Protein AF-0000000077420897 (afdb_homodimer)

Foldseek 3Di:
DQPPVLVVLVVVLVVCVVVLLVLLLVVVVVVVDDPVVSVVLSCLCVVQQDADSLLQLSLLQVLLCVLVVHHDDPVLSSVSSLVSSLLSLLVSLCQLVVCVQLVPADDLRHGRPLPPPPCPPVSNVSSVSSNVSSLSSLCVPPVPPPCSVVLVVLSVVLSVLLVVLVVLFCVLFPLVDADCVSAAVVSVLSNQLRNWQSSRFLSSNVSSCVSNVHDACPDPPRPVDDPPADGVSVLSSVLRSLLSSLLQLVVLVCLLVNDCVQSSHRRCCQQSNGNHPQSNLLVVFPDPVLVVLSRVQGNHNDDVSSVSVVCSSCDPRSNVVVVNVVVLVVSLVVSVVSLVPDDCVSRGDSVSSVVSNVCRRVPND/DQDPVLVVLVVVLVVCVVVLLVLLLVVVVVVVDDPVVSVVLSCLCVVQQDADSLLQLSLLQVLLCVLVVHHDDPVLSSVSSLVSSLLSLLVSLCQLVVCVQLVPADDLRHGRQLPPPPCPPVSNVSSVSSNVSSVSSLCVPPVPPPCSVVLVVLSVVLSVLLVVLVVLFCVLFPLVDADCVSAAVVSVLSNQLRNWQSSRFLSSNVSSCVSNVHDACPDPPRPVDDPPQDGVSVLSSVLRSLLSSLLQLVVLVCLLVNDCVQSSHRRCCQQSNGNHPQSNLLVVFPDPVLVVLSRVQGNHNDPVSSVSVVCSSCDPRSNVVVVNVVVLVVSLVVSLVSLVPDDCVSSHDSVSSVVSNVCRRVPND

Nearest PDB structures (foldseek):
  8a7u-assembly1_A  TM=9.588E-01  e=5.739E-23  Phaedon cochleariae
  8a7r-assembly1_A  TM=9.595E-01  e=8.040E-23  Phaedon cochleariae
  5jv2-assembly1_F-2  TM=9.432E-01  e=9.124E-23  Homo sapiens
  4rxa-assembly1_A-2  TM=9.471E-01  e=1.391E-22  Homo sapiens
  6b07-assembly1_A  TM=9.422E-01  e=5.222E-21  Choristoneura fumiferana

Radius of gyration: 27.31 Å; Cα contacts (8 Å, |Δi|>4): 901; chains: 2; bounding box: 63×78×68 Å

Structure (mmCIF, N/CA/C/O backbone):
data_AF-0000000077420897-model_v1
#
loop_
_entity.id
_entity.type
_entity.pdbx_description
1 polymer '(2E,6E)-farnesyl diphosphate synthase'
#
loop_
_atom_site.group_PDB
_atom_site.id
_atom_site.type_symbol
_atom_site.label_atom_id
_atom_site.label_alt_id
_atom_site.label_comp_id
_atom_site.label_asym_id
_atom_site.label_entity_id
_atom_site.label_seq_id
_atom_site.pdbx_PDB_ins_code
_atom_site.Cartn_x
_atom_site.Cartn_y
_atom_site.Cartn_z
_atom_site.occupancy
_atom_site.B_iso_or_equiv
_atom_site.auth_seq_id
_atom_site.auth_comp_id
_atom_site.auth_asym_id
_atom_site.auth_atom_id
_atom_site.pdbx_PDB_model_num
ATOM 1 N N . MET A 1 1 ? 3.613 17.141 30.609 1 31.38 1 MET A N 1
ATOM 2 C CA . MET A 1 1 ? 2.861 16.562 31.719 1 31.38 1 MET A CA 1
ATOM 3 C C . MET A 1 1 ? 1.579 15.898 31.219 1 31.38 1 MET A C 1
ATOM 5 O O . MET A 1 1 ? 0.63 16.594 30.844 1 31.38 1 MET A O 1
ATOM 9 N N . THR A 1 2 ? 1.673 14.734 30.562 1 44.16 2 THR A N 1
ATOM 10 C CA . THR A 1 2 ? 0.476 14.047 30.109 1 44.16 2 THR A CA 1
ATOM 11 C C . THR A 1 2 ? -0.512 13.844 31.25 1 44.16 2 THR A C 1
ATOM 13 O O . THR A 1 2 ? -0.126 13.43 32.344 1 44.16 2 THR A O 1
ATOM 16 N N . SER A 1 3 ? -1.521 14.523 31.203 1 50.34 3 SER A N 1
ATOM 17 C CA . SER A 1 3 ? -2.561 14.352 32.219 1 50.34 3 SER A CA 1
ATOM 18 C C . SER A 1 3 ? -2.678 12.891 32.625 1 50.34 3 SER A C 1
ATOM 20 O O . SER A 1 3 ? -2.445 11.984 31.844 1 50.34 3 SER A O 1
ATOM 22 N N . PRO A 1 4 ? -2.508 12.594 33.969 1 50.47 4 PRO A N 1
ATOM 23 C CA . PRO A 1 4 ? -2.68 11.242 34.531 1 50.47 4 PRO A CA 1
ATOM 24 C C . PRO A 1 4 ? -3.703 10.422 33.75 1 50.47 4 PRO A C 1
ATOM 26 O O . PRO A 1 4 ? -3.535 9.211 33.594 1 50.47 4 PRO A O 1
ATOM 29 N N . ASN A 1 5 ? -4.695 11.078 33.219 1 59.91 5 ASN A N 1
ATOM 30 C CA . ASN A 1 5 ? -5.73 10.375 32.469 1 59.91 5 ASN A CA 1
ATOM 31 C C . ASN A 1 5 ? -5.227 9.93 31.109 1 59.91 5 ASN A C 1
ATOM 33 O O . ASN A 1 5 ? -5.555 8.836 30.641 1 59.91 5 ASN A O 1
ATOM 37 N N . PHE A 1 6 ? -4.27 10.711 30.656 1 63.84 6 PHE A N 1
ATOM 38 C CA . PHE A 1 6 ? -3.701 10.359 29.375 1 63.84 6 PHE A CA 1
ATOM 39 C C . PHE A 1 6 ? -2.795 9.141 29.484 1 63.84 6 PHE A C 1
ATOM 41 O O . PHE A 1 6 ? -2.842 8.242 28.641 1 63.84 6 PHE A O 1
ATOM 48 N N . THR A 1 7 ? -2.059 9.117 30.562 1 72.19 7 THR A N 1
ATOM 49 C CA . THR A 1 7 ? -1.145 8.008 30.781 1 72.19 7 THR A CA 1
ATOM 50 C C . THR A 1 7 ? -1.916 6.711 31.016 1 72.19 7 THR A C 1
ATOM 52 O O . THR A 1 7 ? -1.503 5.648 30.531 1 72.19 7 THR A O 1
ATOM 55 N N . LEU A 1 8 ? -3.055 6.879 31.562 1 81.5 8 LEU A N 1
ATOM 56 C CA . LEU A 1 8 ? -3.855 5.695 31.844 1 81.5 8 LEU A CA 1
ATOM 57 C C . LEU A 1 8 ? -4.453 5.117 30.562 1 81.5 8 LEU A C 1
ATOM 59 O O . LEU A 1 8 ? -4.438 3.902 30.359 1 81.5 8 LEU A O 1
ATOM 63 N N . VAL A 1 9 ? -4.902 6 29.734 1 88.44 9 VAL A N 1
ATOM 64 C CA . VAL A 1 9 ? -5.504 5.539 28.484 1 88.44 9 VAL A CA 1
ATOM 65 C C . VAL A 1 9 ? -4.438 4.898 27.594 1 88.44 9 VAL A C 1
ATOM 67 O O . VAL A 1 9 ? -4.68 3.857 26.984 1 88.44 9 VAL A O 1
ATOM 70 N N . ARG A 1 10 ? -3.291 5.453 27.609 1 92.38 10 ARG A N 1
ATOM 71 C CA . ARG A 1 10 ? -2.184 4.938 26.812 1 92.38 10 ARG A CA 1
ATOM 72 C C . ARG A 1 10 ? -1.779 3.543 27.266 1 92.38 10 ARG A C 1
ATOM 74 O O . ARG A 1 10 ? -1.575 2.646 26.438 1 92.38 10 ARG A O 1
ATOM 81 N N . ASP A 1 11 ? -1.668 3.395 28.578 1 94.31 11 ASP A N 1
ATOM 82 C CA . ASP A 1 11 ? -1.277 2.098 29.109 1 94.31 11 ASP A CA 1
ATOM 83 C C . ASP A 1 11 ? -2.33 1.035 28.812 1 94.31 11 ASP A C 1
ATOM 85 O O . ASP A 1 11 ? -1.994 -0.094 28.453 1 94.31 11 ASP A O 1
ATOM 89 N N . LYS A 1 12 ? -3.561 1.441 29.047 1 95.25 12 LYS A N 1
ATOM 90 C CA . LYS A 1 12 ? -4.645 0.519 28.734 1 95.25 12 LYS A CA 1
ATOM 91 C C . LYS A 1 12 ? -4.637 0.157 27.25 1 95.25 12 LYS A C 1
ATOM 93 O O . LYS A 1 12 ? -4.855 -1.001 26.891 1 95.25 12 LYS A O 1
ATOM 98 N N . PHE A 1 13 ? -4.414 1.134 26.469 1 97.44 13 PHE A N 1
ATOM 99 C CA . PHE A 1 13 ? -4.34 0.928 25.031 1 97.44 13 PHE A CA 1
ATOM 100 C C . PHE A 1 13 ? -3.207 -0.029 24.672 1 97.44 13 PHE A C 1
ATOM 102 O O . PHE A 1 13 ? -3.414 -1 23.953 1 97.44 13 PHE A O 1
ATOM 109 N N . LEU A 1 14 ? -2.037 0.145 25.234 1 97.44 14 LEU A N 1
ATOM 110 C CA . LEU A 1 14 ? -0.876 -0.697 24.969 1 97.44 14 LEU A CA 1
ATOM 111 C C . LEU A 1 14 ? -1.144 -2.139 25.391 1 97.44 14 LEU A C 1
ATOM 113 O O . LEU A 1 14 ? -0.633 -3.074 24.766 1 97.44 14 LEU A O 1
ATOM 117 N N . GLY A 1 15 ? -1.925 -2.248 26.359 1 97.12 15 GLY A N 1
ATOM 118 C CA . GLY A 1 15 ? -2.266 -3.57 26.859 1 97.12 15 GLY A CA 1
ATOM 119 C C . GLY A 1 15 ? -3.039 -4.406 25.859 1 97.12 15 GLY A C 1
ATOM 120 O O . GLY A 1 15 ? -3.104 -5.633 25.984 1 97.12 15 GLY A O 1
ATOM 121 N N . THR A 1 16 ? -3.625 -3.811 24.812 1 98.25 16 THR A N 1
ATOM 122 C CA . THR A 1 16 ? -4.43 -4.535 23.828 1 98.25 16 THR A CA 1
ATOM 123 C C . THR A 1 16 ? -3.564 -5 22.656 1 98.25 16 THR A C 1
ATOM 125 O O . THR A 1 16 ? -4.016 -5.781 21.812 1 98.25 16 THR A O 1
ATOM 128 N N . TRP A 1 17 ? -2.32 -4.668 22.609 1 98.5 17 TRP A N 1
ATOM 129 C CA . TRP A 1 17 ? -1.463 -4.902 21.453 1 98.5 17 TRP A CA 1
ATOM 130 C C . TRP A 1 17 ? -1.242 -6.395 21.234 1 98.5 17 TRP A C 1
ATOM 132 O O . TRP A 1 17 ? -1.281 -6.875 20.094 1 98.5 17 TRP A O 1
ATOM 142 N N . SER A 1 18 ? -1.008 -7.047 22.297 1 98.25 18 SER A N 1
ATOM 143 C CA . SER A 1 18 ? -0.689 -8.469 22.172 1 98.25 18 SER A CA 1
ATOM 144 C C . SER A 1 18 ? -1.793 -9.219 21.438 1 98.25 18 SER A C 1
ATOM 146 O O . SER A 1 18 ? -1.515 -10.023 20.547 1 98.25 18 SER A O 1
ATOM 148 N N . GLN A 1 19 ? -2.998 -8.953 21.844 1 98.44 19 GLN A N 1
ATOM 149 C CA . GLN A 1 19 ? -4.125 -9.625 21.203 1 98.44 19 GLN A CA 1
ATOM 150 C C . GLN A 1 19 ? -4.266 -9.188 19.734 1 98.44 19 GLN A C 1
ATOM 152 O O . GLN A 1 19 ? -4.516 -10.016 18.859 1 98.44 19 GLN A O 1
ATOM 157 N N . VAL A 1 20 ? -4.113 -7.934 19.5 1 98.69 20 VAL A N 1
ATOM 158 C CA . VAL A 1 20 ? -4.234 -7.398 18.141 1 98.69 20 VAL A CA 1
ATOM 159 C C . VAL A 1 20 ? -3.146 -7.992 17.25 1 98.69 20 VAL A C 1
ATOM 161 O O . VAL A 1 20 ? -3.424 -8.445 16.141 1 98.69 20 VAL A O 1
ATOM 164 N N . LYS A 1 21 ? -1.924 -8.047 17.734 1 98.62 21 LYS A N 1
ATOM 165 C CA . LYS A 1 21 ? -0.808 -8.641 17 1 98.62 21 LYS A CA 1
ATOM 166 C C . LYS A 1 21 ? -1.07 -10.117 16.703 1 98.62 21 LYS A C 1
ATOM 168 O O . LYS A 1 21 ? -0.847 -10.57 15.578 1 98.62 21 LYS A O 1
ATOM 173 N N . ASN A 1 22 ? -1.544 -10.828 17.656 1 98.25 22 ASN A N 1
ATOM 174 C CA . ASN A 1 22 ? -1.832 -12.242 17.469 1 98.25 22 ASN A CA 1
ATOM 175 C C . ASN A 1 22 ? -2.922 -12.461 16.422 1 98.25 22 ASN A C 1
ATOM 177 O O . ASN A 1 22 ? -2.869 -13.43 15.664 1 98.25 22 ASN A O 1
ATOM 181 N N . ASP A 1 23 ? -3.863 -11.586 16.469 1 98.06 23 ASP A N 1
ATOM 182 C CA . ASP A 1 23 ? -4.934 -11.68 15.477 1 98.06 23 ASP A CA 1
ATOM 183 C C . ASP A 1 23 ? -4.402 -11.477 14.062 1 98.06 23 ASP A C 1
ATOM 185 O O . ASP A 1 23 ? -4.828 -12.156 13.133 1 98.06 23 ASP A O 1
ATOM 189 N N . ILE A 1 24 ? -3.48 -10.57 13.898 1 98.31 24 ILE A N 1
ATOM 190 C CA . ILE A 1 24 ? -2.857 -10.352 12.594 1 98.31 24 ILE A CA 1
ATOM 191 C C . ILE A 1 24 ? -2.074 -11.594 12.18 1 98.31 24 ILE A C 1
ATOM 193 O O . ILE A 1 24 ? -2.234 -12.094 11.07 1 98.31 24 ILE A O 1
ATOM 197 N N . LEU A 1 25 ? -1.329 -12.156 13.086 1 97.88 25 LEU A N 1
ATOM 198 C CA . LEU A 1 25 ? -0.456 -13.289 12.773 1 97.88 25 LEU A CA 1
ATOM 199 C C . LEU A 1 25 ? -1.27 -14.547 12.508 1 97.88 25 LEU A C 1
ATOM 201 O O . LEU A 1 25 ? -0.873 -15.391 11.695 1 97.88 25 LEU A O 1
ATOM 205 N N . GLU A 1 26 ? -2.377 -14.641 13.172 1 96.12 26 GLU A N 1
ATOM 206 C CA . GLU A 1 26 ? -3.258 -15.789 12.945 1 96.12 26 GLU A CA 1
ATOM 207 C C . GLU A 1 26 ? -3.766 -15.82 11.508 1 96.12 26 GLU A C 1
ATOM 209 O O . GLU A 1 26 ? -3.99 -16.891 10.945 1 96.12 26 GLU A O 1
ATOM 214 N N . SER A 1 27 ? -3.891 -14.688 10.945 1 93.56 27 SER A N 1
ATOM 215 C CA . SER A 1 27 ? -4.402 -14.602 9.578 1 93.56 27 SER A CA 1
ATOM 216 C C . SER A 1 27 ? -3.436 -15.242 8.586 1 93.56 27 SER A C 1
ATOM 218 O O . SER A 1 27 ? -3.85 -15.711 7.527 1 93.56 27 SER A O 1
ATOM 220 N N . VAL A 1 28 ? -2.135 -15.344 8.867 1 92.75 28 VAL A N 1
ATOM 221 C CA . VAL A 1 28 ? -1.16 -15.898 7.934 1 92.75 28 VAL A CA 1
ATOM 222 C C . VAL A 1 28 ? -0.786 -17.312 8.359 1 92.75 28 VAL A C 1
ATOM 224 O O . VAL A 1 28 ? -0.338 -18.125 7.539 1 92.75 28 VAL A O 1
ATOM 227 N N . ARG A 1 29 ? -0.917 -17.531 9.648 1 89.81 29 ARG A N 1
ATOM 228 C CA . ARG A 1 29 ? -0.658 -18.891 10.109 1 89.81 29 ARG A CA 1
ATOM 229 C C . ARG A 1 29 ? -1.589 -19.891 9.43 1 89.81 29 ARG A C 1
ATOM 231 O O . ARG A 1 29 ? -1.185 -21.016 9.125 1 89.81 29 ARG A O 1
ATOM 238 N N . ALA A 1 30 ? -2.693 -19.422 9.133 1 79 30 ALA A N 1
ATOM 239 C CA . ALA A 1 30 ? -3.732 -20.25 8.531 1 79 30 ALA A CA 1
ATOM 240 C C . ALA A 1 30 ? -3.377 -20.609 7.09 1 79 30 ALA A C 1
ATOM 242 O O . ALA A 1 30 ? -3.922 -21.562 6.527 1 79 30 ALA A O 1
ATOM 243 N N . GLU A 1 31 ? -2.451 -19.953 6.484 1 83.56 31 GLU A N 1
ATOM 244 C CA . GLU A 1 31 ? -2.098 -20.125 5.078 1 83.56 31 GLU A CA 1
ATOM 245 C C . GLU A 1 31 ? -0.798 -20.922 4.934 1 83.56 31 GLU A C 1
ATOM 247 O O . GLU A 1 31 ? -0.134 -20.844 3.896 1 83.56 31 GLU A O 1
ATOM 252 N N . ASN A 1 32 ? -0.325 -21.688 5.922 1 84.56 32 ASN A N 1
ATOM 253 C CA . ASN A 1 32 ? 0.907 -22.469 5.93 1 84.56 32 ASN A CA 1
ATOM 254 C C . ASN A 1 32 ? 2.133 -21.578 5.711 1 84.56 32 ASN A C 1
ATOM 256 O O . ASN A 1 32 ? 3.051 -21.953 4.98 1 84.56 32 ASN A O 1
ATOM 260 N N . PHE A 1 33 ? 2.111 -20.391 6.168 1 90 33 PHE A N 1
ATOM 261 C CA . PHE A 1 33 ? 3.227 -19.453 6.156 1 90 33 PHE A CA 1
ATOM 262 C C . PHE A 1 33 ? 4.43 -20.031 6.891 1 90 33 PHE A C 1
ATOM 264 O O . PHE A 1 33 ? 4.301 -20.516 8.016 1 90 33 PHE A O 1
ATOM 271 N N . PRO A 1 34 ? 5.617 -20.078 6.254 1 93.88 34 PRO A N 1
ATOM 272 C CA . PRO A 1 34 ? 6.789 -20.641 6.922 1 93.88 34 PRO A CA 1
ATOM 273 C C . PRO A 1 34 ? 7.152 -19.922 8.211 1 93.88 34 PRO A C 1
ATOM 275 O O . PRO A 1 34 ? 6.957 -18.703 8.312 1 93.88 34 PRO A O 1
ATOM 278 N N . GLN A 1 35 ? 7.777 -20.625 9.109 1 94.5 35 GLN A N 1
ATOM 279 C CA . GLN A 1 35 ? 8.062 -20.109 10.445 1 94.5 35 GLN A CA 1
ATOM 280 C C . GLN A 1 35 ? 8.992 -18.891 10.375 1 94.5 35 GLN A C 1
ATOM 282 O O . GLN A 1 35 ? 8.844 -17.938 11.141 1 94.5 35 GLN A O 1
ATOM 287 N N . ASP A 1 36 ? 9.969 -18.969 9.547 1 94.69 36 ASP A N 1
ATOM 288 C CA . ASP A 1 36 ? 10.898 -17.844 9.438 1 94.69 36 ASP A CA 1
ATOM 289 C C . ASP A 1 36 ? 10.203 -16.594 8.906 1 94.69 36 ASP A C 1
ATOM 291 O O . ASP A 1 36 ? 10.469 -15.492 9.375 1 94.69 36 ASP A O 1
ATOM 295 N N . ALA A 1 37 ? 9.312 -16.766 7.969 1 95.81 37 ALA A N 1
ATOM 296 C CA . ALA A 1 37 ? 8.531 -15.641 7.449 1 95.81 37 ALA A CA 1
ATOM 297 C C . ALA A 1 37 ? 7.586 -15.094 8.516 1 95.81 37 ALA A C 1
ATOM 299 O O . ALA A 1 37 ? 7.402 -13.875 8.625 1 95.81 37 ALA A O 1
ATOM 300 N N . LEU A 1 38 ? 7 -16.016 9.297 1 97.12 38 LEU A N 1
ATOM 301 C CA . LEU A 1 38 ? 6.117 -15.602 10.383 1 97.12 38 LEU A CA 1
ATOM 302 C C . LEU A 1 38 ? 6.883 -14.797 11.43 1 97.12 38 LEU A C 1
ATOM 304 O O . LEU A 1 38 ? 6.398 -13.773 11.906 1 97.12 38 LEU A O 1
ATOM 308 N N . ALA A 1 39 ? 8.031 -15.25 11.766 1 97.44 39 ALA A N 1
ATOM 309 C CA . ALA A 1 39 ? 8.867 -14.555 12.734 1 97.44 39 ALA A CA 1
ATOM 310 C C . ALA A 1 39 ? 9.281 -13.18 12.211 1 97.44 39 ALA A C 1
ATOM 312 O O . ALA A 1 39 ? 9.32 -12.211 12.969 1 97.44 39 ALA A O 1
ATOM 313 N N . TRP A 1 40 ? 9.625 -13.156 10.938 1 98 40 TRP A N 1
ATOM 314 C CA . TRP A 1 40 ? 9.977 -11.883 10.312 1 98 40 TRP A CA 1
ATOM 315 C C . TRP A 1 40 ? 8.82 -10.898 10.391 1 98 40 TRP A C 1
ATOM 317 O O . TRP A 1 40 ? 9.016 -9.734 10.773 1 98 40 TRP A O 1
ATOM 327 N N . PHE A 1 41 ? 7.652 -11.375 10.086 1 98.25 41 PHE A N 1
ATOM 328 C CA . PHE A 1 41 ? 6.469 -10.531 10.094 1 98.25 41 PHE A CA 1
ATOM 329 C C . PHE A 1 41 ? 6.164 -10.031 11.508 1 98.25 41 PHE A C 1
ATOM 331 O O . PHE A 1 41 ? 5.852 -8.859 11.703 1 98.25 41 PHE A O 1
ATOM 338 N N . GLU A 1 42 ? 6.254 -10.891 12.438 1 98.5 42 GLU A N 1
ATOM 339 C CA . GLU A 1 42 ? 6.055 -10.5 13.828 1 98.5 42 GLU A CA 1
ATOM 340 C C . GLU A 1 42 ? 7.055 -9.43 14.25 1 98.5 42 GLU A C 1
ATOM 342 O O . GLU A 1 42 ? 6.691 -8.453 14.914 1 98.5 42 GLU A O 1
ATOM 347 N N . ASN A 1 43 ? 8.273 -9.625 13.891 1 98.44 43 ASN A N 1
ATOM 348 C CA . ASN A 1 43 ? 9.297 -8.641 14.211 1 98.44 43 ASN A CA 1
ATOM 349 C C . ASN A 1 43 ? 8.992 -7.289 13.57 1 98.44 43 ASN A C 1
ATOM 351 O O . ASN A 1 43 ? 9.18 -6.246 14.195 1 98.44 43 ASN A O 1
ATOM 355 N N . ASN A 1 44 ? 8.586 -7.336 12.336 1 98.62 44 ASN A N 1
ATOM 356 C CA . ASN A 1 44 ? 8.172 -6.125 11.641 1 98.62 44 ASN A CA 1
ATOM 357 C C . ASN A 1 44 ? 7.066 -5.395 12.398 1 98.62 44 ASN A C 1
ATOM 359 O O . ASN A 1 44 ? 7.156 -4.184 12.625 1 98.62 44 ASN A O 1
ATOM 363 N N . LEU A 1 45 ? 6.059 -6.129 12.844 1 98.75 45 LEU A N 1
ATOM 364 C CA . LEU A 1 45 ? 4.934 -5.562 13.586 1 98.75 45 LEU A CA 1
ATOM 365 C C . LEU A 1 45 ? 5.402 -4.949 14.898 1 98.75 45 LEU A C 1
ATOM 367 O O . LEU A 1 45 ? 5.043 -3.818 15.227 1 98.75 45 LEU A O 1
ATOM 371 N N . VAL A 1 46 ? 6.215 -5.637 15.578 1 98.31 46 VAL A N 1
ATOM 372 C CA . VAL A 1 46 ? 6.621 -5.234 16.922 1 98.31 46 VAL A CA 1
ATOM 373 C C . VAL A 1 46 ? 7.578 -4.047 16.844 1 98.31 46 VAL A C 1
ATOM 375 O O . VAL A 1 46 ? 7.484 -3.109 17.641 1 98.31 46 VAL A O 1
ATOM 378 N N . TYR A 1 47 ? 8.484 -4.059 15.891 1 98 47 TYR A N 1
ATOM 379 C CA . TYR A 1 47 ? 9.516 -3.039 15.742 1 98 47 TYR A CA 1
ATOM 380 C C . TYR A 1 47 ? 8.914 -1.703 15.328 1 98 47 TYR A C 1
ATOM 382 O O . TYR A 1 47 ? 9.383 -0.644 15.75 1 98 47 TYR A O 1
ATOM 390 N N . ASN A 1 48 ? 7.824 -1.752 14.531 1 98.06 48 ASN A N 1
ATOM 391 C CA . ASN A 1 48 ? 7.441 -0.542 13.812 1 98.06 48 ASN A CA 1
ATOM 392 C C . ASN A 1 48 ? 6.117 0.018 14.32 1 98.06 48 ASN A C 1
ATOM 394 O O . ASN A 1 48 ? 5.809 1.191 14.102 1 98.06 48 ASN A O 1
ATOM 398 N N . THR A 1 49 ? 5.309 -0.75 15.016 1 98 49 THR A N 1
ATOM 399 C CA . THR A 1 49 ? 3.941 -0.304 15.266 1 98 49 THR A CA 1
ATOM 400 C C . THR A 1 49 ? 3.811 0.278 16.672 1 98 49 THR A C 1
ATOM 402 O O . THR A 1 49 ? 3.383 1.422 16.844 1 98 49 THR A O 1
ATOM 405 N N . PRO A 1 50 ? 4.141 -0.591 17.672 1 95.75 50 PRO A N 1
ATOM 406 C CA . PRO A 1 50 ? 4.105 0.052 19 1 95.75 50 PRO A CA 1
ATOM 407 C C . PRO A 1 50 ? 5.277 1.007 19.219 1 95.75 50 PRO A C 1
ATOM 409 O O . PRO A 1 50 ? 6.246 0.985 18.453 1 95.75 50 PRO A O 1
ATOM 412 N N . GLY A 1 51 ? 5.07 1.854 20.172 1 85.31 51 GLY A N 1
ATOM 413 C CA . GLY A 1 51 ? 6.105 2.83 20.484 1 85.31 51 GLY A CA 1
ATOM 414 C C . GLY A 1 51 ? 5.676 4.258 20.203 1 85.31 51 GLY A C 1
ATOM 415 O O . GLY A 1 51 ? 4.504 4.52 19.938 1 85.31 51 GLY A O 1
ATOM 416 N N . GLY A 1 52 ? 6.547 5.188 20.344 1 81.69 52 GLY A N 1
ATOM 417 C CA . GLY A 1 52 ? 6.203 6.594 20.203 1 81.69 52 GLY A CA 1
ATOM 418 C C . GLY A 1 52 ? 5.207 7.074 21.234 1 81.69 52 GLY A C 1
ATOM 419 O O . GLY A 1 52 ? 5.043 6.445 22.281 1 81.69 52 GLY A O 1
ATOM 420 N N . LYS A 1 53 ? 4.512 8.133 20.938 1 83.44 53 LYS A N 1
ATOM 421 C CA . LYS A 1 53 ? 3.619 8.773 21.906 1 83.44 53 LYS A CA 1
ATOM 422 C C . LYS A 1 53 ? 2.209 8.203 21.812 1 83.44 53 LYS A C 1
ATOM 424 O O . LYS A 1 53 ? 1.424 8.32 22.766 1 83.44 53 LYS A O 1
ATOM 429 N N . LEU A 1 54 ? 1.835 7.559 20.641 1 92.94 54 LEU A N 1
ATOM 430 C CA . LEU A 1 54 ? 0.556 6.895 20.422 1 92.94 54 LEU A CA 1
ATOM 431 C C . LEU A 1 54 ? -0.599 7.883 20.531 1 92.94 54 LEU A C 1
ATOM 433 O O . LEU A 1 54 ? -1.679 7.531 21.016 1 92.94 54 LEU A O 1
ATOM 437 N N . ASN A 1 55 ? -0.371 9.141 20.188 1 91.56 55 ASN A N 1
ATOM 438 C CA . ASN A 1 55 ? -1.384 10.188 20.281 1 91.56 55 ASN A CA 1
ATOM 439 C C . ASN A 1 55 ? -2.529 9.953 19.312 1 91.56 55 ASN A C 1
ATOM 441 O O . ASN A 1 55 ? -3.688 10.234 19.625 1 91.56 55 ASN A O 1
ATOM 445 N N . ARG A 1 56 ? -2.229 9.461 18.141 1 94.94 56 ARG A N 1
ATOM 446 C CA . ARG A 1 56 ? -3.27 9.234 17.141 1 94.94 56 ARG A CA 1
ATOM 447 C C . ARG A 1 56 ? -4.262 8.18 17.609 1 94.94 56 ARG A C 1
ATOM 449 O O . ARG A 1 56 ? -5.477 8.383 17.547 1 94.94 56 ARG A O 1
ATOM 456 N N . ALA A 1 57 ? -3.688 7.137 18.156 1 96.56 57 ALA A N 1
ATOM 457 C CA . ALA A 1 57 ? -4.523 6.035 18.625 1 96.56 57 ALA A CA 1
ATOM 458 C C . ALA A 1 57 ? -5.367 6.457 19.828 1 96.56 57 ALA A C 1
ATOM 460 O O . ALA A 1 57 ? -6.562 6.164 19.891 1 96.56 57 ALA A O 1
ATOM 461 N N . THR A 1 58 ? -4.777 7.102 20.766 1 95.12 58 THR A N 1
ATOM 462 C CA . THR A 1 58 ? -5.5 7.5 21.969 1 95.12 58 THR A CA 1
ATOM 463 C C . THR A 1 58 ? -6.551 8.555 21.641 1 95.12 58 THR A C 1
ATOM 465 O O . THR A 1 58 ? -7.582 8.641 22.328 1 95.12 58 THR A O 1
ATOM 468 N N . SER A 1 59 ? -6.316 9.289 20.594 1 96.69 59 SER A N 1
ATOM 469 C CA . SER A 1 59 ? -7.293 10.289 20.172 1 96.69 59 SER A CA 1
ATOM 470 C C . SER A 1 59 ? -8.586 9.625 19.703 1 96.69 59 SER A C 1
ATOM 472 O O . SER A 1 59 ? -9.672 10.18 19.891 1 96.69 59 SER A O 1
ATOM 474 N N . VAL A 1 60 ? -8.523 8.438 19.094 1 98.38 60 VAL A N 1
ATOM 475 C CA . VAL A 1 60 ? -9.727 7.707 18.719 1 98.38 60 VAL A CA 1
ATOM 476 C C . VAL A 1 60 ? -10.562 7.414 19.969 1 98.38 60 VAL A C 1
ATOM 478 O O . VAL A 1 60 ? -11.766 7.672 20 1 98.38 60 VAL A O 1
ATOM 481 N N . ILE A 1 61 ? -9.875 6.918 20.984 1 97.94 61 ILE A N 1
ATOM 482 C CA . ILE A 1 61 ? -10.516 6.488 22.219 1 97.94 61 ILE A CA 1
ATOM 483 C C . ILE A 1 61 ? -11.102 7.695 22.953 1 97.94 61 ILE A C 1
ATOM 485 O O . ILE A 1 61 ? -12.273 7.703 23.312 1 97.94 61 ILE A O 1
ATOM 489 N N . ASP A 1 62 ? -10.273 8.758 23.109 1 96.69 62 ASP A N 1
ATOM 490 C CA . ASP A 1 62 ? -10.703 9.961 23.812 1 96.69 62 ASP A CA 1
ATOM 491 C C . ASP A 1 62 ? -11.891 10.617 23.109 1 96.69 62 ASP A C 1
ATOM 493 O O . ASP A 1 62 ? -12.844 11.047 23.75 1 96.69 62 ASP A O 1
ATOM 497 N N . THR A 1 63 ? -11.812 10.68 21.797 1 98.12 63 THR A N 1
ATOM 498 C CA . THR A 1 63 ? -12.891 11.297 21.031 1 98.12 63 THR A CA 1
ATOM 499 C C . THR A 1 63 ? -14.195 10.531 21.219 1 98.12 63 THR A C 1
ATOM 501 O O . THR A 1 63 ? -15.25 11.133 21.438 1 98.12 63 THR A O 1
ATOM 504 N N . LEU A 1 64 ? -14.148 9.188 21.156 1 98.38 64 LEU A N 1
ATOM 505 C CA . LEU A 1 64 ? -15.359 8.391 21.344 1 98.38 64 LEU A CA 1
ATOM 506 C C . LEU A 1 64 ? -15.945 8.625 22.734 1 98.38 64 LEU A C 1
ATOM 508 O O . LEU A 1 64 ? -17.156 8.75 22.875 1 98.38 64 LEU A O 1
ATOM 512 N N . GLU A 1 65 ? -15.078 8.672 23.688 1 97.38 65 GLU A N 1
ATOM 513 C CA . GLU A 1 65 ? -15.523 8.891 25.062 1 97.38 65 GLU A CA 1
ATOM 514 C C . GLU A 1 65 ? -16.219 10.25 25.203 1 97.38 65 GLU A C 1
ATOM 516 O O . GLU A 1 65 ? -17.266 10.352 25.844 1 97.38 65 GLU A O 1
ATOM 521 N N . ILE A 1 66 ? -15.648 11.242 24.625 1 97.62 66 ILE A N 1
ATOM 522 C CA . ILE A 1 66 ? -16.203 12.594 24.688 1 97.62 66 ILE A CA 1
ATOM 523 C C . ILE A 1 66 ? -17.578 12.609 24 1 97.62 66 ILE A C 1
ATOM 525 O O . ILE A 1 66 ? -18.531 13.156 24.531 1 97.62 66 ILE A O 1
ATOM 529 N N . LEU A 1 67 ? -17.672 12.016 22.812 1 97.75 67 LEU A N 1
ATOM 530 C CA . LEU A 1 67 ? -18.922 12.008 22.047 1 97.75 67 LEU A CA 1
ATOM 531 C C . LEU A 1 67 ? -20.016 11.258 22.797 1 97.75 67 LEU A C 1
ATOM 533 O O . LEU A 1 67 ? -21.188 11.656 22.75 1 97.75 67 LEU A O 1
ATOM 537 N N . LYS A 1 68 ? -19.625 10.234 23.516 1 96.69 68 LYS A N 1
ATOM 538 C CA . LYS A 1 68 ? -20.594 9.438 24.25 1 96.69 68 LYS A CA 1
ATOM 539 C C . LYS A 1 68 ? -21 10.117 25.562 1 96.69 68 LYS A C 1
ATOM 541 O O . LYS A 1 68 ? -22.094 9.883 26.078 1 96.69 68 LYS A O 1
ATOM 546 N N . GLY A 1 69 ? -20.094 10.859 26.078 1 95.69 69 GLY A N 1
ATOM 547 C CA . GLY A 1 69 ? -20.359 11.578 27.312 1 95.69 69 GLY A CA 1
ATOM 548 C C . GLY A 1 69 ? -20.297 10.695 28.547 1 95.69 69 GLY A C 1
ATOM 549 O O . GLY A 1 69 ? -20.859 11.039 29.594 1 95.69 69 GLY A O 1
ATOM 550 N N . LYS A 1 70 ? -19.734 9.516 28.406 1 95.62 70 LYS A N 1
ATOM 551 C CA . LYS A 1 70 ? -19.578 8.562 29.5 1 95.62 70 LYS A CA 1
ATOM 552 C C . LYS A 1 70 ? -18.359 7.664 29.266 1 95.62 70 LYS A C 1
ATOM 554 O O . LYS A 1 70 ? -17.812 7.633 28.172 1 95.62 70 LYS A O 1
ATOM 559 N N . GLN A 1 71 ? -18 6.988 30.297 1 95.88 71 GLN A N 1
ATOM 560 C CA . GLN A 1 71 ? -16.906 6.035 30.188 1 95.88 71 GLN A CA 1
ATOM 561 C C . GLN A 1 71 ? -17.25 4.906 29.219 1 95.88 71 GLN A C 1
ATOM 563 O O . GLN A 1 71 ? -18.375 4.41 29.219 1 95.88 71 GLN A O 1
ATOM 568 N N . LEU A 1 72 ? -16.297 4.512 28.5 1 97.44 72 LEU A N 1
ATOM 569 C CA . LEU A 1 72 ? -16.516 3.439 27.547 1 97.44 72 LEU A CA 1
ATOM 570 C C . LEU A 1 72 ? -16.656 2.094 28.25 1 97.44 72 LEU A C 1
ATOM 572 O O . LEU A 1 72 ? -15.922 1.821 29.203 1 97.44 72 LEU A O 1
ATOM 576 N N . THR A 1 73 ? -17.594 1.282 27.812 1 97.94 73 THR A N 1
ATOM 577 C CA . THR A 1 73 ? -17.609 -0.115 28.234 1 97.94 73 THR A CA 1
ATOM 578 C C . THR A 1 73 ? -16.359 -0.841 27.719 1 97.94 73 THR A C 1
ATOM 580 O O . THR A 1 73 ? -15.68 -0.352 26.828 1 97.94 73 THR A O 1
ATOM 583 N N . PRO A 1 74 ? -16.047 -1.939 28.297 1 97.38 74 PRO A N 1
ATOM 584 C CA . PRO A 1 74 ? -14.898 -2.697 27.812 1 97.38 74 PRO A CA 1
ATOM 585 C C . PRO A 1 74 ? -14.992 -3.025 26.328 1 97.38 74 PRO A C 1
ATOM 587 O O . PRO A 1 74 ? -13.992 -2.961 25.609 1 97.38 74 PRO A O 1
ATOM 590 N N . GLU A 1 75 ? -16.141 -3.318 25.906 1 97.69 75 GLU A N 1
ATOM 591 C CA . GLU A 1 75 ? -16.344 -3.643 24.5 1 97.69 75 GLU A CA 1
ATOM 592 C C . GLU A 1 75 ? -16.141 -2.416 23.609 1 97.69 75 GLU A C 1
ATOM 594 O O . GLU A 1 75 ? -15.469 -2.492 22.578 1 97.69 75 GLU A O 1
ATOM 599 N N . GLU A 1 76 ? -16.75 -1.337 24.047 1 98 76 GLU A N 1
ATOM 600 C CA . GLU A 1 76 ? -16.578 -0.091 23.312 1 98 76 GLU A CA 1
ATOM 601 C C . GLU A 1 76 ? -15.102 0.321 23.266 1 98 76 GLU A C 1
ATOM 603 O O . GLU A 1 76 ? -14.609 0.754 22.219 1 98 76 GLU A O 1
ATOM 608 N N . PHE A 1 77 ? -14.445 0.183 24.406 1 98.25 77 PHE A N 1
ATOM 609 C CA . PHE A 1 77 ? -13.031 0.517 24.5 1 98.25 77 PHE A CA 1
ATOM 610 C C . PHE A 1 77 ? -12.211 -0.338 23.531 1 98.25 77 PHE A C 1
ATOM 612 O O . PHE A 1 77 ? -11.367 0.178 22.797 1 98.25 77 PHE A O 1
ATOM 619 N N . TYR A 1 78 ? -12.461 -1.598 23.516 1 98.5 78 TYR A N 1
ATOM 620 C CA . TYR A 1 78 ? -11.648 -2.488 22.688 1 98.5 78 TYR A CA 1
ATOM 621 C C . TYR A 1 78 ? -11.859 -2.201 21.203 1 98.5 78 TYR A C 1
ATOM 623 O O . TYR A 1 78 ? -10.906 -2.213 20.422 1 98.5 78 TYR A O 1
ATOM 631 N N . ARG A 1 79 ? -13.086 -1.937 20.828 1 98.62 79 ARG A N 1
ATOM 632 C CA . ARG A 1 79 ? -13.367 -1.598 19.438 1 98.62 79 ARG A CA 1
ATOM 633 C C . ARG A 1 79 ? -12.641 -0.322 19.031 1 98.62 79 ARG A C 1
ATOM 635 O O . ARG A 1 79 ? -12.062 -0.255 17.938 1 98.62 79 ARG A O 1
ATOM 642 N N . ALA A 1 80 ? -12.656 0.657 19.906 1 98.81 80 ALA A N 1
ATOM 643 C CA . ALA A 1 80 ? -11.922 1.89 19.656 1 98.81 80 ALA A CA 1
ATOM 644 C C . ALA A 1 80 ? -10.414 1.629 19.609 1 98.81 80 ALA A C 1
ATOM 646 O O . ALA A 1 80 ? -9.703 2.211 18.781 1 98.81 80 ALA A O 1
ATOM 647 N N . ALA A 1 81 ? -9.984 0.744 20.469 1 98.75 81 ALA A N 1
ATOM 648 C CA . ALA A 1 81 ? -8.562 0.405 20.531 1 98.75 81 ALA A CA 1
ATOM 649 C C . ALA A 1 81 ? -8.109 -0.276 19.234 1 98.75 81 ALA A C 1
ATOM 651 O O . ALA A 1 81 ? -7.02 -0.003 18.734 1 98.75 81 ALA A O 1
ATOM 652 N N . VAL A 1 82 ? -8.93 -1.161 18.703 1 98.88 82 VAL A N 1
ATOM 653 C CA . VAL A 1 82 ? -8.602 -1.822 17.438 1 98.88 82 VAL A CA 1
ATOM 654 C C . VAL A 1 82 ? -8.43 -0.778 16.344 1 98.88 82 VAL A C 1
ATOM 656 O O . VAL A 1 82 ? -7.453 -0.821 15.586 1 98.88 82 VAL A O 1
ATOM 659 N N . LEU A 1 83 ? -9.336 0.187 16.297 1 98.94 83 LEU A N 1
ATOM 660 C CA . LEU A 1 83 ? -9.203 1.247 15.305 1 98.94 83 LEU A CA 1
ATOM 661 C C . LEU A 1 83 ? -7.973 2.102 15.578 1 98.94 83 LEU A C 1
ATOM 663 O O . LEU A 1 83 ? -7.305 2.557 14.641 1 98.94 83 LEU A O 1
ATOM 667 N N . GLY A 1 84 ? -7.711 2.34 16.859 1 98.75 84 GLY A N 1
ATOM 668 C CA . GLY A 1 84 ? -6.477 3.014 17.219 1 98.75 84 GLY A CA 1
ATOM 669 C C . GLY A 1 84 ? -5.238 2.316 16.688 1 98.75 84 GLY A C 1
ATOM 670 O O . GLY A 1 84 ? -4.344 2.963 16.141 1 98.75 84 GLY A O 1
ATOM 671 N N . TRP A 1 85 ? -5.199 1.007 16.828 1 98.88 85 TRP A N 1
ATOM 672 C CA . TRP A 1 85 ? -4.062 0.245 16.312 1 98.88 85 TRP A CA 1
ATOM 673 C C . TRP A 1 85 ? -4.012 0.296 14.789 1 98.88 85 TRP A C 1
ATOM 675 O O . TRP A 1 85 ? -2.93 0.3 14.195 1 98.88 85 TRP A O 1
ATOM 685 N N . CYS A 1 86 ? -5.168 0.336 14.148 1 98.94 86 CYS A N 1
ATOM 686 C CA . CYS A 1 86 ? -5.176 0.508 12.695 1 98.94 86 CYS A CA 1
ATOM 687 C C . CYS A 1 86 ? -4.516 1.823 12.305 1 98.94 86 CYS A C 1
ATOM 689 O O . CYS A 1 86 ? -3.781 1.881 11.312 1 98.94 86 CYS A O 1
ATOM 691 N N . VAL A 1 87 ? -4.746 2.883 13.07 1 98.75 87 VAL A N 1
ATOM 692 C CA . VAL A 1 87 ? -4.117 4.172 12.789 1 98.75 87 VAL A CA 1
ATOM 693 C C . VAL A 1 87 ? -2.611 4.07 13.016 1 98.75 87 VAL A C 1
ATOM 695 O O . VAL A 1 87 ? -1.824 4.613 12.234 1 98.75 87 VAL A O 1
ATOM 698 N N . GLU A 1 88 ? -2.223 3.371 14.07 1 98.56 88 GLU A N 1
ATOM 699 C CA . GLU A 1 88 ? -0.797 3.207 14.344 1 98.56 88 GLU A CA 1
ATOM 700 C C . GLU A 1 88 ? -0.125 2.355 13.273 1 98.56 88 GLU A C 1
ATOM 702 O O . GLU A 1 88 ? 1.038 2.58 12.93 1 98.56 88 GLU A O 1
ATOM 707 N N . LEU A 1 89 ? -0.806 1.378 12.789 1 98.81 89 LEU A N 1
ATOM 708 C CA . LEU A 1 89 ? -0.298 0.586 11.68 1 98.81 89 LEU A CA 1
ATOM 709 C C . LEU A 1 89 ? -0.133 1.447 10.43 1 98.81 89 LEU A C 1
ATOM 711 O O . LEU A 1 89 ? 0.844 1.298 9.695 1 98.81 89 LEU A O 1
ATOM 715 N N . LEU A 1 90 ? -1.073 2.303 10.188 1 98.75 90 LEU A N 1
ATOM 716 C CA . LEU A 1 90 ? -0.969 3.229 9.062 1 98.75 90 LEU A CA 1
ATOM 717 C C . LEU A 1 90 ? 0.261 4.117 9.203 1 98.75 90 LEU A C 1
ATOM 719 O O . LEU A 1 90 ? 0.999 4.32 8.234 1 98.75 90 LEU A O 1
ATOM 723 N N . GLN A 1 91 ? 0.44 4.629 10.398 1 97.81 91 GLN A N 1
ATOM 724 C CA . GLN A 1 91 ? 1.626 5.438 10.656 1 97.81 91 GLN A CA 1
ATOM 725 C C . GLN A 1 91 ? 2.902 4.629 10.438 1 97.81 91 GLN A C 1
ATOM 727 O O . GLN A 1 91 ? 3.857 5.121 9.828 1 97.81 91 GLN A O 1
ATOM 732 N N . ALA A 1 92 ? 2.914 3.43 10.961 1 98.25 92 ALA A N 1
ATOM 733 C CA . ALA A 1 92 ? 4.086 2.568 10.805 1 98.25 92 ALA A CA 1
ATOM 734 C C . ALA A 1 92 ? 4.387 2.316 9.328 1 98.25 92 ALA A C 1
ATOM 736 O O . ALA A 1 92 ? 5.543 2.377 8.906 1 98.25 92 ALA A O 1
ATOM 737 N N . PHE A 1 93 ? 3.361 2.029 8.578 1 98.69 93 PHE A N 1
ATOM 738 C CA . PHE A 1 93 ? 3.467 1.876 7.133 1 98.69 93 PHE A CA 1
ATOM 739 C C . PHE A 1 93 ? 4.152 3.086 6.508 1 98.69 93 PHE A C 1
ATOM 741 O O . PHE A 1 93 ? 5.16 2.943 5.809 1 98.69 93 PHE A O 1
ATOM 748 N N . PHE A 1 94 ? 3.691 4.246 6.812 1 98.19 94 PHE A N 1
ATOM 749 C CA . PHE A 1 94 ? 4.23 5.477 6.246 1 98.19 94 PHE A CA 1
ATOM 750 C C . PHE A 1 94 ? 5.672 5.691 6.691 1 98.19 94 PHE A C 1
ATOM 752 O O . PHE A 1 94 ? 6.523 6.09 5.895 1 98.19 94 PHE A O 1
ATOM 759 N N . LEU A 1 95 ? 5.988 5.457 7.969 1 96.44 95 LEU A N 1
ATOM 760 C CA . LEU A 1 95 ? 7.324 5.707 8.492 1 96.44 95 LEU A CA 1
ATOM 761 C C . LEU A 1 95 ? 8.352 4.797 7.836 1 96.44 95 LEU A C 1
ATOM 763 O O . LEU A 1 95 ? 9.422 5.254 7.426 1 96.44 95 LEU A O 1
ATOM 767 N N . VAL A 1 96 ? 8.008 3.521 7.695 1 98.25 96 VAL A N 1
ATOM 768 C CA . VAL A 1 96 ? 8.938 2.555 7.113 1 98.25 96 VAL A CA 1
ATOM 769 C C . VAL A 1 96 ? 9.266 2.957 5.676 1 98.25 96 VAL A C 1
ATOM 771 O O . VAL A 1 96 ? 10.438 2.943 5.277 1 98.25 96 VAL A O 1
ATOM 774 N N . ALA A 1 97 ? 8.289 3.344 4.949 1 98.19 97 ALA A N 1
ATOM 775 C CA . ALA A 1 97 ? 8.484 3.732 3.555 1 98.19 97 ALA A CA 1
ATOM 776 C C . ALA A 1 97 ? 9.219 5.062 3.455 1 98.19 97 ALA A C 1
ATOM 778 O O . ALA A 1 97 ? 10.172 5.195 2.684 1 98.19 97 ALA A O 1
ATOM 779 N N . ASP A 1 98 ? 8.773 6.012 4.234 1 95.38 98 ASP A N 1
ATOM 780 C CA . ASP A 1 98 ? 9.344 7.355 4.223 1 95.38 98 ASP A CA 1
ATOM 781 C C . ASP A 1 98 ? 10.82 7.328 4.602 1 95.38 98 ASP A C 1
ATOM 783 O O . ASP A 1 98 ? 11.633 8.047 4.016 1 95.38 98 ASP A O 1
ATOM 787 N N . ASP A 1 99 ? 11.148 6.555 5.598 1 94.56 99 ASP A N 1
ATOM 788 C CA . ASP A 1 99 ? 12.523 6.473 6.082 1 94.56 99 ASP A CA 1
ATOM 789 C C . ASP A 1 99 ? 13.461 5.988 4.98 1 94.56 99 ASP A C 1
ATOM 791 O O . ASP A 1 99 ? 14.625 6.398 4.926 1 94.56 99 ASP A O 1
ATOM 795 N N . ILE A 1 100 ? 13 5.121 4.09 1 96.19 100 ILE A N 1
ATOM 796 C CA . ILE A 1 100 ? 13.797 4.668 2.961 1 96.19 100 ILE A CA 1
ATOM 797 C C . ILE A 1 100 ? 13.961 5.805 1.953 1 96.19 100 ILE A C 1
ATOM 799 O O . ILE A 1 100 ? 15.078 6.105 1.522 1 96.19 100 ILE A O 1
ATOM 803 N N . MET A 1 101 ? 12.875 6.434 1.645 1 94.25 101 MET A N 1
ATOM 804 C CA . MET A 1 101 ? 12.859 7.461 0.605 1 94.25 101 MET A CA 1
ATOM 805 C C . MET A 1 101 ? 13.719 8.656 1.012 1 94.25 101 MET A C 1
ATOM 807 O O . MET A 1 101 ? 14.367 9.273 0.169 1 94.25 101 MET A O 1
ATOM 811 N N . ASP A 1 102 ? 13.75 8.867 2.352 1 88.19 102 ASP A N 1
ATOM 812 C CA . ASP A 1 102 ? 14.484 10.016 2.873 1 88.19 102 ASP A CA 1
ATOM 813 C C . ASP A 1 102 ? 15.867 9.609 3.361 1 88.19 102 ASP A C 1
ATOM 815 O O . ASP A 1 102 ? 16.641 10.445 3.844 1 88.19 102 ASP A O 1
ATOM 819 N N . GLN A 1 103 ? 16.125 8.406 3.342 1 89.75 103 GLN A N 1
ATOM 820 C CA . GLN A 1 103 ? 17.375 7.859 3.846 1 89.75 103 GLN A CA 1
ATOM 821 C C . GLN A 1 103 ? 17.594 8.234 5.309 1 89.75 103 GLN A C 1
ATOM 823 O O . GLN A 1 103 ? 18.672 8.695 5.68 1 89.75 103 GLN A O 1
ATOM 828 N N . SER A 1 104 ? 16.516 8.164 6.016 1 88.06 104 SER A N 1
ATOM 829 C CA . SER A 1 104 ? 16.594 8.445 7.441 1 88.06 104 SER A CA 1
ATOM 830 C C . SER A 1 104 ? 17.422 7.391 8.172 1 88.06 104 SER A C 1
ATOM 832 O O . SER A 1 104 ? 17.484 6.238 7.734 1 88.06 104 SER A O 1
ATOM 834 N N . VAL A 1 105 ? 18.016 7.781 9.312 1 90.25 105 VAL A N 1
ATOM 835 C CA . VAL A 1 105 ? 18.953 6.891 9.992 1 90.25 105 VAL A CA 1
ATOM 836 C C . VAL A 1 105 ? 18.266 6.254 11.203 1 90.25 105 VAL A C 1
ATOM 838 O O . VAL A 1 105 ? 18.375 5.043 11.414 1 90.25 105 VAL A O 1
ATOM 841 N N . THR A 1 106 ? 17.531 7.109 12.023 1 89.25 106 THR A N 1
ATOM 842 C CA . THR A 1 106 ? 16.891 6.609 13.234 1 89.25 106 THR A CA 1
ATOM 843 C C . THR A 1 106 ? 15.422 7.035 13.289 1 89.25 106 THR A C 1
ATOM 845 O O . THR A 1 106 ? 15.031 8.023 12.664 1 89.25 106 THR A O 1
ATOM 848 N N . ARG A 1 107 ? 14.648 6.238 13.961 1 87.06 107 ARG A N 1
ATOM 849 C CA . ARG A 1 107 ? 13.234 6.469 14.227 1 87.06 107 ARG A CA 1
ATOM 850 C C . ARG A 1 107 ? 12.852 5.949 15.609 1 87.06 107 ARG A C 1
ATOM 852 O O . ARG A 1 107 ? 13.102 4.785 15.938 1 87.06 107 ARG A O 1
ATOM 859 N N . ARG A 1 108 ? 12.312 6.797 16.391 1 86.56 108 ARG A N 1
ATOM 860 C CA . ARG A 1 108 ? 11.883 6.438 17.75 1 86.56 108 ARG A CA 1
ATOM 861 C C . ARG A 1 108 ? 13.039 5.863 18.547 1 86.56 108 ARG A C 1
ATOM 863 O O . ARG A 1 108 ? 12.891 4.832 19.219 1 86.56 108 ARG A O 1
ATOM 870 N N . GLY A 1 109 ? 14.172 6.422 18.406 1 84.5 109 GLY A N 1
ATOM 871 C CA . GLY A 1 109 ? 15.336 6.094 19.203 1 84.5 109 GLY A CA 1
ATOM 872 C C . GLY A 1 109 ? 16.047 4.836 18.75 1 84.5 109 GLY A C 1
ATOM 873 O O . GLY A 1 109 ? 16.969 4.352 19.406 1 84.5 109 GLY A O 1
ATOM 874 N N . GLN A 1 110 ? 15.633 4.285 17.594 1 90.5 110 GLN A N 1
ATOM 875 C CA . GLN A 1 110 ? 16.25 3.088 17.047 1 90.5 110 GLN A CA 1
ATOM 876 C C . GLN A 1 110 ? 16.547 3.258 15.555 1 90.5 110 GLN A C 1
ATOM 878 O O . GLN A 1 110 ? 16.031 4.184 14.922 1 90.5 110 GLN A O 1
ATOM 883 N N . PRO A 1 111 ? 17.406 2.398 15.008 1 94.94 111 PRO A N 1
ATOM 884 C CA . PRO A 1 111 ? 17.594 2.477 13.562 1 94.94 111 PRO A CA 1
ATOM 885 C C . PRO A 1 111 ? 16.297 2.332 12.781 1 94.94 111 PRO A C 1
ATOM 887 O O . PRO A 1 111 ? 15.422 1.555 13.172 1 94.94 111 PRO A O 1
ATOM 890 N N . CYS A 1 112 ? 16.203 3.09 11.719 1 96.38 112 CYS A N 1
ATOM 891 C CA . CYS A 1 112 ? 15.062 2.865 10.828 1 96.38 112 CYS A CA 1
ATOM 892 C C . CYS A 1 112 ? 14.984 1.405 10.398 1 96.38 112 CYS A C 1
ATOM 894 O O . CYS A 1 112 ? 16.016 0.735 10.281 1 96.38 112 CYS A O 1
ATOM 896 N N . TRP A 1 113 ? 13.898 0.93 10.125 1 98.12 113 TRP A N 1
ATOM 897 C CA . TRP A 1 113 ? 13.672 -0.49 9.875 1 98.12 113 TRP A CA 1
ATOM 898 C C . TRP A 1 113 ? 14.57 -0.992 8.75 1 98.12 113 TRP A C 1
ATOM 900 O O . TRP A 1 113 ? 15.203 -2.043 8.875 1 98.12 113 TRP A O 1
ATOM 910 N N . TYR A 1 114 ? 14.695 -0.231 7.66 1 98 114 TYR A N 1
ATOM 911 C CA . TYR A 1 114 ? 15.484 -0.673 6.512 1 98 114 TYR A CA 1
ATOM 912 C C . TYR A 1 114 ? 16.969 -0.718 6.852 1 98 114 TYR A C 1
ATOM 914 O O . TYR A 1 114 ? 17.766 -1.302 6.113 1 98 114 TYR A O 1
ATOM 922 N N . ARG A 1 115 ? 17.297 -0.115 7.973 1 97.44 115 ARG A N 1
ATOM 923 C CA . ARG A 1 115 ? 18.688 -0.118 8.43 1 97.44 115 ARG A CA 1
ATOM 924 C C . ARG A 1 115 ? 18.891 -1.161 9.523 1 97.44 115 ARG A C 1
ATOM 926 O O . ARG A 1 115 ? 20.016 -1.35 10 1 97.44 115 ARG A O 1
ATOM 933 N N . ALA A 1 116 ? 17.797 -1.783 10.008 1 96.94 116 ALA A N 1
ATOM 934 C CA . ALA A 1 116 ? 17.969 -2.918 10.914 1 96.94 116 ALA A CA 1
ATOM 935 C C . ALA A 1 116 ? 18.75 -4.043 10.242 1 96.94 116 ALA A C 1
ATOM 937 O O . ALA A 1 116 ? 18.781 -4.141 9.016 1 96.94 116 ALA A O 1
ATOM 938 N N . PRO A 1 117 ? 19.344 -4.879 11.039 1 93.62 117 PRO A N 1
ATOM 939 C CA . PRO A 1 117 ? 20.188 -5.926 10.469 1 93.62 117 PRO A CA 1
ATOM 940 C C . PRO A 1 117 ? 19.453 -6.801 9.453 1 93.62 117 PRO A C 1
ATOM 942 O O . PRO A 1 117 ? 18.406 -7.367 9.773 1 93.62 117 PRO A O 1
ATOM 945 N N . LYS A 1 118 ? 19.969 -6.879 8.258 1 92.5 118 LYS A N 1
ATOM 946 C CA . LYS A 1 118 ? 19.578 -7.816 7.207 1 92.5 118 LYS A CA 1
ATOM 947 C C . LYS A 1 118 ? 18.266 -7.41 6.562 1 92.5 118 LYS A C 1
ATOM 949 O O . LYS A 1 118 ? 17.672 -8.18 5.797 1 92.5 118 LYS A O 1
ATOM 954 N N . VAL A 1 119 ? 17.719 -6.223 6.891 1 96.44 119 VAL A N 1
ATOM 955 C CA . VAL A 1 119 ? 16.406 -5.879 6.379 1 96.44 119 VAL A CA 1
ATOM 956 C C . VAL A 1 119 ? 16.531 -5.246 4.996 1 96.44 119 VAL A C 1
ATOM 958 O O . VAL A 1 119 ? 16.094 -5.82 3.998 1 96.44 119 VAL A O 1
ATOM 961 N N . GLY A 1 120 ? 17.297 -4.145 4.895 1 95.12 120 GLY A N 1
ATOM 962 C CA . GLY A 1 120 ? 17.516 -3.48 3.617 1 95.12 120 GLY A CA 1
ATOM 963 C C . GLY A 1 120 ? 16.219 -3.156 2.893 1 95.12 120 GLY A C 1
ATOM 964 O O . GLY A 1 120 ? 15.281 -2.619 3.492 1 95.12 120 GLY A O 1
ATOM 965 N N . ASN A 1 121 ? 16.141 -3.516 1.593 1 95.06 121 ASN A N 1
ATOM 966 C CA . ASN A 1 121 ? 15.023 -3.146 0.74 1 95.06 121 ASN A CA 1
ATOM 967 C C . ASN A 1 121 ? 13.805 -4.027 1.003 1 95.06 121 ASN A C 1
ATOM 969 O O . ASN A 1 121 ? 12.695 -3.717 0.552 1 95.06 121 ASN A O 1
ATOM 973 N N . ILE A 1 122 ? 13.922 -5.102 1.781 1 97.25 122 ILE A N 1
ATOM 974 C CA . ILE A 1 122 ? 12.773 -5.914 2.152 1 97.25 122 ILE A CA 1
ATOM 975 C C . ILE A 1 122 ? 11.75 -5.055 2.896 1 97.25 122 ILE A C 1
ATOM 977 O O . ILE A 1 122 ? 10.562 -5.367 2.904 1 97.25 122 ILE A O 1
ATOM 981 N N . ALA A 1 123 ? 12.305 -3.945 3.477 1 98.44 123 ALA A N 1
ATOM 982 C CA . ALA A 1 123 ? 11.469 -3.016 4.227 1 98.44 123 ALA A CA 1
ATOM 983 C C . ALA A 1 123 ? 10.336 -2.471 3.357 1 98.44 123 ALA A C 1
ATOM 985 O O . ALA A 1 123 ? 9.273 -2.102 3.867 1 98.44 123 ALA A O 1
ATOM 986 N N . ILE A 1 124 ? 10.523 -2.426 2.043 1 98.62 124 ILE A N 1
ATOM 987 C CA . ILE A 1 124 ? 9.484 -1.958 1.136 1 98.62 124 ILE A CA 1
ATOM 988 C C . ILE A 1 124 ? 8.273 -2.883 1.222 1 98.62 124 ILE A C 1
ATOM 990 O O . ILE A 1 124 ? 7.156 -2.432 1.49 1 98.62 124 ILE A O 1
ATOM 994 N N . ASN A 1 125 ? 8.445 -4.172 1.108 1 98.62 125 ASN A N 1
ATOM 995 C CA . ASN A 1 125 ? 7.363 -5.141 1.259 1 98.62 125 ASN A CA 1
ATOM 996 C C . ASN A 1 125 ? 6.781 -5.113 2.668 1 98.62 125 ASN A C 1
ATOM 998 O O . ASN A 1 125 ? 5.57 -5.266 2.848 1 98.62 125 ASN A O 1
ATOM 1002 N N . ASP A 1 126 ? 7.715 -4.957 3.637 1 98.75 126 ASP A N 1
ATOM 1003 C CA . ASP A 1 126 ? 7.27 -4.906 5.027 1 98.75 126 ASP A CA 1
ATOM 1004 C C . ASP A 1 126 ? 6.281 -3.762 5.246 1 98.75 126 ASP A C 1
ATOM 1006 O O . ASP A 1 126 ? 5.336 -3.891 6.027 1 98.75 126 ASP A O 1
ATOM 1010 N N . SER A 1 127 ? 6.535 -2.65 4.586 1 98.81 127 SER A N 1
ATOM 1011 C CA . SER A 1 127 ? 5.609 -1.528 4.715 1 98.81 127 SER A CA 1
ATOM 1012 C C . SER A 1 127 ? 4.227 -1.889 4.188 1 98.81 127 SER A C 1
ATOM 1014 O O . SER A 1 127 ? 3.213 -1.515 4.781 1 98.81 127 SER A O 1
ATOM 1016 N N . PHE A 1 128 ? 4.117 -2.693 3.104 1 98.5 128 PHE A N 1
ATOM 1017 C CA . PHE A 1 128 ? 2.848 -3.154 2.559 1 98.5 128 PHE A CA 1
ATOM 1018 C C . PHE A 1 128 ? 2.139 -4.074 3.547 1 98.5 128 PHE A C 1
ATOM 1020 O O . PHE A 1 128 ? 0.919 -3.996 3.711 1 98.5 128 PHE A O 1
ATOM 1027 N N . MET A 1 129 ? 2.91 -4.906 4.156 1 98.44 129 MET A N 1
ATOM 1028 C CA . MET A 1 129 ? 2.342 -5.867 5.098 1 98.44 129 MET A CA 1
ATOM 1029 C C . MET A 1 129 ? 1.718 -5.152 6.293 1 98.44 129 MET A C 1
ATOM 1031 O O . MET A 1 129 ? 0.685 -5.586 6.809 1 98.44 129 MET A O 1
ATOM 1035 N N . LEU A 1 130 ? 2.375 -4.082 6.699 1 98.81 130 LEU A N 1
ATOM 1036 C CA . LEU A 1 130 ? 1.815 -3.266 7.773 1 98.81 130 LEU A CA 1
ATOM 1037 C C . LEU A 1 130 ? 0.482 -2.656 7.352 1 98.81 130 LEU A C 1
ATOM 1039 O O . LEU A 1 130 ? -0.499 -2.727 8.094 1 98.81 130 LEU A O 1
ATOM 1043 N N . GLU A 1 131 ? 0.41 -2.102 6.184 1 98.81 131 GLU A N 1
ATOM 1044 C CA . GLU A 1 131 ? -0.84 -1.523 5.699 1 98.81 131 GLU A CA 1
ATOM 1045 C C . GLU A 1 131 ? -1.93 -2.584 5.578 1 98.81 131 GLU A C 1
ATOM 1047 O O . GLU A 1 131 ? -3.066 -2.367 6.004 1 98.81 131 GLU A O 1
ATOM 1052 N N . SER A 1 132 ? -1.572 -3.73 4.996 1 98.56 132 SER A N 1
ATOM 1053 C CA . SER A 1 132 ? -2.551 -4.789 4.773 1 98.56 132 SER A CA 1
ATOM 1054 C C . SER A 1 132 ? -3.117 -5.309 6.09 1 98.56 132 SER A C 1
ATOM 1056 O O . SER A 1 132 ? -4.258 -5.773 6.137 1 98.56 132 SER A O 1
ATOM 1058 N N . SER A 1 133 ? -2.346 -5.203 7.148 1 98.81 133 SER A N 1
ATOM 1059 C CA . SER A 1 133 ? -2.793 -5.652 8.461 1 98.81 133 SER A CA 1
ATOM 1060 C C . SER A 1 133 ? -3.99 -4.84 8.945 1 98.81 133 SER A C 1
ATOM 1062 O O . SER A 1 133 ? -4.805 -5.332 9.727 1 98.81 133 SER A O 1
ATOM 1064 N N . ILE A 1 134 ? -4.117 -3.574 8.492 1 98.88 134 ILE A N 1
ATOM 1065 C CA . ILE A 1 134 ? -5.27 -2.738 8.812 1 98.88 134 ILE A CA 1
ATOM 1066 C C . ILE A 1 134 ? -6.551 -3.424 8.344 1 98.88 134 ILE A C 1
ATOM 1068 O O . ILE A 1 134 ? -7.516 -3.537 9.109 1 98.88 134 ILE A O 1
ATOM 1072 N N . TYR A 1 135 ? -6.516 -3.959 7.176 1 98.75 135 TYR A N 1
ATOM 1073 C CA . TYR A 1 135 ? -7.73 -4.504 6.574 1 98.75 135 TYR A CA 1
ATOM 1074 C C . TYR A 1 135 ? -8.023 -5.898 7.109 1 98.75 135 TYR A C 1
ATOM 1076 O O . TYR A 1 135 ? -9.18 -6.32 7.16 1 98.75 135 TYR A O 1
ATOM 1084 N N . VAL A 1 136 ? -6.961 -6.621 7.582 1 98.25 136 VAL A N 1
ATOM 1085 C CA . VAL A 1 136 ? -7.164 -7.859 8.32 1 98.25 136 VAL A CA 1
ATOM 1086 C C . VAL A 1 136 ? -7.969 -7.578 9.594 1 98.25 136 VAL A C 1
ATOM 1088 O O . VAL A 1 136 ? -8.953 -8.266 9.875 1 98.25 136 VAL A O 1
ATOM 1091 N N . LEU A 1 137 ? -7.609 -6.543 10.273 1 98.88 137 LEU A N 1
ATOM 1092 C CA . LEU A 1 137 ? -8.25 -6.207 11.539 1 98.88 137 LEU A CA 1
ATOM 1093 C C . LEU A 1 137 ? -9.664 -5.684 11.312 1 98.88 137 LEU A C 1
ATOM 1095 O O . LEU A 1 137 ? -10.594 -6.055 12.031 1 98.88 137 LEU A O 1
ATOM 1099 N N . LEU A 1 138 ? -9.836 -4.777 10.312 1 98.88 138 LEU A N 1
ATOM 1100 C CA . LEU A 1 138 ? -11.172 -4.246 10.031 1 98.88 138 LEU A CA 1
ATOM 1101 C C . LEU A 1 138 ? -12.133 -5.367 9.656 1 98.88 138 LEU A C 1
ATOM 1103 O O . LEU A 1 138 ? -13.281 -5.383 10.117 1 98.88 138 LEU A O 1
ATOM 1107 N N . LYS A 1 139 ? -11.664 -6.266 8.812 1 98 139 LYS A N 1
ATOM 1108 C CA . LYS A 1 139 ? -12.508 -7.387 8.414 1 98 139 LYS A CA 1
ATOM 1109 C C . LYS A 1 139 ? -12.883 -8.242 9.617 1 98 139 LYS A C 1
ATOM 1111 O O . LYS A 1 139 ? -14.047 -8.609 9.789 1 98 139 LYS A O 1
ATOM 1116 N N . LYS A 1 140 ? -11.961 -8.516 10.477 1 97.62 140 LYS A N 1
ATOM 1117 C CA . LYS A 1 140 ? -12.188 -9.383 11.625 1 97.62 140 LYS A CA 1
ATOM 1118 C C . LYS A 1 140 ? -13.18 -8.758 12.602 1 97.62 140 LYS A C 1
ATOM 1120 O O . LYS A 1 140 ? -14.078 -9.438 13.102 1 97.62 140 LYS A O 1
ATOM 1125 N N . TYR A 1 141 ? -13.109 -7.5 12.828 1 98.38 141 TYR A N 1
ATOM 1126 C CA . TYR A 1 141 ? -13.82 -6.93 13.969 1 98.38 141 TYR A CA 1
ATOM 1127 C C . TYR A 1 141 ? -15.031 -6.129 13.516 1 98.38 141 TYR A C 1
ATOM 1129 O O . TYR A 1 141 ? -15.961 -5.895 14.297 1 98.38 141 TYR A O 1
ATOM 1137 N N . PHE A 1 142 ? -15.07 -5.742 12.203 1 98.19 142 PHE A N 1
ATOM 1138 C CA . PHE A 1 142 ? -16.109 -4.777 11.852 1 98.19 142 PHE A CA 1
ATOM 1139 C C . PHE A 1 142 ? -16.859 -5.219 10.594 1 98.19 142 PHE A C 1
ATOM 1141 O O . PHE A 1 142 ? -17.734 -4.508 10.109 1 98.19 142 PHE A O 1
ATOM 1148 N N . ARG A 1 143 ? -16.547 -6.395 10.055 1 97.31 143 ARG A N 1
ATOM 1149 C CA . ARG A 1 143 ? -17.094 -6.828 8.773 1 97.31 143 ARG A CA 1
ATOM 1150 C C . ARG A 1 143 ? -18.625 -6.855 8.805 1 97.31 143 ARG A C 1
ATOM 1152 O O . ARG A 1 143 ? -19.281 -6.574 7.801 1 97.31 143 ARG A O 1
ATOM 1159 N N . GLN A 1 144 ? -19.219 -7.141 9.969 1 94.81 144 GLN A N 1
ATOM 1160 C CA . GLN A 1 144 ? -20.656 -7.277 10.086 1 94.81 144 GLN A CA 1
ATOM 1161 C C . GLN A 1 144 ? -21.312 -5.953 10.477 1 94.81 144 GLN A C 1
ATOM 1163 O O . GLN A 1 144 ? -22.531 -5.852 10.539 1 94.81 144 GLN A O 1
ATOM 1168 N N . ASP A 1 145 ? -20.469 -4.965 10.789 1 95.25 145 ASP A N 1
ATOM 1169 C CA . ASP A 1 145 ? -20.984 -3.656 11.172 1 95.25 145 ASP A CA 1
ATOM 1170 C C . ASP A 1 145 ? -21.453 -2.873 9.953 1 95.25 145 ASP A C 1
ATOM 1172 O O . ASP A 1 145 ? -20.844 -2.953 8.883 1 95.25 145 ASP A O 1
ATOM 1176 N N . LYS A 1 146 ? -22.469 -2.051 10.141 1 93.38 146 LYS A N 1
ATOM 1177 C CA . LYS A 1 146 ? -22.969 -1.184 9.078 1 93.38 146 LYS A CA 1
ATOM 1178 C C . LYS A 1 146 ? -21.922 -0.145 8.68 1 93.38 146 LYS A C 1
ATOM 1180 O O . LYS A 1 146 ? -21.953 0.383 7.562 1 93.38 146 LYS A O 1
ATOM 1185 N N . ILE A 1 147 ? -20.922 0.104 9.578 1 96.19 147 ILE A N 1
ATOM 1186 C CA . ILE A 1 147 ? -19.969 1.17 9.312 1 96.19 147 ILE A CA 1
ATOM 1187 C C . ILE A 1 147 ? -18.719 0.59 8.633 1 96.19 147 ILE A C 1
ATOM 1189 O O . ILE A 1 147 ? -17.766 1.314 8.352 1 96.19 147 ILE A O 1
ATOM 1193 N N . TYR A 1 148 ? -18.719 -0.711 8.312 1 97.06 148 TYR A N 1
ATOM 1194 C CA . TYR A 1 148 ? -17.531 -1.391 7.797 1 97.06 148 TYR A CA 1
ATOM 1195 C C . TYR A 1 148 ? -17.016 -0.71 6.535 1 97.06 148 TYR A C 1
ATOM 1197 O O . TYR A 1 148 ? -15.844 -0.347 6.449 1 97.06 148 TYR A O 1
ATOM 1205 N N . VAL A 1 149 ? -17.906 -0.412 5.605 1 96.81 149 VAL A N 1
ATOM 1206 C CA . VAL A 1 149 ? -17.5 0.184 4.336 1 96.81 149 VAL A CA 1
ATOM 1207 C C . VAL A 1 149 ? -17 1.606 4.566 1 96.81 149 VAL A C 1
ATOM 1209 O O . VAL A 1 149 ? -16.047 2.045 3.928 1 96.81 149 VAL A O 1
ATOM 1212 N N . ASN A 1 150 ? -17.625 2.307 5.527 1 97.44 150 ASN A N 1
ATOM 1213 C CA . ASN A 1 150 ? -17.172 3.654 5.859 1 97.44 150 ASN A CA 1
ATOM 1214 C C . ASN A 1 150 ? -15.758 3.652 6.438 1 97.44 150 ASN A C 1
ATOM 1216 O O . ASN A 1 150 ? -14.961 4.543 6.145 1 97.44 150 ASN A O 1
ATOM 1220 N N . LEU A 1 151 ? -15.5 2.627 7.281 1 98.56 151 LEU A N 1
ATOM 1221 C CA . LEU A 1 151 ? -14.164 2.508 7.848 1 98.56 151 LEU A CA 1
ATOM 1222 C C . LEU A 1 151 ? -13.133 2.221 6.758 1 98.56 151 LEU A C 1
ATOM 1224 O O . LEU A 1 151 ? -12.062 2.832 6.734 1 98.56 151 LEU A O 1
ATOM 1228 N N . LEU A 1 152 ? -13.492 1.31 5.824 1 98.62 152 LEU A N 1
ATOM 1229 C CA . LEU A 1 152 ? -12.602 1.007 4.707 1 98.62 152 LEU A CA 1
ATOM 1230 C C . LEU A 1 152 ? -12.312 2.26 3.885 1 98.62 152 LEU A C 1
ATOM 1232 O O . LEU A 1 152 ? -11.156 2.557 3.58 1 98.62 152 LEU A O 1
ATOM 1236 N N . GLU A 1 153 ? -13.328 3.021 3.609 1 98.19 153 GLU A N 1
ATOM 1237 C CA . GLU A 1 153 ? -13.172 4.207 2.771 1 98.19 153 GLU A CA 1
ATOM 1238 C C . GLU A 1 153 ? -12.359 5.285 3.48 1 98.19 153 GLU A C 1
ATOM 1240 O O . GLU A 1 153 ? -11.578 5.996 2.848 1 98.19 153 GLU A O 1
ATOM 1245 N N . LEU A 1 154 ? -12.539 5.422 4.789 1 98.44 154 LEU A N 1
ATOM 1246 C CA . LEU A 1 154 ? -11.75 6.395 5.539 1 98.44 154 LEU A CA 1
ATOM 1247 C C . LEU A 1 154 ? -10.258 6.082 5.441 1 98.44 154 LEU A C 1
ATOM 1249 O O . LEU A 1 154 ? -9.445 6.977 5.203 1 98.44 154 LEU A O 1
ATOM 1253 N N . PHE A 1 155 ? -9.945 4.82 5.59 1 98.88 155 PHE A N 1
ATOM 1254 C CA . PHE A 1 155 ? -8.539 4.441 5.508 1 98.88 155 PHE A CA 1
ATOM 1255 C C . PHE A 1 155 ? -8.023 4.578 4.082 1 98.88 155 PHE A C 1
ATOM 1257 O O . PHE A 1 155 ? -6.895 5.027 3.865 1 98.88 155 PHE A O 1
ATOM 1264 N N . HIS A 1 156 ? -8.82 4.238 3.08 1 98.56 156 HIS A N 1
ATOM 1265 C CA . HIS A 1 156 ? -8.406 4.406 1.691 1 98.56 156 HIS A CA 1
ATOM 1266 C C . HIS A 1 156 ? -8.164 5.875 1.363 1 98.56 156 HIS A C 1
ATOM 1268 O O . HIS A 1 156 ? -7.117 6.227 0.81 1 98.56 156 HIS A O 1
ATOM 1274 N N . ASP A 1 157 ? -9.117 6.715 1.73 1 97.25 157 ASP A N 1
ATOM 1275 C CA . ASP A 1 157 ? -9.031 8.133 1.408 1 97.25 157 ASP A CA 1
ATOM 1276 C C . ASP A 1 157 ? -7.84 8.789 2.104 1 97.25 157 ASP A C 1
ATOM 1278 O O . ASP A 1 157 ? -7.074 9.523 1.476 1 97.25 157 ASP A O 1
ATOM 1282 N N . THR A 1 158 ? -7.707 8.492 3.348 1 98.38 158 THR A N 1
ATOM 1283 C CA . THR A 1 158 ? -6.637 9.109 4.129 1 98.38 158 THR A CA 1
ATOM 1284 C C . THR A 1 158 ? -5.273 8.633 3.637 1 98.38 158 THR A C 1
ATOM 1286 O O . THR A 1 158 ? -4.328 9.422 3.562 1 98.38 158 THR A O 1
ATOM 1289 N N . THR A 1 159 ? -5.141 7.312 3.338 1 98.5 159 THR A N 1
ATOM 1290 C CA . THR A 1 159 ? -3.891 6.785 2.795 1 98.5 159 THR A CA 1
ATOM 1291 C C . THR A 1 159 ? -3.535 7.48 1.484 1 98.5 159 THR A C 1
ATOM 1293 O O . THR A 1 159 ? -2.408 7.953 1.312 1 98.5 159 THR A O 1
ATOM 1296 N N . TYR A 1 160 ? -4.484 7.625 0.621 1 97.56 160 TYR A N 1
ATOM 1297 C CA . TYR A 1 160 ? -4.289 8.258 -0.68 1 97.56 160 TYR A CA 1
ATOM 1298 C C . TYR A 1 160 ? -3.887 9.719 -0.522 1 97.56 160 TYR A C 1
ATOM 1300 O O . TYR A 1 160 ? -2.949 10.188 -1.174 1 97.56 160 TYR A O 1
ATOM 1308 N N . GLN A 1 161 ? -4.566 10.414 0.341 1 97.19 161 GLN A N 1
ATOM 1309 C CA . GLN A 1 161 ? -4.258 11.812 0.619 1 97.19 161 GLN A CA 1
ATOM 1310 C C . GLN A 1 161 ? -2.832 11.977 1.136 1 97.19 161 GLN A C 1
ATOM 1312 O O . GLN A 1 161 ? -2.105 12.867 0.701 1 97.19 161 GLN A O 1
ATOM 1317 N N . THR A 1 162 ? -2.479 11.102 2.016 1 98.12 162 THR A N 1
ATOM 1318 C CA . THR A 1 162 ? -1.146 11.164 2.607 1 98.12 162 THR A CA 1
ATOM 1319 C C . THR A 1 162 ? -0.076 10.875 1.557 1 98.12 162 THR A C 1
ATOM 1321 O O . THR A 1 162 ? 0.974 11.523 1.541 1 98.12 162 THR A O 1
ATOM 1324 N N . GLU A 1 163 ? -0.333 9.938 0.647 1 97.94 163 GLU A N 1
ATOM 1325 C CA . GLU A 1 163 ? 0.582 9.633 -0.448 1 97.94 163 GLU A CA 1
ATOM 1326 C C . GLU A 1 163 ? 0.742 10.828 -1.382 1 97.94 163 GLU A C 1
ATOM 1328 O O . GLU A 1 163 ? 1.836 11.086 -1.891 1 97.94 163 GLU A O 1
ATOM 1333 N N . MET A 1 164 ? -0.333 11.539 -1.601 1 97 164 MET A N 1
ATOM 1334 C CA . MET A 1 164 ? -0.281 12.758 -2.404 1 97 164 MET A CA 1
ATOM 1335 C C . MET A 1 164 ? 0.627 13.797 -1.756 1 97 164 MET A C 1
ATOM 1337 O O . MET A 1 164 ? 1.48 14.383 -2.424 1 97 164 MET A O 1
ATOM 1341 N N . GLY A 1 165 ? 0.391 14.008 -0.463 1 97 165 GLY A N 1
ATOM 1342 C CA . GLY A 1 165 ? 1.254 14.93 0.255 1 97 165 GLY A CA 1
ATOM 1343 C C . GLY A 1 165 ? 2.719 14.539 0.203 1 97 165 GLY A C 1
ATOM 1344 O O . GLY A 1 165 ? 3.59 15.398 0.052 1 97 165 GLY A O 1
ATOM 1345 N N . GLN A 1 166 ? 2.996 13.234 0.356 1 97.19 166 GLN A N 1
ATOM 1346 C CA . GLN A 1 166 ? 4.359 12.727 0.275 1 97.19 166 GLN A CA 1
ATOM 1347 C C . GLN A 1 166 ? 4.969 13 -1.099 1 97.19 166 GLN A C 1
ATOM 1349 O O . GLN A 1 166 ? 6.145 13.344 -1.206 1 97.19 166 GLN A O 1
ATOM 1354 N N . LEU A 1 167 ? 4.191 12.797 -2.166 1 97.19 167 LEU A N 1
ATOM 1355 C CA . LEU A 1 167 ? 4.684 13.062 -3.514 1 97.19 167 LEU A CA 1
ATOM 1356 C C . LEU A 1 167 ? 5.086 14.523 -3.666 1 97.19 167 LEU A C 1
ATOM 1358 O O . LEU A 1 167 ? 6.156 14.828 -4.199 1 97.19 167 LEU A O 1
ATOM 1362 N N . ILE A 1 168 ? 4.207 15.445 -3.217 1 96.69 168 ILE A N 1
ATOM 1363 C CA . ILE A 1 168 ? 4.512 16.875 -3.295 1 96.69 168 ILE A CA 1
ATOM 1364 C C . ILE A 1 168 ? 5.805 17.172 -2.533 1 96.69 168 ILE A C 1
ATOM 1366 O O . ILE A 1 168 ? 6.664 17.906 -3.02 1 96.69 168 ILE A O 1
ATOM 1370 N N . ASP A 1 169 ? 5.941 16.578 -1.377 1 96.56 169 ASP A N 1
ATOM 1371 C CA . ASP A 1 169 ? 7.133 16.75 -0.553 1 96.56 169 ASP A CA 1
ATOM 1372 C C . ASP A 1 169 ? 8.391 16.312 -1.3 1 96.56 169 ASP A C 1
ATOM 1374 O O . ASP A 1 169 ? 9.367 17.062 -1.379 1 96.56 169 ASP A O 1
ATOM 1378 N N . LEU A 1 170 ? 8.367 15.148 -1.926 1 96 170 LEU A N 1
ATOM 1379 C CA . LEU A 1 170 ? 9.523 14.562 -2.594 1 96 170 LEU A CA 1
ATOM 1380 C C . LEU A 1 170 ? 9.906 15.367 -3.834 1 96 170 LEU A C 1
ATOM 1382 O O . LEU A 1 170 ? 11.086 15.492 -4.156 1 96 170 LEU A O 1
ATOM 1386 N N . LEU A 1 171 ? 8.914 15.906 -4.516 1 95.5 171 LEU A N 1
ATOM 1387 C CA . LEU A 1 171 ? 9.18 16.656 -5.742 1 95.5 171 LEU A CA 1
ATOM 1388 C C . LEU A 1 171 ? 9.656 18.062 -5.43 1 95.5 171 LEU A C 1
ATOM 1390 O O . LEU A 1 171 ? 10.398 18.656 -6.207 1 95.5 171 LEU A O 1
ATOM 1394 N N . THR A 1 172 ? 9.211 18.562 -4.305 1 95.81 172 THR A N 1
ATOM 1395 C CA . THR A 1 172 ? 9.578 19.922 -3.893 1 95.81 172 THR A CA 1
ATOM 1396 C C . THR A 1 172 ? 11.008 19.953 -3.361 1 95.81 172 THR A C 1
ATOM 1398 O O . THR A 1 172 ? 11.758 20.891 -3.629 1 95.81 172 THR A O 1
ATOM 1401 N N . ALA A 1 173 ? 11.398 18.922 -2.705 1 93.69 173 ALA A N 1
ATOM 1402 C CA . ALA A 1 173 ? 12.68 18.906 -2.012 1 93.69 173 ALA A CA 1
ATOM 1403 C C . ALA A 1 173 ? 13.414 17.578 -2.26 1 93.69 173 ALA A C 1
ATOM 1405 O O . ALA A 1 173 ? 13.68 16.828 -1.321 1 93.69 173 ALA A O 1
ATOM 1406 N N . PRO A 1 174 ? 13.828 17.391 -3.484 1 90.81 174 PRO A N 1
ATOM 1407 C CA . PRO A 1 174 ? 14.578 16.156 -3.742 1 90.81 174 PRO A CA 1
ATOM 1408 C C . PRO A 1 174 ? 15.898 16.094 -2.967 1 90.81 174 PRO A C 1
ATOM 1410 O O . PRO A 1 174 ? 16.484 17.125 -2.664 1 90.81 174 PRO A O 1
ATOM 1413 N N . GLU A 1 175 ? 16.344 14.938 -2.727 1 82 175 GLU A N 1
ATOM 1414 C CA . GLU A 1 175 ? 17.531 14.719 -1.903 1 82 175 GLU A CA 1
ATOM 1415 C C . GLU A 1 175 ? 18.797 15.195 -2.619 1 82 175 GLU A C 1
ATOM 1417 O O . GLU A 1 175 ? 19.734 15.664 -1.979 1 82 175 GLU A O 1
ATOM 1422 N N . ASP A 1 176 ? 18.766 15.133 -3.918 1 85.5 176 ASP A N 1
ATOM 1423 C CA . ASP A 1 176 ? 20.016 15.312 -4.648 1 85.5 176 ASP A CA 1
ATOM 1424 C C . ASP A 1 176 ? 20.047 16.672 -5.352 1 85.5 176 ASP A C 1
ATOM 1426 O O . ASP A 1 176 ? 21 16.969 -6.066 1 85.5 176 ASP A O 1
ATOM 1430 N N . LEU A 1 177 ? 19.016 17.438 -5.129 1 90.56 177 LEU A N 1
ATOM 1431 C CA . LEU A 1 177 ? 18.969 18.75 -5.789 1 90.56 177 LEU A CA 1
ATOM 1432 C C . LEU A 1 177 ? 18.266 19.781 -4.902 1 90.56 177 LEU A C 1
ATOM 1434 O O . LEU A 1 177 ? 17.062 19.672 -4.66 1 90.56 177 LEU A O 1
ATOM 1438 N N . VAL A 1 178 ? 19.016 20.781 -4.512 1 94.81 178 VAL A N 1
ATOM 1439 C CA . VAL A 1 178 ? 18.453 21.859 -3.691 1 94.81 178 VAL A CA 1
ATOM 1440 C C . VAL A 1 178 ? 18.094 23.047 -4.574 1 94.81 178 VAL A C 1
ATOM 1442 O O . VAL A 1 178 ? 18.953 23.562 -5.301 1 94.81 178 VAL A O 1
ATOM 1445 N N . ASP A 1 179 ? 16.906 23.375 -4.625 1 96.75 179 ASP A N 1
ATOM 1446 C CA . ASP A 1 179 ? 16.391 24.547 -5.336 1 96.75 179 ASP A CA 1
ATOM 1447 C C . ASP A 1 179 ? 15.352 25.281 -4.504 1 96.75 179 ASP A C 1
ATOM 1449 O O . ASP A 1 179 ? 14.156 25 -4.602 1 96.75 179 ASP A O 1
ATOM 1453 N N . LEU A 1 180 ? 15.797 26.297 -3.807 1 97.69 180 LEU A N 1
ATOM 1454 C CA . LEU A 1 180 ? 14.938 27 -2.859 1 97.69 180 LEU A CA 1
ATOM 1455 C C . LEU A 1 180 ? 13.844 27.766 -3.59 1 97.69 180 LEU A C 1
ATOM 1457 O O . LEU A 1 180 ? 12.867 28.203 -2.975 1 97.69 180 LEU A O 1
ATOM 1461 N N . GLU A 1 181 ? 13.969 27.906 -4.906 1 96.19 181 GLU A N 1
ATOM 1462 C CA . GLU A 1 181 ? 12.93 28.562 -5.688 1 96.19 181 GLU A CA 1
ATOM 1463 C C . GLU A 1 181 ? 11.664 27.719 -5.742 1 96.19 181 GLU A C 1
ATOM 1465 O O . GLU A 1 181 ? 10.586 28.234 -6.062 1 96.19 181 GLU A O 1
ATOM 1470 N N . LYS A 1 182 ? 11.797 26.5 -5.414 1 95.44 182 LYS A N 1
ATOM 1471 C CA . LYS A 1 182 ? 10.656 25.594 -5.461 1 95.44 182 LYS A CA 1
ATOM 1472 C C . LYS A 1 182 ? 9.859 25.656 -4.16 1 95.44 182 LYS A C 1
ATOM 1474 O O . LYS A 1 182 ? 8.758 25.109 -4.078 1 95.44 182 LYS A O 1
ATOM 1479 N N . PHE A 1 183 ? 10.398 26.328 -3.197 1 97.56 183 PHE A N 1
ATOM 1480 C CA . PHE A 1 183 ? 9.758 26.359 -1.889 1 97.56 183 PHE A CA 1
ATOM 1481 C C . PHE A 1 183 ? 8.773 27.531 -1.796 1 97.56 183 PHE A C 1
ATOM 1483 O O . PHE A 1 183 ? 9.008 28.594 -2.371 1 97.56 183 PHE A O 1
ATOM 1490 N N . SER A 1 184 ? 7.715 27.312 -1.164 1 96.88 184 SER A N 1
ATOM 1491 C CA . SER A 1 184 ? 6.746 28.344 -0.826 1 96.88 184 SER A CA 1
ATOM 1492 C C . SER A 1 184 ? 5.859 27.922 0.339 1 96.88 184 SER A C 1
ATOM 1494 O O . SER A 1 184 ? 5.727 26.719 0.616 1 96.88 184 SER A O 1
ATOM 1496 N N . LEU A 1 185 ? 5.277 28.859 0.984 1 96.81 185 LEU A N 1
ATOM 1497 C CA . LEU A 1 185 ? 4.355 28.547 2.07 1 96.81 185 LEU A CA 1
ATOM 1498 C C . LEU A 1 185 ? 3.115 27.828 1.545 1 96.81 185 LEU A C 1
ATOM 1500 O O . LEU A 1 185 ? 2.518 27.016 2.252 1 96.81 185 LEU A O 1
ATOM 1504 N N . GLU A 1 186 ? 2.783 28.078 0.288 1 95.19 186 GLU A N 1
ATOM 1505 C CA . GLU A 1 186 ? 1.665 27.375 -0.337 1 95.19 186 GLU A CA 1
ATOM 1506 C C . GLU A 1 186 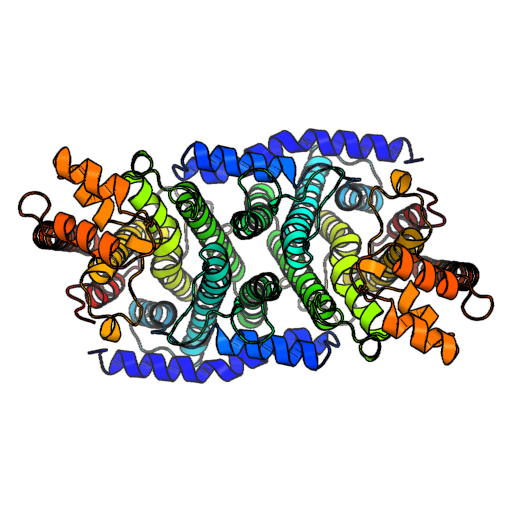? 1.96 25.891 -0.487 1 95.19 186 GLU A C 1
ATOM 1508 O O . GLU A 1 186 ? 1.122 25.047 -0.154 1 95.19 186 GLU A O 1
ATOM 1513 N N . LYS A 1 187 ? 3.139 25.594 -0.974 1 95.25 187 LYS A N 1
ATOM 1514 C CA . LYS A 1 187 ? 3.539 24.188 -1.095 1 95.25 187 LYS A CA 1
ATOM 1515 C C . LYS A 1 187 ? 3.664 23.531 0.277 1 95.25 187 LYS A C 1
ATOM 1517 O O . LYS A 1 187 ? 3.25 22.391 0.462 1 95.25 187 LYS A O 1
ATOM 1522 N N . HIS A 1 188 ? 4.246 24.328 1.172 1 97.44 188 HIS A N 1
ATOM 1523 C CA . HIS A 1 188 ? 4.344 23.844 2.541 1 97.44 188 HIS A CA 1
ATOM 1524 C C . HIS A 1 188 ? 2.971 23.484 3.102 1 97.44 188 HIS A C 1
ATOM 1526 O O . HIS A 1 188 ? 2.795 22.438 3.715 1 97.44 188 HIS A O 1
ATOM 1532 N N . HIS A 1 189 ? 2.014 24.344 2.893 1 97 189 HIS A N 1
ATOM 1533 C CA . HIS A 1 189 ? 0.645 24.125 3.35 1 97 189 HIS A CA 1
ATOM 1534 C C . HIS A 1 189 ? 0.074 22.828 2.775 1 97 189 HIS A C 1
ATOM 1536 O O . HIS A 1 189 ? -0.526 22.031 3.502 1 97 189 HIS A O 1
ATOM 1542 N N . LEU A 1 190 ? 0.27 22.594 1.486 1 96.25 190 LEU A N 1
ATOM 1543 C CA . LEU A 1 190 ? -0.231 21.375 0.839 1 96.25 190 LEU A CA 1
ATOM 1544 C C . LEU A 1 190 ? 0.434 20.141 1.42 1 96.25 190 LEU A C 1
ATOM 1546 O O . LEU A 1 190 ? -0.245 19.156 1.744 1 96.25 190 LEU A O 1
ATOM 1550 N N . ILE A 1 191 ? 1.718 20.203 1.573 1 97.25 191 ILE A N 1
ATOM 1551 C CA . ILE A 1 191 ? 2.467 19.078 2.113 1 97.25 191 ILE A CA 1
ATOM 1552 C C . ILE A 1 191 ? 1.954 18.734 3.512 1 97.25 191 ILE A C 1
ATOM 1554 O O . ILE A 1 191 ? 1.606 17.594 3.791 1 97.25 191 ILE A O 1
ATOM 1558 N N . VAL A 1 192 ? 1.795 19.719 4.344 1 97.44 192 VAL A N 1
ATOM 1559 C CA . VAL A 1 192 ? 1.461 19.516 5.746 1 97.44 192 VAL A CA 1
ATOM 1560 C C . VAL A 1 192 ? 0.013 19.047 5.867 1 97.44 192 VAL A C 1
ATOM 1562 O O . VAL A 1 192 ? -0.299 18.172 6.68 1 97.44 192 VAL A O 1
ATOM 1565 N N . THR A 1 193 ? -0.84 19.594 5.086 1 97.31 193 THR A N 1
ATOM 1566 C CA . THR A 1 193 ? -2.25 19.219 5.113 1 97.31 193 THR A CA 1
ATOM 1567 C C . THR A 1 193 ? -2.428 17.75 4.738 1 97.31 193 THR A C 1
ATOM 1569 O O . THR A 1 193 ? -3.076 16.984 5.465 1 97.31 193 THR A O 1
ATOM 1572 N N . TYR A 1 194 ? -1.773 17.328 3.682 1 96.88 194 TYR A N 1
ATOM 1573 C CA . TYR A 1 194 ? -2.023 15.992 3.131 1 96.88 194 TYR A CA 1
ATOM 1574 C C . TYR A 1 194 ? -1.114 14.953 3.781 1 96.88 194 TYR A C 1
ATOM 1576 O O . TYR A 1 194 ? -1.547 13.836 4.066 1 96.88 194 TYR A O 1
ATOM 1584 N N . LYS A 1 195 ? 0.044 15.32 4.055 1 96.25 195 LYS A N 1
ATOM 1585 C CA . LYS A 1 195 ? 1.013 14.359 4.574 1 96.25 195 LYS A CA 1
ATOM 1586 C C . LYS A 1 195 ? 0.858 14.188 6.082 1 96.25 195 LYS A C 1
ATOM 1588 O O . LYS A 1 195 ? 1.201 13.133 6.629 1 96.25 195 LYS A O 1
ATOM 1593 N N . THR A 1 196 ? 0.235 15.195 6.789 1 95.75 196 THR A N 1
ATOM 1594 C CA . THR A 1 196 ? 0.22 15.148 8.25 1 95.75 196 THR A CA 1
ATOM 1595 C C . THR A 1 196 ? -1.202 15.297 8.781 1 95.75 196 THR A C 1
ATOM 1597 O O . THR A 1 196 ? -1.688 14.43 9.508 1 95.75 196 THR A O 1
ATOM 1600 N N . ALA A 1 197 ? -1.928 16.281 8.398 1 97.75 197 ALA A N 1
ATOM 1601 C CA . ALA A 1 197 ? -3.156 16.688 9.078 1 97.75 197 ALA A CA 1
ATOM 1602 C C . ALA A 1 197 ? -4.254 15.641 8.906 1 97.75 197 ALA A C 1
ATOM 1604 O O . ALA A 1 197 ? -4.98 15.328 9.852 1 97.75 197 ALA A O 1
ATOM 1605 N N . PHE A 1 198 ? -4.344 15.039 7.719 1 97.62 198 PHE A N 1
ATOM 1606 C CA . PHE A 1 198 ? -5.43 14.102 7.457 1 97.62 198 PHE A CA 1
ATOM 1607 C C . PHE A 1 198 ? -5.289 12.859 8.32 1 97.62 198 PHE A C 1
ATOM 1609 O O . PHE A 1 198 ? -6.207 12.508 9.07 1 97.62 198 PHE A O 1
ATOM 1616 N N . TYR A 1 199 ? -4.125 12.188 8.266 1 96.19 199 TYR A N 1
ATOM 1617 C CA . TYR A 1 199 ? -4.07 10.883 8.922 1 96.19 199 TYR A CA 1
ATOM 1618 C C . TYR A 1 199 ? -3.818 11.031 10.414 1 96.19 199 TYR A C 1
ATOM 1620 O O . TYR A 1 199 ? -4.207 10.172 11.211 1 96.19 199 TYR A O 1
ATOM 1628 N N . SER A 1 200 ? -3.27 12.211 10.859 1 97.19 200 SER A N 1
ATOM 1629 C CA . SER A 1 200 ? -2.898 12.336 12.266 1 97.19 200 SER A CA 1
ATOM 1630 C C . SER A 1 200 ? -4.012 13 13.07 1 97.19 200 SER A C 1
ATOM 1632 O O . SER A 1 200 ? -4.121 12.781 14.281 1 97.19 200 SER A O 1
ATOM 1634 N N . PHE A 1 201 ? -4.832 13.82 12.438 1 98.06 201 PHE A N 1
ATOM 1635 C CA . PHE A 1 201 ? -5.801 14.594 13.203 1 98.06 201 PHE A CA 1
ATOM 1636 C C . PHE A 1 201 ? -7.223 14.281 12.75 1 98.06 201 PHE A C 1
ATOM 1638 O O . PHE A 1 201 ? -8.094 14 13.578 1 98.06 201 PHE A O 1
ATOM 1645 N N . TYR A 1 202 ? -7.445 14.273 11.492 1 98.62 202 TYR A N 1
ATOM 1646 C CA . TYR A 1 202 ? -8.805 14.047 11.008 1 98.62 202 TYR A CA 1
ATOM 1647 C C . TYR A 1 202 ? -9.203 12.586 11.18 1 98.62 202 TYR A C 1
ATOM 1649 O O . TYR A 1 202 ? -10.266 12.281 11.727 1 98.62 202 TYR A O 1
ATOM 1657 N N . LEU A 1 203 ? -8.398 11.656 10.758 1 98.81 203 LEU A N 1
ATOM 1658 C CA . LEU A 1 203 ? -8.75 10.234 10.695 1 98.81 203 LEU A CA 1
ATOM 1659 C C . LEU A 1 203 ? -9.156 9.711 12.062 1 98.81 203 LEU A C 1
ATOM 1661 O O . LEU A 1 203 ? -10.219 9.109 12.211 1 98.81 203 LEU A O 1
ATOM 1665 N N . PRO A 1 204 ? -8.383 9.961 13.125 1 98.62 204 PRO A N 1
ATOM 1666 C CA . PRO A 1 204 ? -8.773 9.414 14.43 1 98.62 204 PRO A CA 1
ATOM 1667 C C . PRO A 1 204 ? -10.148 9.898 14.883 1 98.62 204 PRO A C 1
ATOM 1669 O O . PRO A 1 204 ? -10.953 9.102 15.375 1 98.62 204 PRO A O 1
ATOM 1672 N N . VAL A 1 205 ? -10.43 11.141 14.641 1 98.75 205 VAL A N 1
ATOM 1673 C CA . VAL A 1 205 ? -11.711 11.703 15.055 1 98.75 205 VAL A CA 1
ATOM 1674 C C . VAL A 1 205 ? -12.836 11.125 14.203 1 98.75 205 VAL A C 1
ATOM 1676 O O . VAL A 1 205 ? -13.883 10.734 14.727 1 98.75 205 VAL A O 1
ATOM 1679 N N . ALA A 1 206 ? -12.594 11.055 12.898 1 98.75 206 ALA A N 1
ATOM 1680 C CA . ALA A 1 206 ? -13.602 10.516 11.984 1 98.75 206 ALA A CA 1
ATOM 1681 C C . ALA A 1 206 ? -13.938 9.07 12.328 1 98.75 206 ALA A C 1
ATOM 1683 O O . ALA A 1 206 ? -15.102 8.664 12.242 1 98.75 206 ALA A O 1
ATOM 1684 N N . LEU A 1 207 ? -12.953 8.297 12.711 1 98.88 207 LEU A N 1
ATOM 1685 C CA . LEU A 1 207 ? -13.18 6.914 13.109 1 98.88 207 LEU A CA 1
ATOM 1686 C C . LEU A 1 207 ? -14.07 6.84 14.344 1 98.88 207 LEU A C 1
ATOM 1688 O O . LEU A 1 207 ? -15 6.035 14.398 1 98.88 207 LEU A O 1
ATOM 1692 N N . ALA A 1 208 ? -13.75 7.664 15.305 1 98.81 208 ALA A N 1
ATOM 1693 C CA . ALA A 1 208 ? -14.57 7.707 16.516 1 98.81 208 ALA A CA 1
ATOM 1694 C C . ALA A 1 208 ? -16 8.141 16.203 1 98.81 208 ALA A C 1
ATOM 1696 O O . ALA A 1 208 ? -16.953 7.629 16.781 1 98.81 208 ALA A O 1
ATOM 1697 N N . MET A 1 209 ? -16.156 9.117 15.305 1 98.56 209 MET A N 1
ATOM 1698 C CA . MET A 1 209 ? -17.484 9.562 14.875 1 98.56 209 MET A CA 1
ATOM 1699 C C . MET A 1 209 ? -18.281 8.406 14.273 1 98.56 209 MET A C 1
ATOM 1701 O O . MET A 1 209 ? -19.469 8.242 14.57 1 98.56 209 MET A O 1
ATOM 1705 N N . ARG A 1 210 ? -17.625 7.613 13.461 1 98.31 210 ARG A N 1
ATOM 1706 C CA . ARG A 1 210 ? -18.297 6.445 12.891 1 98.31 210 ARG A CA 1
ATOM 1707 C C . ARG A 1 210 ? -18.719 5.465 13.977 1 98.31 210 ARG A C 1
ATOM 1709 O O . ARG A 1 210 ? -19.844 4.957 13.969 1 98.31 210 ARG A O 1
ATOM 1716 N N . LEU A 1 211 ? -17.859 5.199 14.961 1 98.25 211 LEU A N 1
ATOM 1717 C CA . LEU A 1 211 ? -18.188 4.293 16.062 1 98.25 211 LEU A CA 1
ATOM 1718 C C . LEU A 1 211 ? -19.375 4.805 16.859 1 98.25 211 LEU A C 1
ATOM 1720 O O . LEU A 1 211 ? -20.172 4.016 17.375 1 98.25 211 LEU A O 1
ATOM 1724 N N . GLN A 1 212 ? -19.453 6.117 16.938 1 97.62 212 GLN A N 1
ATOM 1725 C CA . GLN A 1 212 ? -20.547 6.742 17.688 1 97.62 212 GLN A CA 1
ATOM 1726 C C . GLN A 1 212 ? -21.859 6.668 16.922 1 97.62 212 GLN A C 1
ATOM 1728 O O . GLN A 1 212 ? -22.922 6.906 17.484 1 97.62 212 GLN A O 1
ATOM 1733 N N . GLY A 1 213 ? -21.766 6.363 15.641 1 95.44 213 GLY A N 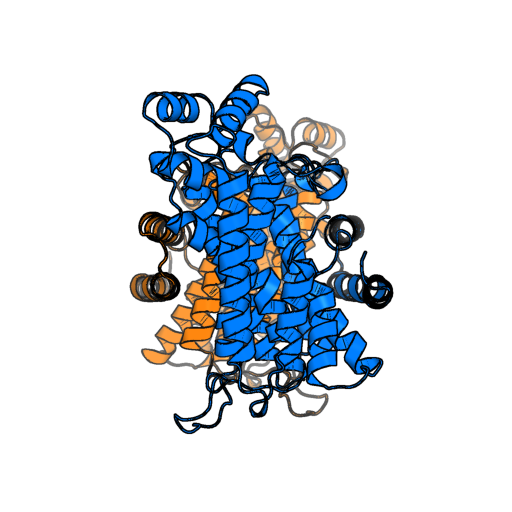1
ATOM 1734 C CA . GLY A 1 213 ? -22.969 6.207 14.836 1 95.44 213 GLY A CA 1
ATOM 1735 C C . GLY A 1 213 ? -23.312 7.449 14.031 1 95.44 213 GLY A C 1
ATOM 1736 O O . GLY A 1 213 ? -24.406 7.559 13.492 1 95.44 213 GLY A O 1
ATOM 1737 N N . ILE A 1 214 ? -22.328 8.375 13.961 1 95.06 214 ILE A N 1
ATOM 1738 C CA . ILE A 1 214 ? -22.562 9.578 13.172 1 95.06 214 ILE A CA 1
ATOM 1739 C C . ILE A 1 214 ? -22.516 9.227 11.68 1 95.06 214 ILE A C 1
ATOM 1741 O O . ILE A 1 214 ? -21.641 8.484 11.242 1 95.06 214 ILE A O 1
ATOM 1745 N N . LYS A 1 215 ? -23.438 9.82 10.938 1 93.88 215 LYS A N 1
ATOM 1746 C CA . LYS A 1 215 ? -23.547 9.547 9.508 1 93.88 215 LYS A CA 1
ATOM 1747 C C . LYS A 1 215 ? -23.25 10.797 8.688 1 93.88 215 LYS A C 1
ATOM 1749 O O . LYS A 1 215 ? -23.234 11.906 9.219 1 93.88 215 LYS A O 1
ATOM 1754 N N . SER A 1 216 ? -22.859 10.57 7.535 1 94.25 216 SER A N 1
ATOM 1755 C CA . SER A 1 216 ? -22.703 11.633 6.543 1 94.25 216 SER A CA 1
ATOM 1756 C C . SER A 1 216 ? -23.797 11.57 5.484 1 94.25 216 SER A C 1
ATOM 1758 O O . SER A 1 216 ? -24.203 10.484 5.059 1 94.25 216 SER A O 1
ATOM 1760 N N . PRO A 1 217 ? -24.281 12.766 4.973 1 91.94 217 PRO A N 1
ATOM 1761 C CA . PRO A 1 217 ? -25.219 12.742 3.854 1 91.94 217 PRO A CA 1
ATOM 1762 C C . PRO A 1 217 ? -24.625 12.117 2.596 1 91.94 217 PRO A C 1
ATOM 1764 O O . PRO A 1 217 ? -25.359 11.766 1.67 1 91.94 217 PRO A O 1
ATOM 1767 N N . LEU A 1 218 ? -23.297 11.914 2.6 1 88.81 218 LEU A N 1
ATOM 1768 C CA . LEU A 1 218 ? -22.609 11.367 1.432 1 88.81 218 LEU A CA 1
ATOM 1769 C C . LEU A 1 218 ? -22.438 9.859 1.566 1 88.81 218 LEU A C 1
ATOM 1771 O O . LEU A 1 218 ? -21.922 9.203 0.653 1 88.81 218 LEU A O 1
ATOM 1775 N N . ASP A 1 219 ? -22.891 9.297 2.617 1 91.31 219 ASP A N 1
ATOM 1776 C CA . ASP A 1 219 ? -22.766 7.852 2.809 1 91.31 219 ASP A CA 1
ATOM 1777 C C . ASP A 1 219 ? -23.578 7.086 1.764 1 91.31 219 ASP A C 1
ATOM 1779 O O . ASP A 1 219 ? -24.609 7.566 1.298 1 91.31 219 ASP A O 1
ATOM 1783 N N . PRO A 1 220 ? -23.109 5.949 1.34 1 80.88 220 PRO A N 1
ATOM 1784 C CA . PRO A 1 220 ? -23.812 5.215 0.286 1 80.88 220 PRO A CA 1
ATOM 1785 C C . PRO A 1 220 ? -25.234 4.855 0.676 1 80.88 220 PRO A C 1
ATOM 1787 O O . PRO A 1 220 ? -26.109 4.762 -0.188 1 80.88 220 PRO A O 1
ATOM 1790 N N . ASP A 1 221 ? -25.5 4.629 1.919 1 78.69 221 ASP A N 1
ATOM 1791 C CA . ASP A 1 221 ? -26.828 4.203 2.359 1 78.69 221 ASP A CA 1
ATOM 1792 C C . ASP A 1 221 ? -27.641 5.387 2.881 1 78.69 221 ASP A C 1
ATOM 1794 O O . ASP A 1 221 ? -28.688 5.199 3.498 1 78.69 221 ASP A O 1
ATOM 1798 N N . ALA A 1 222 ? -27.031 6.566 2.66 1 79.5 222 ALA A N 1
ATOM 1799 C CA . ALA A 1 222 ? -27.75 7.738 3.131 1 79.5 222 ALA A CA 1
ATOM 1800 C C . ALA A 1 222 ? -29.062 7.914 2.361 1 79.5 222 ALA A C 1
ATOM 1802 O O . ALA A 1 222 ? -29.109 7.699 1.147 1 79.5 222 ALA A O 1
ATOM 1803 N N . PRO A 1 223 ? -30.125 8.016 3.197 1 68.62 223 PRO A N 1
ATOM 1804 C CA . PRO A 1 223 ? -31.375 8.281 2.477 1 68.62 223 PRO A CA 1
ATOM 1805 C C . PRO A 1 223 ? -31.266 9.5 1.56 1 68.62 223 PRO A C 1
ATOM 1807 O O . PRO A 1 223 ? -30.438 10.383 1.785 1 68.62 223 PRO A O 1
ATOM 1810 N N . GLU A 1 224 ? -31.828 9.359 0.39 1 59.03 224 GLU A N 1
ATOM 1811 C CA . GLU A 1 224 ? -31.859 10.492 -0.525 1 59.03 224 GLU A CA 1
ATOM 1812 C C . GLU A 1 224 ? -32.094 11.805 0.226 1 59.03 224 GLU A C 1
ATOM 1814 O O . GLU A 1 224 ? -33.156 12.031 0.779 1 59.03 224 GLU A O 1
ATOM 1819 N N . ILE A 1 225 ? -31.422 11.766 1.226 1 47.03 225 ILE A N 1
ATOM 1820 C CA . ILE A 1 225 ? -31.641 12.789 2.244 1 47.03 225 ILE A CA 1
ATOM 1821 C C . ILE A 1 225 ? -31.734 14.164 1.584 1 47.03 225 ILE A C 1
ATOM 1823 O O . ILE A 1 225 ? -31.016 14.438 0.62 1 47.03 225 ILE A O 1
ATOM 1827 N N . GLN A 1 226 ? -32.438 14.891 2.23 1 50.09 226 GLN A N 1
ATOM 1828 C CA . GLN A 1 226 ? -32.781 16.297 2.045 1 50.09 226 GLN A CA 1
ATOM 1829 C C . GLN A 1 226 ? -31.516 17.172 2.125 1 50.09 226 GLN A C 1
ATOM 1831 O O . GLN A 1 226 ? -30.625 16.922 2.945 1 50.09 226 GLN A O 1
ATOM 1836 N N . SER A 1 227 ? -31.188 17.938 1.292 1 51.41 227 SER A N 1
ATOM 1837 C CA . SER A 1 227 ? -30.219 18.984 0.975 1 51.41 227 SER A CA 1
ATOM 1838 C C . SER A 1 227 ? -29.703 19.656 2.238 1 51.41 227 SER A C 1
ATOM 1840 O O . SER A 1 227 ? -28.609 20.234 2.244 1 51.41 227 SER A O 1
ATOM 1842 N N . SER A 1 228 ? -30.516 19.516 3.412 1 55.5 228 SER A N 1
ATOM 1843 C CA . SER A 1 228 ? -30.266 20.5 4.469 1 55.5 228 SER A CA 1
ATOM 1844 C C . SER A 1 228 ? -29.484 19.891 5.625 1 55.5 228 SER A C 1
ATOM 1846 O O . SER A 1 228 ? -29.156 20.578 6.586 1 55.5 228 SER A O 1
ATOM 1848 N N . GLU A 1 229 ? -29 18.562 5.434 1 72.88 229 GLU A N 1
ATOM 1849 C CA . GLU A 1 229 ? -28.359 18.016 6.625 1 72.88 229 GLU A CA 1
ATOM 1850 C C . GLU A 1 229 ? -26.859 18.297 6.633 1 72.88 229 GLU A C 1
ATOM 1852 O O . GLU A 1 229 ? -26.188 18.125 5.621 1 72.88 229 GLU A O 1
ATOM 1857 N N . THR A 1 230 ? -26.422 19 7.711 1 87.81 230 THR A N 1
ATOM 1858 C CA . THR A 1 230 ? -25.016 19.344 7.922 1 87.81 230 THR A CA 1
ATOM 1859 C C . THR A 1 230 ? -24.156 18.094 7.938 1 87.81 230 THR A C 1
ATOM 1861 O O . THR A 1 230 ? -24.484 17.109 8.586 1 87.81 230 THR A O 1
ATOM 1864 N N . ASP A 1 231 ? -23.109 18.094 7.137 1 94.75 231 ASP A N 1
ATOM 1865 C CA . ASP A 1 231 ? -22.125 17.016 7.176 1 94.75 231 ASP A CA 1
ATOM 1866 C C . ASP A 1 231 ? -21.109 17.234 8.297 1 94.75 231 ASP A C 1
ATOM 1868 O O . ASP A 1 231 ? -20.203 18.062 8.164 1 94.75 231 ASP A O 1
ATOM 1872 N N . LEU A 1 232 ? -21.266 16.547 9.32 1 96.44 232 LEU A N 1
ATOM 1873 C CA . LEU A 1 232 ? -20.438 16.734 10.508 1 96.44 232 LEU A CA 1
ATOM 1874 C C . LEU A 1 232 ? -19 16.328 10.242 1 96.44 232 LEU A C 1
ATOM 1876 O O . LEU A 1 232 ? -18.078 16.766 10.938 1 96.44 232 LEU A O 1
ATOM 1880 N N . PHE A 1 233 ? -18.766 15.445 9.32 1 97.38 233 PHE A N 1
ATOM 1881 C CA . PHE A 1 233 ? -17.391 15.086 8.945 1 97.38 233 PHE A CA 1
ATOM 1882 C C . PHE A 1 233 ? -16.688 16.25 8.273 1 97.38 233 PHE A C 1
ATOM 1884 O O . PHE A 1 233 ? -15.492 16.469 8.492 1 97.38 233 PHE A O 1
ATOM 1891 N N . LEU A 1 234 ? -17.406 17 7.465 1 96.5 234 LEU A N 1
ATOM 1892 C CA . LEU A 1 234 ? -16.844 18.188 6.844 1 96.5 234 LEU A CA 1
ATOM 1893 C C . LEU A 1 234 ? -16.531 19.266 7.891 1 96.5 234 LEU A C 1
ATOM 1895 O O . LEU A 1 234 ? -15.508 19.938 7.805 1 96.5 234 LEU A O 1
ATOM 1899 N N . LYS A 1 235 ? -17.391 19.391 8.859 1 96.31 235 LYS A N 1
ATOM 1900 C CA . LYS A 1 235 ? -17.172 20.344 9.938 1 96.31 235 LYS A CA 1
ATOM 1901 C C . LYS A 1 235 ? -15.938 19.984 10.75 1 96.31 235 LYS A C 1
ATOM 1903 O O . LYS A 1 235 ? -15.141 20.859 11.102 1 96.31 235 LYS A O 1
ATOM 1908 N N . ALA A 1 236 ? -15.859 18.688 11.07 1 97.94 236 ALA A N 1
ATOM 1909 C CA . ALA A 1 236 ? -14.672 18.219 11.789 1 97.94 236 ALA A CA 1
ATOM 1910 C C . ALA A 1 236 ? -13.398 18.484 10.992 1 97.94 236 ALA A C 1
ATOM 1912 O O . ALA A 1 236 ? -12.398 18.938 11.547 1 97.94 236 ALA A O 1
ATOM 1913 N N . LYS A 1 237 ? -13.453 18.219 9.75 1 97.31 237 LYS A N 1
ATOM 1914 C CA . LYS A 1 237 ? -12.32 18.438 8.859 1 97.31 237 LYS A CA 1
ATOM 1915 C C . LYS A 1 237 ? -11.898 19.891 8.852 1 97.31 237 LYS A C 1
ATOM 1917 O O . LYS A 1 237 ? -10.711 20.203 8.914 1 97.31 237 LYS A O 1
ATOM 1922 N N . GLU A 1 238 ? -12.781 20.812 8.805 1 97.19 238 GLU A N 1
ATOM 1923 C CA . GLU A 1 238 ? -12.539 22.25 8.75 1 97.19 238 GLU A CA 1
ATOM 1924 C C . GLU A 1 238 ? -11.773 22.719 9.977 1 97.19 238 GLU A C 1
ATOM 1926 O O . GLU A 1 238 ? -10.984 23.672 9.898 1 97.19 238 GLU A O 1
ATOM 1931 N N . ILE A 1 239 ? -11.977 22.062 11.023 1 98.06 239 ILE A N 1
ATOM 1932 C CA . ILE A 1 239 ? -11.352 22.484 12.273 1 98.06 239 ILE A CA 1
ATOM 1933 C C . ILE A 1 239 ? -10.039 21.719 12.477 1 98.06 239 ILE A C 1
ATOM 1935 O O . ILE A 1 239 ? -9.031 22.297 12.875 1 98.06 239 ILE A O 1
ATOM 1939 N N . LEU A 1 240 ? -10.039 20.453 12.148 1 98.5 240 LEU A N 1
ATOM 1940 C CA . LEU A 1 240 ? -8.922 19.578 12.484 1 98.5 240 LEU A CA 1
ATOM 1941 C C . LEU A 1 240 ? -7.746 19.812 11.547 1 98.5 240 LEU A C 1
ATOM 1943 O O . LEU A 1 240 ? -6.586 19.672 11.945 1 98.5 240 LEU A O 1
ATOM 1947 N N . LEU A 1 241 ? -7.98 20.156 10.281 1 98.06 241 LEU A N 1
ATOM 1948 C CA . LEU A 1 241 ? -6.883 20.344 9.336 1 98.06 241 LEU A CA 1
ATOM 1949 C C . LEU A 1 241 ? -6.031 21.547 9.734 1 98.06 241 LEU A C 1
ATOM 1951 O O . LEU A 1 241 ? -4.801 21.453 9.781 1 98.06 241 LEU A O 1
ATOM 1955 N N . PRO A 1 242 ? -6.668 22.688 10.156 1 97.81 242 PRO A N 1
ATOM 1956 C CA . PRO A 1 242 ? -5.852 23.781 10.672 1 97.81 242 PRO A CA 1
ATOM 1957 C C . PRO A 1 242 ? -5.086 23.406 11.938 1 97.81 242 PRO A C 1
ATOM 1959 O O . PRO A 1 242 ? -3.951 23.844 12.133 1 97.81 242 PRO A O 1
ATOM 1962 N N . ILE A 1 243 ? -5.66 22.609 12.789 1 97.62 243 ILE A N 1
ATOM 1963 C CA . ILE A 1 243 ? -4.957 22.156 13.984 1 97.62 243 ILE A CA 1
ATOM 1964 C C . ILE A 1 243 ? -3.738 21.328 13.578 1 97.62 243 ILE A C 1
ATOM 1966 O O . ILE A 1 243 ? -2.652 21.5 14.133 1 97.62 243 ILE A O 1
ATOM 1970 N N . GLY A 1 244 ? -3.947 20.438 12.648 1 97.25 244 GLY A N 1
ATOM 1971 C CA . GLY A 1 244 ? -2.842 19.641 12.156 1 97.25 244 GLY A CA 1
ATOM 1972 C C . GLY A 1 244 ? -1.724 20.469 11.555 1 97.25 244 GLY A C 1
ATOM 1973 O O . GLY A 1 244 ? -0.544 20.156 11.75 1 97.25 244 GLY A O 1
ATOM 1974 N N . GLU A 1 245 ? -2.105 21.484 10.797 1 97.19 245 GLU A N 1
ATOM 1975 C CA . GLU A 1 245 ? -1.095 22.359 10.227 1 97.19 245 GLU A CA 1
ATOM 1976 C C . GLU A 1 245 ? -0.328 23.109 11.32 1 97.19 245 GLU A C 1
ATOM 1978 O O . GLU A 1 245 ? 0.896 23.219 11.25 1 97.19 245 GLU A O 1
ATOM 1983 N N . TYR A 1 246 ? -1.077 23.625 12.297 1 96.94 246 TYR A N 1
ATOM 1984 C CA . TYR A 1 246 ? -0.459 24.281 13.445 1 96.94 246 TYR A CA 1
ATOM 1985 C C . TYR A 1 246 ? 0.555 23.375 14.117 1 96.94 246 TYR A C 1
ATOM 1987 O O . TYR A 1 246 ? 1.675 23.781 14.422 1 96.94 246 TYR A O 1
ATOM 1995 N N . PHE A 1 247 ? 0.181 22.188 14.297 1 95.25 247 PHE A N 1
ATOM 1996 C CA . PHE A 1 247 ? 1.049 21.188 14.891 1 95.25 247 PHE A CA 1
ATOM 1997 C C . PHE A 1 247 ? 2.34 21.047 14.094 1 95.25 247 PHE A C 1
ATOM 1999 O O . PHE A 1 247 ? 3.43 21 14.672 1 95.25 247 PHE A O 1
ATOM 2006 N N . GLN A 1 248 ? 2.248 20.938 12.789 1 95.25 248 GLN A N 1
ATOM 2007 C CA . GLN A 1 248 ? 3.432 20.703 11.977 1 95.25 248 GLN A CA 1
ATOM 2008 C C . GLN A 1 248 ? 4.344 21.938 11.961 1 95.25 248 GLN A C 1
ATOM 2010 O O . GLN A 1 248 ? 5.57 21.797 11.945 1 95.25 248 GLN A O 1
ATOM 2015 N N . VAL A 1 249 ? 3.75 23.078 11.898 1 96.25 249 VAL A N 1
ATOM 2016 C CA . VAL A 1 249 ? 4.551 24.297 11.945 1 96.25 249 VAL A CA 1
ATOM 2017 C C . VAL A 1 249 ? 5.336 24.344 13.258 1 96.25 249 VAL A C 1
ATOM 2019 O O . VAL A 1 249 ? 6.52 24.703 13.266 1 96.25 249 VAL A O 1
ATOM 2022 N N . GLN A 1 250 ? 4.676 23.984 14.297 1 94.12 250 GLN A N 1
ATOM 2023 C CA . GLN A 1 250 ? 5.352 23.891 15.586 1 94.12 250 GLN A CA 1
ATOM 2024 C C . GLN A 1 250 ? 6.496 22.891 15.523 1 94.12 250 GLN A C 1
ATOM 2026 O O . GLN A 1 250 ? 7.59 23.141 16.031 1 94.12 250 GLN A O 1
ATOM 2031 N N . ASP A 1 251 ? 6.203 21.781 14.945 1 91.5 251 ASP A N 1
ATOM 2032 C CA . ASP A 1 251 ? 7.227 20.75 14.797 1 91.5 251 ASP A CA 1
ATOM 2033 C C . ASP A 1 251 ? 8.406 21.266 13.977 1 91.5 251 ASP A C 1
ATOM 2035 O O . ASP A 1 251 ? 9.562 20.953 14.289 1 91.5 251 ASP A O 1
ATOM 2039 N N . ASP A 1 252 ? 8.156 22 12.938 1 94.75 252 ASP A N 1
ATOM 2040 C CA . ASP A 1 252 ? 9.219 22.594 12.133 1 94.75 252 ASP A CA 1
ATOM 2041 C C . ASP A 1 252 ? 10.078 23.531 12.977 1 94.75 252 ASP A C 1
ATOM 2043 O O . ASP A 1 252 ? 11.312 23.484 12.906 1 94.75 252 ASP A O 1
ATOM 2047 N N . TYR A 1 253 ? 9.414 24.359 13.703 1 95.19 253 TYR A N 1
ATOM 2048 C CA . TYR A 1 253 ? 10.133 25.312 14.555 1 95.19 253 TYR A CA 1
ATOM 2049 C C . TYR A 1 253 ? 11 24.578 15.57 1 95.19 253 TYR A C 1
ATOM 2051 O O . TYR A 1 253 ? 12.172 24.906 15.75 1 95.19 253 TYR A O 1
ATOM 2059 N N . LEU A 1 254 ? 10.414 23.562 16.172 1 91.12 254 LEU A N 1
ATOM 2060 C CA . LEU A 1 254 ? 11.094 22.828 17.234 1 91.12 254 LEU A CA 1
ATOM 2061 C C . LEU A 1 254 ? 12.227 21.969 16.672 1 91.12 254 LEU A C 1
ATOM 2063 O O . LEU A 1 254 ? 13.172 21.641 17.375 1 91.12 254 LEU A O 1
ATOM 2067 N N . ASP A 1 255 ? 12.094 21.641 15.438 1 90.06 255 ASP A N 1
ATOM 2068 C CA . ASP A 1 255 ? 13.172 20.906 14.766 1 90.06 255 ASP A CA 1
ATOM 2069 C C . ASP A 1 255 ? 14.477 21.703 14.789 1 90.06 255 ASP A C 1
ATOM 2071 O O . ASP A 1 255 ? 15.555 21.125 14.891 1 90.06 255 ASP A O 1
ATOM 2075 N N . CYS A 1 256 ? 14.406 22.969 14.742 1 89.69 256 CYS A N 1
ATOM 2076 C CA . CYS A 1 256 ? 15.578 23.844 14.703 1 89.69 256 CYS A CA 1
ATOM 2077 C C . CYS A 1 256 ? 15.938 24.328 16.109 1 89.69 256 CYS A C 1
ATOM 2079 O O . CYS A 1 256 ? 17.109 24.531 16.422 1 89.69 256 CYS A O 1
ATOM 2081 N N . PHE A 1 257 ? 14.922 24.453 16.938 1 88.69 257 PHE A N 1
ATOM 2082 C CA . PHE A 1 257 ? 15.18 25.219 18.141 1 88.69 257 PHE A CA 1
ATOM 2083 C C . PHE A 1 257 ? 14.828 24.406 19.391 1 88.69 257 PHE A C 1
ATOM 2085 O O . PHE A 1 257 ? 15.109 24.828 20.516 1 88.69 257 PHE A O 1
ATOM 2092 N N . GLY A 1 258 ? 14.227 23.312 19.141 1 84 258 GLY A N 1
ATOM 2093 C CA . GLY A 1 258 ? 13.828 22.484 20.266 1 84 258 GLY A CA 1
ATOM 2094 C C . GLY A 1 258 ? 14.938 21.578 20.766 1 84 258 GLY A C 1
ATOM 2095 O O . GLY A 1 258 ? 15.914 21.344 20.062 1 84 258 GLY A O 1
ATOM 2096 N N . ASP A 1 259 ? 14.797 21.156 21.969 1 81.75 259 ASP A N 1
ATOM 2097 C CA . ASP A 1 259 ? 15.688 20.141 22.562 1 81.75 259 ASP A CA 1
ATOM 2098 C C . ASP A 1 259 ? 15.383 18.766 22 1 81.75 259 ASP A C 1
ATOM 2100 O O . ASP A 1 259 ? 14.289 18.234 22.203 1 81.75 259 ASP A O 1
ATOM 2104 N N . PRO A 1 260 ? 16.438 18.219 21.328 1 75.81 260 PRO A N 1
ATOM 2105 C CA . PRO A 1 260 ? 16.203 16.891 20.75 1 75.81 260 PRO A CA 1
ATOM 2106 C C . PRO A 1 260 ? 15.703 15.867 21.766 1 75.81 260 PRO A C 1
ATOM 2108 O O . PRO A 1 260 ? 14.914 14.984 21.406 1 75.81 260 PRO A O 1
ATOM 2111 N N . ALA A 1 261 ? 16.156 15.961 22.984 1 72.19 261 ALA A N 1
ATOM 2112 C CA . ALA A 1 261 ? 15.75 15.023 24.031 1 72.19 261 ALA A CA 1
ATOM 2113 C C . ALA A 1 261 ? 14.25 15.133 24.312 1 72.19 261 ALA A C 1
ATOM 2115 O O . ALA A 1 261 ? 13.617 14.141 24.688 1 72.19 261 ALA A O 1
ATOM 2116 N N . LEU A 1 262 ? 13.742 16.281 24.016 1 72 262 LEU A N 1
ATOM 2117 C CA . LEU A 1 262 ? 12.336 16.547 24.297 1 72 262 LEU A CA 1
ATOM 2118 C C . LEU A 1 262 ? 11.469 16.203 23.094 1 72 262 LEU A C 1
ATOM 2120 O O . LEU A 1 262 ? 10.375 15.656 23.234 1 72 262 LEU A O 1
ATOM 2124 N N . ILE A 1 263 ? 12.023 16.5 22.016 1 70 263 ILE A N 1
ATOM 2125 C CA . ILE A 1 263 ? 11.211 16.328 20.812 1 70 263 ILE A CA 1
ATOM 2126 C C . ILE A 1 263 ? 11.305 14.875 20.328 1 70 263 ILE A C 1
ATOM 2128 O O . ILE A 1 263 ? 10.469 14.422 19.547 1 70 263 ILE A O 1
ATOM 2132 N N . GLY A 1 264 ? 12.312 14.125 20.828 1 65.75 264 GLY A N 1
ATOM 2133 C CA . GLY A 1 264 ? 12.43 12.711 20.516 1 65.75 264 GLY A CA 1
ATOM 2134 C C . GLY A 1 264 ? 13.055 12.445 19.156 1 65.75 264 GLY A C 1
ATOM 2135 O O . GLY A 1 264 ? 12.961 11.328 18.641 1 65.75 264 GLY A O 1
ATOM 2136 N N . LYS A 1 265 ? 13.492 13.508 18.484 1 69.69 265 LYS A N 1
ATOM 2137 C CA . LYS A 1 265 ? 14.188 13.344 17.203 1 69.69 265 LYS A CA 1
ATOM 2138 C C . LYS A 1 265 ? 15.234 14.43 17.016 1 69.69 265 LYS A C 1
ATOM 2140 O O . LYS A 1 265 ? 15.156 15.5 17.625 1 69.69 265 LYS A O 1
ATOM 2145 N N . ILE A 1 266 ? 16.25 14.016 16.219 1 75.69 266 ILE A N 1
ATOM 2146 C CA . ILE A 1 266 ? 17.234 15.023 15.82 1 75.69 266 ILE A CA 1
ATOM 2147 C C . ILE A 1 266 ? 16.719 15.797 14.609 1 75.69 266 ILE A C 1
ATOM 2149 O O . ILE A 1 266 ? 16.312 15.203 13.609 1 75.69 266 ILE A O 1
ATOM 2153 N N . GLY A 1 267 ? 16.594 17.031 14.758 1 80.25 267 GLY A N 1
ATOM 2154 C CA . GLY A 1 267 ? 16.141 17.875 13.656 1 80.25 267 GLY A CA 1
ATOM 2155 C C . GLY A 1 267 ? 17.078 17.844 12.461 1 80.25 267 GLY A C 1
ATOM 2156 O O . GLY A 1 267 ? 18.281 18.016 12.609 1 80.25 267 GLY A O 1
ATOM 2157 N N . THR A 1 268 ? 16.578 17.5 11.289 1 87.81 268 THR A N 1
ATOM 2158 C CA . THR A 1 268 ? 17.438 17.391 10.109 1 87.81 268 THR A CA 1
ATOM 2159 C C . THR A 1 268 ? 16.812 18.141 8.93 1 87.81 268 THR A C 1
ATOM 2161 O O . THR A 1 268 ? 17.234 17.953 7.785 1 87.81 268 THR A O 1
ATOM 2164 N N . ASP A 1 269 ? 15.898 19.016 9.188 1 93.12 269 ASP A N 1
ATOM 2165 C CA . ASP A 1 269 ? 15.172 19.672 8.102 1 93.12 269 ASP A CA 1
ATOM 2166 C C . ASP A 1 269 ? 16.109 20.484 7.219 1 93.12 269 ASP A C 1
ATOM 2168 O O . ASP A 1 269 ? 16 20.453 5.992 1 93.12 269 ASP A O 1
ATOM 2172 N N . ILE A 1 270 ? 17.031 21.156 7.898 1 95.38 270 ILE A N 1
ATOM 2173 C CA . ILE A 1 270 ? 17.984 21.984 7.164 1 95.38 270 ILE A CA 1
ATOM 2174 C C . ILE A 1 270 ? 18.906 21.094 6.332 1 95.38 270 ILE A C 1
ATOM 2176 O O . ILE A 1 270 ? 19.062 21.312 5.129 1 95.38 270 ILE A O 1
ATOM 2180 N N . LEU A 1 271 ? 19.406 20.031 6.922 1 93.44 271 LEU A N 1
ATOM 2181 C CA . LEU A 1 271 ? 20.344 19.125 6.273 1 93.44 271 LEU A CA 1
ATOM 2182 C C . LEU A 1 271 ? 19.656 18.344 5.156 1 93.44 271 LEU A C 1
ATOM 2184 O O . LEU A 1 271 ? 20.281 18.062 4.129 1 93.44 271 LEU A O 1
ATOM 2188 N N . ASP A 1 272 ? 18.438 18.141 5.305 1 91.69 272 ASP A N 1
ATOM 2189 C CA . ASP A 1 272 ? 17.734 17.219 4.418 1 91.69 272 ASP A CA 1
ATOM 2190 C C . ASP A 1 272 ? 16.969 17.984 3.334 1 91.69 272 ASP A C 1
ATOM 2192 O O . ASP A 1 272 ? 16.141 17.391 2.619 1 91.69 272 ASP A O 1
ATOM 2196 N N . ASN A 1 273 ? 17.156 19.25 3.256 1 95.75 273 ASN A N 1
ATOM 2197 C CA . ASN A 1 273 ? 16.516 20.047 2.209 1 95.75 273 ASN A CA 1
ATOM 2198 C C . ASN A 1 273 ? 14.992 19.984 2.312 1 95.75 273 ASN A C 1
ATOM 2200 O O . ASN A 1 273 ? 14.305 19.875 1.3 1 95.75 273 ASN A O 1
ATOM 2204 N N . LYS A 1 274 ? 14.461 20.094 3.527 1 95.25 274 LYS A N 1
ATOM 2205 C CA . LYS A 1 274 ? 13.008 19.984 3.697 1 95.25 274 LYS A CA 1
ATOM 2206 C C . LYS A 1 274 ? 12.336 21.344 3.49 1 95.25 274 LYS A C 1
ATOM 2208 O O . LYS A 1 274 ? 12.844 22.375 3.93 1 95.25 274 LYS A O 1
ATOM 2213 N N . CYS A 1 275 ? 11.211 21.328 2.811 1 97.44 275 CYS A N 1
ATOM 2214 C CA . CYS A 1 275 ? 10.367 22.5 2.664 1 97.44 275 CYS A CA 1
ATOM 2215 C C . CYS A 1 275 ? 9.578 22.781 3.939 1 97.44 275 CYS A C 1
ATOM 2217 O O . CYS A 1 275 ? 8.359 22.609 3.963 1 97.44 275 CYS A O 1
ATOM 2219 N N . SER A 1 276 ? 10.242 23.234 4.945 1 97.56 276 SER A N 1
ATOM 2220 C CA . SER A 1 276 ? 9.633 23.484 6.25 1 97.56 276 SER A CA 1
ATOM 2221 C C . SER A 1 276 ? 9.141 24.922 6.367 1 97.56 276 SER A C 1
ATOM 2223 O O . SER A 1 276 ? 9.445 25.766 5.516 1 97.56 276 SER A O 1
ATOM 2225 N N . TRP A 1 277 ? 8.406 25.141 7.422 1 98.31 277 TRP A N 1
ATOM 2226 C CA . TRP A 1 277 ? 7.922 26.484 7.707 1 98.31 277 TRP A CA 1
ATOM 2227 C C . TRP A 1 277 ? 9.086 27.453 7.91 1 98.31 277 TRP A C 1
ATOM 2229 O O . TRP A 1 277 ? 9.07 28.578 7.398 1 98.31 277 TRP A O 1
ATOM 2239 N N . ASN A 1 278 ? 10.148 27.031 8.562 1 98.31 278 ASN A N 1
ATOM 2240 C CA . ASN A 1 278 ? 11.297 27.875 8.906 1 98.31 278 ASN A CA 1
ATOM 2241 C C . ASN A 1 278 ? 11.969 28.438 7.664 1 98.31 278 ASN A C 1
ATOM 2243 O O . ASN A 1 278 ? 12.156 29.656 7.562 1 98.31 278 ASN A O 1
ATOM 2247 N N . ILE A 1 279 ? 12.305 27.625 6.723 1 98.62 279 ILE A N 1
ATOM 2248 C CA . ILE A 1 279 ? 13.023 28.078 5.535 1 98.62 279 ILE A CA 1
ATOM 2249 C C . ILE A 1 279 ? 12.117 28.984 4.699 1 98.62 279 ILE A C 1
ATOM 2251 O O . ILE A 1 279 ? 12.586 29.953 4.105 1 98.62 279 ILE A O 1
ATOM 2255 N N . ASN A 1 280 ? 10.859 28.672 4.621 1 98.56 280 ASN A N 1
ATOM 2256 C CA . ASN A 1 280 ? 9.953 29.484 3.822 1 98.56 280 ASN A CA 1
ATOM 2257 C C . ASN A 1 280 ? 9.789 30.891 4.414 1 98.56 280 ASN A C 1
ATOM 2259 O O . ASN A 1 280 ? 9.703 31.875 3.68 1 98.56 280 ASN A O 1
ATOM 2263 N N . VAL A 1 281 ? 9.711 31 5.738 1 98.5 281 VAL A N 1
ATOM 2264 C CA . VAL A 1 281 ? 9.656 32.312 6.398 1 98.5 281 VAL A CA 1
ATOM 2265 C C . VAL A 1 281 ? 10.961 33.062 6.168 1 98.5 281 VAL A C 1
ATOM 2267 O O . VAL A 1 281 ? 10.945 34.25 5.879 1 98.5 281 VAL A O 1
ATOM 2270 N N . ALA A 1 282 ? 12.062 32.344 6.289 1 98.69 282 ALA A N 1
ATOM 2271 C CA . ALA A 1 282 ? 13.359 32.969 6.043 1 98.69 282 ALA A CA 1
ATOM 2272 C C . ALA A 1 282 ? 13.445 33.531 4.621 1 98.69 282 ALA A C 1
ATOM 2274 O O . ALA A 1 282 ? 13.961 34.625 4.398 1 98.69 282 ALA A O 1
ATOM 2275 N N . LEU A 1 283 ? 12.969 32.75 3.666 1 98.56 283 LEU A N 1
ATOM 2276 C CA . LEU A 1 283 ? 13.008 33.156 2.266 1 98.56 283 LEU A CA 1
ATOM 2277 C C . LEU A 1 283 ? 12.156 34.406 2.033 1 98.56 283 LEU A C 1
ATOM 2279 O O . LEU A 1 283 ? 12.469 35.219 1.173 1 98.56 283 LEU A O 1
ATOM 2283 N N . LYS A 1 284 ? 11.141 34.562 2.777 1 97.88 284 LYS A N 1
ATOM 2284 C CA . LYS A 1 284 ? 10.234 35.688 2.643 1 97.88 284 LYS A CA 1
ATOM 2285 C C . LYS A 1 284 ? 10.875 36.969 3.189 1 97.88 284 LYS A C 1
ATOM 2287 O O . LYS A 1 284 ? 10.625 38.062 2.68 1 97.88 284 LYS A O 1
ATOM 2292 N N . PHE A 1 285 ? 11.797 36.906 4.168 1 98.25 285 PHE A N 1
ATOM 2293 C CA . PHE A 1 285 ? 12.195 38.094 4.902 1 98.25 285 PHE A CA 1
ATOM 2294 C C . PHE A 1 285 ? 13.695 38.344 4.789 1 98.25 285 PHE A C 1
ATOM 2296 O O . PHE A 1 285 ? 14.203 39.375 5.227 1 98.25 285 PHE A O 1
ATOM 2303 N N . CYS A 1 286 ? 14.398 37.344 4.207 1 98.31 286 CYS A N 1
ATOM 2304 C CA . CYS A 1 286 ? 15.844 37.5 4.09 1 98.31 286 CYS A CA 1
ATOM 2305 C C . CYS A 1 286 ? 16.203 38.594 3.084 1 98.31 286 CYS A C 1
ATOM 2307 O O . CYS A 1 286 ? 15.398 38.906 2.201 1 98.31 286 CYS A O 1
ATOM 2309 N N . ASN A 1 287 ? 17.391 39.219 3.283 1 98.38 287 ASN A N 1
ATOM 2310 C CA . ASN A 1 287 ? 17.906 40.125 2.266 1 98.38 287 ASN A CA 1
ATOM 2311 C C . ASN A 1 287 ? 18.719 39.375 1.215 1 98.38 287 ASN A C 1
ATOM 2313 O O . ASN A 1 287 ? 18.844 38.125 1.274 1 98.38 287 ASN A O 1
ATOM 2317 N N . GLU A 1 288 ? 19.266 40.094 0.267 1 98.12 288 GLU A N 1
ATOM 2318 C CA . GLU A 1 288 ? 19.938 39.5 -0.877 1 98.12 288 GLU A CA 1
ATOM 2319 C C . GLU A 1 288 ? 21.172 38.688 -0.437 1 98.12 288 GLU A C 1
ATOM 2321 O O . GLU A 1 288 ? 21.422 37.594 -0.959 1 98.12 288 GLU A O 1
ATOM 2326 N N . GLU A 1 289 ? 21.875 39.281 0.461 1 98.44 289 GLU A N 1
ATOM 2327 C CA . GLU A 1 289 ? 23.078 38.594 0.949 1 98.44 289 GLU A CA 1
ATOM 2328 C C . GLU A 1 289 ? 22.703 37.312 1.692 1 98.44 289 GLU A C 1
ATOM 2330 O O . GLU A 1 289 ? 23.344 36.281 1.509 1 98.44 289 GLU A O 1
ATOM 2335 N N . GLN A 1 290 ? 21.703 37.406 2.455 1 98.62 290 GLN A N 1
ATOM 2336 C CA . GLN A 1 290 ? 21.234 36.281 3.211 1 98.62 290 GLN A CA 1
ATOM 2337 C C . GLN A 1 290 ? 20.688 35.188 2.281 1 98.62 290 GLN A C 1
ATOM 2339 O O . GLN A 1 290 ? 20.875 34 2.525 1 98.62 290 GLN A O 1
ATOM 2344 N N . ARG A 1 291 ? 20 35.594 1.221 1 98.5 291 ARG A N 1
ATOM 2345 C CA . ARG A 1 291 ? 19.453 34.656 0.239 1 98.5 291 ARG A CA 1
ATOM 2346 C C . ARG A 1 291 ? 20.578 33.844 -0.391 1 98.5 291 ARG A C 1
ATOM 2348 O O . ARG A 1 291 ? 20.438 32.625 -0.564 1 98.5 291 ARG A O 1
ATOM 2355 N N . LYS A 1 292 ? 21.656 34.469 -0.646 1 98.5 292 LYS A N 1
ATOM 2356 C CA . LYS A 1 292 ? 22.797 33.781 -1.218 1 98.5 292 LYS A CA 1
ATOM 2357 C C . LYS A 1 292 ? 23.344 32.719 -0.248 1 98.5 292 LYS A C 1
ATOM 2359 O O . LYS A 1 292 ? 23.703 31.609 -0.653 1 98.5 292 LYS A O 1
ATOM 2364 N N . ILE A 1 293 ? 23.391 33.125 0.994 1 98.56 293 ILE A N 1
ATOM 2365 C CA . ILE A 1 293 ? 23.891 32.188 2.016 1 98.56 293 ILE A CA 1
ATOM 2366 C C . ILE A 1 293 ? 22.969 31 2.131 1 98.56 293 ILE A C 1
ATOM 2368 O O . ILE A 1 293 ? 23.422 29.859 2.242 1 98.56 293 ILE A O 1
ATOM 2372 N N . LEU A 1 294 ? 21.703 31.266 2.109 1 98.75 294 LEU A N 1
ATOM 2373 C CA . LEU A 1 294 ? 20.734 30.172 2.172 1 98.75 294 LEU A CA 1
ATOM 2374 C C . LEU A 1 294 ? 20.906 29.234 0.975 1 98.75 294 LEU A C 1
ATOM 2376 O O . LEU A 1 294 ? 20.953 28.016 1.136 1 98.75 294 LEU A O 1
ATOM 2380 N N . ASP A 1 295 ? 21.031 29.781 -0.201 1 98.31 295 ASP A N 1
ATOM 2381 C CA . ASP A 1 295 ? 21.188 28.984 -1.417 1 98.31 295 ASP A CA 1
ATOM 2382 C C . ASP A 1 295 ? 22.438 28.109 -1.354 1 98.31 295 ASP A C 1
ATOM 2384 O O . ASP A 1 295 ? 22.438 26.984 -1.858 1 98.31 295 ASP A O 1
ATOM 2388 N N . GLU A 1 296 ? 23.422 28.578 -0.691 1 98 296 GLU A N 1
ATOM 2389 C CA . GLU A 1 296 ? 24.719 27.906 -0.693 1 98 296 GLU A CA 1
ATOM 2390 C C . GLU A 1 296 ? 24.797 26.875 0.423 1 98 296 GLU A C 1
ATOM 2392 O O . GLU A 1 296 ? 25.641 25.984 0.383 1 98 296 GLU A O 1
ATOM 2397 N N . ASN A 1 297 ? 23.891 27.062 1.4 1 98.19 297 ASN A N 1
ATOM 2398 C CA . ASN A 1 297 ? 24.156 26.281 2.604 1 98.19 297 ASN A CA 1
ATOM 2399 C C . ASN A 1 297 ? 23 25.344 2.932 1 98.19 297 ASN A C 1
ATOM 2401 O O . ASN A 1 297 ? 23.172 24.359 3.639 1 98.19 297 ASN A O 1
ATOM 2405 N N . TYR A 1 298 ? 21.781 25.656 2.523 1 98.19 298 TYR A N 1
ATOM 2406 C CA . TYR A 1 298 ? 20.641 24.812 2.832 1 98.19 298 TYR A CA 1
ATOM 2407 C C . TYR A 1 298 ? 20.75 23.469 2.109 1 98.19 298 TYR A C 1
ATOM 2409 O O . TYR A 1 298 ? 21.156 23.422 0.944 1 98.19 298 TYR A O 1
ATOM 2417 N N . GLY A 1 299 ? 20.453 22.344 2.803 1 96.31 299 GLY A N 1
ATOM 2418 C CA . GLY A 1 299 ? 20.5 21.016 2.215 1 96.31 299 GLY A CA 1
ATOM 2419 C C . GLY A 1 299 ? 21.891 20.406 2.215 1 96.31 299 GLY A C 1
ATOM 2420 O O . GLY A 1 299 ? 22.094 19.312 1.709 1 96.31 299 GLY A O 1
ATOM 2421 N N . LYS A 1 300 ? 22.859 21.188 2.715 1 96.06 300 LYS A N 1
ATOM 2422 C CA . LYS A 1 300 ? 24.203 20.656 2.879 1 96.06 300 LYS A CA 1
ATOM 2423 C C . LYS A 1 300 ? 24.328 19.859 4.18 1 96.06 300 LYS A C 1
ATOM 2425 O O . LYS A 1 300 ? 23.906 20.328 5.238 1 96.06 300 LYS A O 1
ATOM 2430 N N . LYS A 1 301 ? 24.922 18.734 4.07 1 91.62 301 LYS A N 1
ATOM 2431 C CA . LYS A 1 301 ? 24.969 17.828 5.211 1 91.62 301 LYS A CA 1
ATOM 2432 C C . LYS A 1 301 ? 26.234 18.062 6.043 1 91.62 301 LYS A C 1
ATOM 2434 O O . LYS A 1 301 ? 27.031 17.141 6.246 1 91.62 301 LYS A O 1
ATOM 2439 N N . ASP A 1 302 ? 26.406 19.234 6.516 1 94.44 302 ASP A N 1
ATOM 2440 C CA . ASP A 1 302 ? 27.516 19.547 7.402 1 94.44 302 ASP A CA 1
ATOM 2441 C C . ASP A 1 302 ? 27.125 20.609 8.422 1 94.44 302 ASP A C 1
ATOM 2443 O O . ASP A 1 302 ? 26.297 21.484 8.125 1 94.44 302 ASP A O 1
ATOM 2447 N N . ALA A 1 303 ? 27.766 20.641 9.523 1 94.5 303 ALA A N 1
ATOM 2448 C CA . ALA A 1 303 ? 27.422 21.453 10.688 1 94.5 303 ALA A CA 1
ATOM 2449 C C . ALA A 1 303 ? 27.656 22.938 10.414 1 94.5 303 ALA A C 1
ATOM 2451 O O . ALA A 1 303 ? 26.906 23.781 10.914 1 94.5 303 ALA A O 1
ATOM 2452 N N . ALA A 1 304 ? 28.656 23.188 9.641 1 97.5 304 ALA A N 1
ATOM 2453 C CA . ALA A 1 304 ? 28.984 24.594 9.359 1 97.5 304 ALA A CA 1
ATOM 2454 C C . ALA A 1 304 ? 27.891 25.266 8.539 1 97.5 304 ALA A C 1
ATOM 2456 O O . ALA A 1 304 ? 27.484 26.391 8.82 1 97.5 304 ALA A O 1
ATOM 2457 N N . SER A 1 305 ? 27.453 24.578 7.57 1 97.69 305 SER A N 1
ATOM 2458 C CA . SER A 1 305 ? 26.359 25.094 6.742 1 97.69 305 SER A CA 1
ATOM 2459 C C . SER A 1 305 ? 25.078 25.25 7.547 1 97.69 305 SER A C 1
ATOM 2461 O O . SER A 1 305 ? 24.359 26.234 7.387 1 97.69 305 SER A O 1
ATOM 2463 N N . GLU A 1 306 ? 24.797 24.266 8.375 1 96.62 306 GLU A N 1
ATOM 2464 C CA . GLU A 1 306 ? 23.609 24.344 9.227 1 96.62 306 GLU A CA 1
ATOM 2465 C C . GLU A 1 306 ? 23.641 25.578 10.117 1 96.62 306 GLU A C 1
ATOM 2467 O O . GLU A 1 306 ? 22.625 26.25 10.281 1 96.62 306 GLU A O 1
ATOM 2472 N N . LEU A 1 307 ? 24.766 25.828 10.664 1 97.06 307 LEU A N 1
ATOM 2473 C CA . LEU A 1 307 ? 24.938 26.984 11.539 1 97.06 307 LEU A CA 1
ATOM 2474 C C . LEU A 1 307 ? 24.672 28.281 10.789 1 97.06 307 LEU A C 1
ATOM 2476 O O . LEU A 1 307 ? 24.062 29.203 11.328 1 97.06 307 LEU A O 1
ATOM 2480 N N . ARG A 1 308 ? 25.172 28.344 9.578 1 98.25 308 ARG A N 1
ATOM 2481 C CA . ARG A 1 308 ? 24.969 29.531 8.766 1 98.25 308 ARG A CA 1
ATOM 2482 C C . ARG A 1 308 ? 23.5 29.781 8.492 1 98.25 308 ARG A C 1
ATOM 2484 O O . ARG A 1 308 ? 23.031 30.906 8.539 1 98.25 308 ARG A O 1
ATOM 2491 N N . VAL A 1 309 ? 22.812 28.75 8.234 1 98.5 309 VAL A N 1
ATOM 2492 C CA . VAL A 1 309 ? 21.375 28.844 7.988 1 98.5 309 VAL A CA 1
ATOM 2493 C C . VAL A 1 309 ? 20.672 29.312 9.258 1 98.5 309 VAL A C 1
ATOM 2495 O O . VAL A 1 309 ? 19.828 30.219 9.211 1 98.5 309 VAL A O 1
ATOM 2498 N N . LYS A 1 310 ? 21.047 28.75 10.391 1 97.56 310 LYS A N 1
ATOM 2499 C CA . LYS A 1 310 ? 20.422 29.109 11.664 1 97.56 310 LYS A CA 1
ATOM 2500 C C . LYS A 1 310 ? 20.703 30.562 12.031 1 97.56 310 LYS A C 1
ATOM 2502 O O . LYS A 1 310 ? 19.859 31.219 12.633 1 97.56 310 LYS A O 1
ATOM 2507 N N . GLN A 1 311 ? 21.859 31 11.648 1 98.25 311 GLN A N 1
ATOM 2508 C CA . GLN A 1 311 ? 22.188 32.406 11.891 1 98.25 311 GLN A CA 1
ATOM 2509 C C . GLN A 1 311 ? 21.219 33.312 11.141 1 98.25 311 GLN A C 1
ATOM 2511 O O . GLN A 1 311 ? 20.797 34.344 11.68 1 98.25 311 GLN A O 1
ATOM 2516 N N . ILE A 1 312 ? 20.938 32.906 9.938 1 98.56 312 ILE A N 1
ATOM 2517 C CA . ILE A 1 312 ? 19.969 33.688 9.172 1 98.56 312 ILE A CA 1
ATOM 2518 C C . ILE A 1 312 ? 18.594 33.594 9.82 1 98.56 312 ILE A C 1
ATOM 2520 O O . ILE A 1 312 ? 17.875 34.594 9.938 1 98.56 312 ILE A O 1
ATOM 2524 N N . PHE A 1 313 ? 18.219 32.406 10.266 1 98.56 313 PHE A N 1
ATOM 2525 C CA . PHE A 1 313 ? 16.938 32.188 10.93 1 98.56 313 PHE A CA 1
ATOM 2526 C C . PHE A 1 313 ? 16.797 33.094 12.141 1 98.56 313 PHE A C 1
ATOM 2528 O O . PHE A 1 313 ? 15.703 33.594 12.43 1 98.56 313 PHE A O 1
ATOM 2535 N N . ASN A 1 314 ? 17.891 33.438 12.789 1 98 314 ASN A N 1
ATOM 2536 C CA . ASN A 1 314 ? 17.891 34.219 14.031 1 98 314 ASN A CA 1
ATOM 2537 C C . ASN A 1 314 ? 18.125 35.688 13.773 1 98 314 ASN A C 1
ATOM 2539 O O . ASN A 1 314 ? 17.969 36.5 14.68 1 98 314 ASN A O 1
ATOM 2543 N N . SER A 1 315 ? 18.516 36 12.578 1 98.44 315 SER A N 1
ATOM 2544 C CA . SER A 1 315 ? 18.844 37.406 12.281 1 98.44 315 SER A CA 1
ATOM 2545 C C . SER A 1 315 ? 17.656 38.312 12.57 1 98.44 315 SER A C 1
ATOM 2547 O O . SER A 1 315 ? 16.5 37.875 12.555 1 98.44 315 SER A O 1
ATOM 2549 N N . PRO A 1 316 ? 17.922 39.531 12.82 1 98.06 316 PRO A N 1
ATOM 2550 C CA . PRO A 1 316 ? 16.875 40.469 13.25 1 98.06 316 PRO A CA 1
ATOM 2551 C C . PRO A 1 316 ? 15.758 40.625 12.211 1 98.06 316 PRO A C 1
ATOM 2553 O O . PRO A 1 316 ? 14.586 40.75 12.578 1 98.06 316 PRO A O 1
ATOM 2556 N N . ASN A 1 317 ? 16.094 40.625 10.922 1 97.81 317 ASN A N 1
ATOM 2557 C CA . ASN A 1 317 ? 15.086 40.844 9.891 1 97.81 317 ASN A CA 1
ATOM 2558 C C . ASN A 1 317 ? 14.25 39.562 9.664 1 97.81 317 ASN A C 1
ATOM 2560 O O . ASN A 1 317 ? 13.07 39.656 9.312 1 97.81 317 ASN A O 1
ATOM 2564 N N . VAL A 1 318 ? 14.773 38.406 9.82 1 98.12 318 VAL A N 1
ATOM 2565 C CA . VAL A 1 318 ? 14.031 37.156 9.695 1 98.12 318 VAL A CA 1
ATOM 2566 C C . VAL A 1 318 ? 13.359 36.812 11.023 1 98.12 318 VAL A C 1
ATOM 2568 O O . VAL A 1 318 ? 12.141 36.688 11.094 1 98.12 318 VAL A O 1
ATOM 2571 N N . ASN A 1 319 ? 14.188 36.719 12.133 1 98.12 319 ASN A N 1
ATOM 2572 C CA . ASN A 1 319 ? 13.727 36.531 13.508 1 98.12 319 ASN A CA 1
ATOM 2573 C C . ASN A 1 319 ? 12.648 35.469 13.609 1 98.12 319 ASN A C 1
ATOM 2575 O O . ASN A 1 319 ? 11.508 35.781 13.984 1 98.12 319 ASN A O 1
ATOM 2579 N N . LEU A 1 320 ? 12.938 34.219 13.398 1 97.69 320 LEU A N 1
ATOM 2580 C CA . LEU A 1 320 ? 11.984 33.125 13.352 1 97.69 320 LEU A CA 1
ATOM 2581 C C . LEU A 1 320 ? 11.227 33 14.672 1 97.69 320 LEU A C 1
ATOM 2583 O O . LEU A 1 320 ? 10.055 32.625 14.688 1 97.69 320 LEU A O 1
ATOM 2587 N N . LYS A 1 321 ? 11.922 33.25 15.75 1 96.94 321 LYS A N 1
ATOM 2588 C CA . LYS A 1 321 ? 11.273 33.156 17.047 1 96.94 321 LYS A CA 1
ATOM 2589 C C . LYS A 1 321 ? 10.07 34.062 17.141 1 96.94 321 LYS A C 1
ATOM 2591 O O . LYS A 1 321 ? 8.969 33.656 17.5 1 96.94 321 LYS A O 1
ATOM 2596 N N . ARG A 1 322 ? 10.297 35.312 16.797 1 97.75 322 ARG A N 1
ATOM 2597 C CA . ARG A 1 322 ? 9.211 36.312 16.844 1 97.75 322 ARG A CA 1
ATOM 2598 C C . ARG A 1 322 ? 8.094 35.906 15.867 1 97.75 322 ARG A C 1
ATOM 2600 O O . ARG A 1 322 ? 6.914 36.031 16.203 1 97.75 322 ARG A O 1
ATOM 2607 N N . ARG A 1 323 ? 8.5 35.531 14.641 1 97.94 323 ARG A N 1
ATOM 2608 C CA . ARG A 1 323 ? 7.52 35.156 13.625 1 97.94 323 ARG A CA 1
ATOM 2609 C C . ARG A 1 323 ? 6.684 33.969 14.086 1 97.94 323 ARG A C 1
ATOM 2611 O O . ARG A 1 323 ? 5.477 33.938 13.844 1 97.94 323 ARG A O 1
ATOM 2618 N N . PHE A 1 324 ? 7.316 33 14.695 1 97.12 324 PHE A N 1
ATOM 2619 C CA . PHE A 1 324 ? 6.602 31.812 15.18 1 97.12 324 PHE A CA 1
ATOM 2620 C C . PHE A 1 324 ? 5.629 32.188 16.297 1 97.12 324 PHE A C 1
ATOM 2622 O O . PHE A 1 324 ? 4.492 31.703 16.312 1 97.12 324 PHE A O 1
ATOM 2629 N N . GLU A 1 325 ? 6.035 33.062 17.219 1 96.5 325 GLU A N 1
ATOM 2630 C CA . GLU A 1 325 ? 5.16 33.5 18.297 1 96.5 325 GLU A CA 1
ATOM 2631 C C . GLU A 1 325 ? 3.922 34.188 17.75 1 96.5 325 GLU A C 1
ATOM 2633 O O . GLU A 1 325 ? 2.809 33.969 18.234 1 96.5 325 GLU A O 1
ATOM 2638 N N . GLU A 1 326 ? 4.137 35.062 16.75 1 97.62 326 GLU A N 1
ATOM 2639 C CA . GLU A 1 326 ? 3.021 35.719 16.109 1 97.62 326 GLU A CA 1
ATOM 2640 C C . GLU A 1 326 ? 2.094 34.75 15.414 1 97.62 326 GLU A C 1
ATOM 2642 O O . GLU A 1 326 ? 0.87 34.844 15.539 1 97.62 326 GLU A O 1
ATOM 2647 N N . TYR A 1 327 ? 2.707 33.812 14.695 1 97.12 327 TYR A N 1
ATOM 2648 C CA . TYR A 1 327 ? 1.946 32.781 14.016 1 97.12 327 TYR A CA 1
ATOM 2649 C C . TYR A 1 327 ? 1.13 31.969 15.016 1 97.12 327 TYR A C 1
ATOM 2651 O O . TYR A 1 327 ? -0.054 31.703 14.789 1 97.12 327 TYR A O 1
ATOM 2659 N N . GLU A 1 328 ? 1.759 31.516 16.062 1 95.75 328 GLU A N 1
ATOM 2660 C CA . GLU A 1 328 ? 1.124 30.688 17.078 1 95.75 328 GLU A CA 1
ATOM 2661 C C . GLU A 1 328 ? -0.062 31.391 17.719 1 95.75 328 GLU A C 1
ATOM 2663 O O . GLU A 1 328 ? -1.136 30.812 17.875 1 95.75 328 GLU A O 1
ATOM 2668 N N . ASP A 1 329 ? 0.127 32.688 18.078 1 95.75 329 ASP A N 1
ATOM 2669 C CA . ASP A 1 329 ? -0.935 33.469 18.703 1 95.75 329 ASP A CA 1
ATOM 2670 C C . ASP A 1 329 ? -2.131 33.625 17.766 1 95.75 329 ASP A C 1
ATOM 2672 O O . ASP A 1 329 ? -3.275 33.406 18.172 1 95.75 329 ASP A O 1
ATOM 2676 N N . GLN A 1 330 ? -1.804 33.969 16.578 1 97.25 330 GLN A N 1
ATOM 2677 C CA . GLN A 1 330 ? -2.863 34.188 15.602 1 97.25 330 GLN A CA 1
ATOM 2678 C C . GLN A 1 330 ? -3.605 32.906 15.297 1 97.25 330 GLN A C 1
ATOM 2680 O O . GLN A 1 330 ? -4.836 32.875 15.227 1 97.25 330 GLN A O 1
ATOM 2685 N N . THR A 1 331 ? -2.861 31.859 15.047 1 96.81 331 THR A N 1
ATOM 2686 C CA . THR A 1 331 ? -3.441 30.562 14.711 1 96.81 331 THR A CA 1
ATOM 2687 C C . THR A 1 331 ? -4.281 30.016 15.859 1 96.81 331 THR A C 1
ATOM 2689 O O . THR A 1 331 ? -5.379 29.5 15.648 1 96.81 331 THR A O 1
ATOM 2692 N N . TYR A 1 332 ? -3.729 30.094 17.062 1 95.75 332 TYR A N 1
ATOM 2693 C CA . TYR A 1 332 ? -4.453 29.641 18.25 1 95.75 332 TYR A CA 1
ATOM 2694 C C . TYR A 1 332 ? -5.793 30.359 18.375 1 95.75 332 TYR A C 1
ATOM 2696 O O . TYR A 1 332 ? -6.82 29.734 18.625 1 95.75 332 TYR A O 1
ATOM 2704 N N . SER A 1 333 ? -5.777 31.688 18.203 1 96.62 333 SER A N 1
ATOM 2705 C CA . SER A 1 333 ? -6.996 32.5 18.281 1 96.62 333 SER A CA 1
ATOM 2706 C C . SER A 1 333 ? -7.996 32.094 17.203 1 96.62 333 SER A C 1
ATOM 2708 O O . SER A 1 333 ? -9.18 31.906 17.484 1 96.62 333 SER A O 1
ATOM 2710 N N . THR A 1 334 ? -7.523 31.922 16 1 97.81 334 THR A N 1
ATOM 2711 C CA . THR A 1 334 ? -8.375 31.578 14.867 1 97.81 334 THR A CA 1
ATOM 2712 C C . THR A 1 334 ? -9.016 30.203 15.086 1 97.81 334 THR A C 1
ATOM 2714 O O . THR A 1 334 ? -10.219 30.031 14.867 1 97.81 334 THR A O 1
ATOM 2717 N N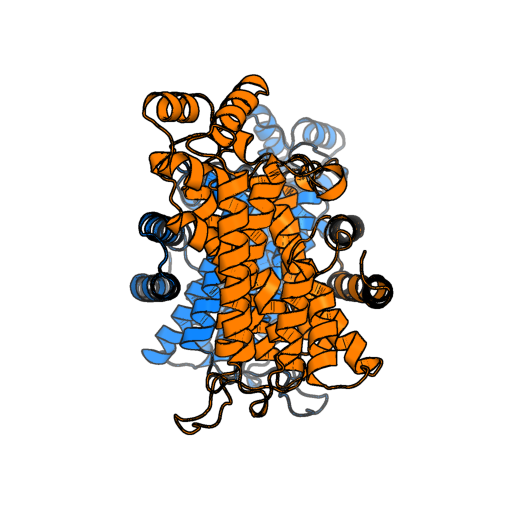 . ILE A 1 335 ? -8.266 29.203 15.5 1 97.69 335 ILE A N 1
ATOM 2718 C CA . ILE A 1 335 ? -8.766 27.859 15.727 1 97.69 335 ILE A CA 1
ATOM 2719 C C . ILE A 1 335 ? -9.797 27.875 16.859 1 97.69 335 ILE A C 1
ATOM 2721 O O . ILE A 1 335 ? -10.836 27.219 16.766 1 97.69 335 ILE A O 1
ATOM 2725 N N . ASN A 1 336 ? -9.5 28.656 17.906 1 96.88 336 ASN A N 1
ATOM 2726 C CA . ASN A 1 336 ? -10.453 28.766 19 1 96.88 336 ASN A CA 1
ATOM 2727 C C . ASN A 1 336 ? -11.781 29.359 18.547 1 96.88 336 ASN A C 1
ATOM 2729 O O . ASN A 1 336 ? -12.844 28.922 18.984 1 96.88 336 ASN A O 1
ATOM 2733 N N . GLU A 1 337 ? -11.68 30.344 17.75 1 98 337 GLU A N 1
ATOM 2734 C CA . GLU A 1 337 ? -12.898 30.938 17.203 1 98 337 GLU A CA 1
ATOM 2735 C C . GLU A 1 337 ? -13.68 29.906 16.391 1 98 337 GLU A C 1
ATOM 2737 O O . GLU A 1 337 ? -14.914 29.859 16.453 1 98 337 GLU A O 1
ATOM 2742 N N . MET A 1 338 ? -13.031 29.094 15.562 1 97.81 338 MET A N 1
ATOM 2743 C CA . MET A 1 338 ? -13.68 28.031 14.789 1 97.81 338 MET A CA 1
ATOM 2744 C C . MET A 1 338 ? -14.367 27.031 15.711 1 97.81 338 MET A C 1
ATOM 2746 O O . MET A 1 338 ? -15.508 26.641 15.461 1 97.81 338 MET A O 1
ATOM 2750 N N . ILE A 1 339 ? -13.672 26.625 16.75 1 97.94 339 ILE A N 1
ATOM 2751 C CA . ILE A 1 339 ? -14.211 25.672 17.703 1 97.94 339 ILE A CA 1
ATOM 2752 C C . ILE A 1 339 ? -15.453 26.25 18.375 1 97.94 339 ILE A C 1
ATOM 2754 O O . ILE A 1 339 ? -16.484 25.578 18.469 1 97.94 339 ILE A O 1
ATOM 2758 N N . GLU A 1 340 ? -15.398 27.5 18.812 1 97.38 340 GLU A N 1
ATOM 2759 C CA . GLU A 1 340 ? -16.484 28.141 19.531 1 97.38 340 GLU A CA 1
ATOM 2760 C C . GLU A 1 340 ? -17.719 28.328 18.641 1 97.38 340 GLU A C 1
ATOM 2762 O O . GLU A 1 340 ? -18.844 28.359 19.125 1 97.38 340 GLU A O 1
ATOM 2767 N N . SER A 1 341 ? -17.531 28.406 17.391 1 96.56 341 SER A N 1
ATOM 2768 C CA . SER A 1 341 ? -18.625 28.609 16.438 1 96.56 341 SER A CA 1
ATOM 2769 C C . SER A 1 341 ? -19.344 27.297 16.125 1 96.56 341 SER A C 1
ATOM 2771 O O . SER A 1 341 ? -20.391 27.297 15.492 1 96.56 341 SER A O 1
ATOM 2773 N N . LEU A 1 342 ? -18.812 26.203 16.594 1 96.19 342 LEU A N 1
ATOM 2774 C CA . LEU A 1 342 ? -19.422 24.906 16.344 1 96.19 342 LEU A CA 1
ATOM 2775 C C . LEU A 1 342 ? -20.75 24.766 17.078 1 96.19 342 LEU A C 1
ATOM 2777 O O . LEU A 1 342 ? -20.828 25.062 18.266 1 96.19 342 LEU A O 1
ATOM 2781 N N . ASP A 1 343 ? -21.812 24.359 16.375 1 94.69 343 ASP A N 1
ATOM 2782 C CA . ASP A 1 343 ? -23.109 24.031 16.969 1 94.69 343 ASP A CA 1
ATOM 2783 C C . ASP A 1 343 ? -23.125 22.594 17.516 1 94.69 343 ASP A C 1
ATOM 2785 O O . ASP A 1 343 ? -23.266 21.641 16.75 1 94.69 343 ASP A O 1
ATOM 2789 N N . GLU A 1 344 ? -23.094 22.406 18.75 1 94.75 344 GLU A N 1
ATOM 2790 C CA . GLU A 1 344 ? -22.969 21.109 19.375 1 94.75 344 GLU A CA 1
ATOM 2791 C C . GLU A 1 344 ? -24.266 20.312 19.297 1 94.75 344 GLU A C 1
ATOM 2793 O O . GLU A 1 344 ? -24.266 19.094 19.5 1 94.75 344 GLU A O 1
ATOM 2798 N N . SER A 1 345 ? -25.312 21.016 19.062 1 92.75 345 SER A N 1
ATOM 2799 C CA . SER A 1 345 ? -26.609 20.344 19.016 1 92.75 345 SER A CA 1
ATOM 2800 C C . SER A 1 345 ? -26.672 19.344 17.859 1 92.75 345 SER A C 1
ATOM 2802 O O . SER A 1 345 ? -27.547 18.469 17.828 1 92.75 345 SER A O 1
ATOM 2804 N N . GLN A 1 346 ? -25.719 19.391 16.984 1 89.62 346 GLN A N 1
ATOM 2805 C CA . GLN A 1 346 ? -25.734 18.531 15.812 1 89.62 346 GLN A CA 1
ATOM 2806 C C . GLN A 1 346 ? -25 17.219 16.078 1 89.62 346 GLN A C 1
ATOM 2808 O O . GLN A 1 346 ? -25.047 16.312 15.25 1 89.62 346 GLN A O 1
ATOM 2813 N N . GLY A 1 347 ? -24.25 17.172 17.156 1 91.75 347 GLY A N 1
ATOM 2814 C CA . GLY A 1 347 ? -23.703 15.867 17.484 1 91.75 347 GLY A CA 1
ATOM 2815 C C . GLY A 1 347 ? -22.219 15.891 17.75 1 91.75 347 GLY A C 1
ATOM 2816 O O . GLY A 1 347 ? -21.672 14.969 18.359 1 91.75 347 GLY A O 1
ATOM 2817 N N . LEU A 1 348 ? -21.531 16.953 17.297 1 95.75 348 LEU A N 1
ATOM 2818 C CA . LEU A 1 348 ? -20.125 17.109 17.641 1 95.75 348 LEU A CA 1
ATOM 2819 C C . LEU A 1 348 ? -19.969 17.891 18.938 1 95.75 348 LEU A C 1
ATOM 2821 O O . LEU A 1 348 ? -20.922 18.547 19.391 1 95.75 348 LEU A O 1
ATOM 2825 N N . LYS A 1 349 ? -18.875 17.719 19.531 1 97.38 349 LYS A N 1
ATOM 2826 C CA . LYS A 1 349 ? -18.578 18.406 20.797 1 97.38 349 LYS A CA 1
ATOM 2827 C C . LYS A 1 349 ? -17.328 19.266 20.672 1 97.38 349 LYS A C 1
ATOM 2829 O O . LYS A 1 349 ? -16.297 18.812 20.156 1 97.38 349 LYS A O 1
ATOM 2834 N N . LYS A 1 350 ? -17.422 20.453 21.156 1 98.06 350 LYS A N 1
ATOM 2835 C CA . LYS A 1 350 ? -16.281 21.375 21.141 1 98.06 350 LYS A CA 1
ATOM 2836 C C . LYS A 1 350 ? -15.086 20.797 21.875 1 98.06 350 LYS A C 1
ATOM 2838 O O . LYS A 1 350 ? -13.938 21.031 21.5 1 98.06 350 LYS A O 1
ATOM 2843 N N . SER A 1 351 ? -15.375 19.969 22.844 1 97.06 351 SER A N 1
ATOM 2844 C CA . SER A 1 351 ? -14.328 19.422 23.703 1 97.06 351 SER A CA 1
ATOM 2845 C C . SER A 1 351 ? -13.406 18.5 22.938 1 97.06 351 SER A C 1
ATOM 2847 O O . SER A 1 351 ? -12.234 18.328 23.297 1 97.06 351 SER A O 1
ATOM 2849 N N . VAL A 1 352 ? -13.891 17.891 21.875 1 97.19 352 VAL A N 1
ATOM 2850 C CA . VAL A 1 352 ? -13.047 17.047 21.031 1 97.19 352 VAL A CA 1
ATOM 2851 C C . VAL A 1 352 ? -11.891 17.875 20.469 1 97.19 352 VAL A C 1
ATOM 2853 O O . VAL A 1 352 ? -10.727 17.484 20.594 1 97.19 352 VAL A O 1
ATOM 2856 N N . PHE A 1 353 ? -12.211 19.016 19.984 1 97.88 353 PHE A N 1
ATOM 2857 C CA . PHE A 1 353 ? -11.242 19.875 19.297 1 97.88 353 PHE A CA 1
ATOM 2858 C C . PHE A 1 353 ? -10.367 20.609 20.312 1 97.88 353 PHE A C 1
ATOM 2860 O O . PHE A 1 353 ? -9.172 20.797 20.078 1 97.88 353 PHE A O 1
ATOM 2867 N N . LYS A 1 354 ? -10.961 20.969 21.438 1 96 354 LYS A N 1
ATOM 2868 C CA . LYS A 1 354 ? -10.203 21.625 22.5 1 96 354 LYS A CA 1
ATOM 2869 C C . LYS A 1 354 ? -9.141 20.703 23.078 1 96 354 LYS A C 1
ATOM 2871 O O . LYS A 1 354 ? -8.062 21.156 23.469 1 96 354 LYS A O 1
ATOM 2876 N N . THR A 1 355 ? -9.492 19.453 23.109 1 92.12 355 THR A N 1
ATOM 2877 C CA . THR A 1 355 ? -8.531 18.469 23.609 1 92.12 355 THR A CA 1
ATOM 2878 C C . THR A 1 355 ? -7.309 18.406 22.703 1 92.12 355 THR A C 1
ATOM 2880 O O . THR A 1 355 ? -6.168 18.391 23.172 1 92.12 355 THR A O 1
ATOM 2883 N N . PHE A 1 356 ? -7.523 18.406 21.406 1 91.81 356 PHE A N 1
ATOM 2884 C CA . PHE A 1 356 ? -6.422 18.391 20.453 1 91.81 356 PHE A CA 1
ATOM 2885 C C . PHE A 1 356 ? -5.59 19.656 20.578 1 91.81 356 PHE A C 1
ATOM 2887 O O . PHE A 1 356 ? -4.359 19.609 20.609 1 91.81 356 PHE A O 1
ATOM 2894 N N . LEU A 1 357 ? -6.293 20.766 20.625 1 92.5 357 LEU A N 1
ATOM 2895 C CA . LEU A 1 357 ? -5.613 22.047 20.672 1 92.5 357 LEU A CA 1
ATOM 2896 C C . LEU A 1 357 ? -4.797 22.188 21.953 1 92.5 357 LEU A C 1
ATOM 2898 O O . LEU A 1 357 ? -3.686 22.734 21.938 1 92.5 357 LEU A O 1
ATOM 2902 N N . ALA A 1 358 ? -5.277 21.641 23.016 1 88.31 358 ALA A N 1
ATOM 2903 C CA . ALA A 1 358 ? -4.598 21.719 24.297 1 88.31 358 ALA A CA 1
ATOM 2904 C C . ALA A 1 358 ? -3.311 20.891 24.297 1 88.31 358 ALA A C 1
ATOM 2906 O O . ALA A 1 358 ? -2.326 21.266 24.938 1 88.31 358 ALA A O 1
ATOM 2907 N N . LYS A 1 359 ? -3.328 19.844 23.547 1 83.06 359 LYS A N 1
ATOM 2908 C CA . LYS A 1 359 ? -2.145 18.984 23.453 1 83.06 359 LYS A CA 1
ATOM 2909 C C . LYS A 1 359 ? -1.033 19.672 22.672 1 83.06 359 LYS A C 1
ATOM 2911 O O . LYS A 1 359 ? 0.147 19.359 22.859 1 83.06 359 LYS A O 1
ATOM 2916 N N . ILE A 1 360 ? -1.403 20.594 21.828 1 83.31 360 ILE A N 1
ATOM 2917 C CA . ILE A 1 360 ? -0.435 21.188 20.922 1 83.31 360 ILE A CA 1
ATOM 2918 C C . ILE A 1 360 ? 0.011 22.547 21.469 1 83.31 360 ILE A C 1
ATOM 2920 O O . ILE A 1 360 ? 1.166 22.938 21.297 1 83.31 360 ILE A O 1
ATOM 2924 N N . HIS A 1 361 ? -1.03 23.25 22.109 1 73.12 361 HIS A N 1
ATOM 2925 C CA . HIS A 1 361 ? -0.761 24.625 22.5 1 73.12 361 HIS A CA 1
ATOM 2926 C C . HIS A 1 361 ? 0.326 24.703 23.562 1 73.12 361 HIS A C 1
ATOM 2928 O O . HIS A 1 361 ? 0.2 24.078 24.625 1 73.12 361 HIS A O 1
ATOM 2934 N N . LYS A 1 362 ? 1.219 25.547 23.375 1 65.31 362 LYS A N 1
ATOM 2935 C CA . LYS A 1 362 ? 2.396 25.844 24.188 1 65.31 362 LYS A CA 1
ATOM 2936 C C . LYS A 1 362 ? 3.072 24.562 24.656 1 65.31 362 LYS A C 1
ATOM 2938 O O . LYS A 1 362 ? 3.43 24.438 25.828 1 65.31 362 LYS A O 1
ATOM 2943 N N . ARG A 1 363 ? 2.881 23.531 23.859 1 61.81 363 ARG A N 1
ATOM 2944 C CA . ARG A 1 363 ? 3.543 22.25 24.109 1 61.81 363 ARG A CA 1
ATOM 2945 C C . ARG A 1 363 ? 5.055 22.438 24.188 1 61.81 363 ARG A C 1
ATOM 2947 O O . ARG A 1 363 ? 5.645 23.172 23.391 1 61.81 363 ARG A O 1
ATOM 2954 N N . GLN A 1 364 ? 5.484 22.609 25.547 1 49.19 364 GLN A N 1
ATOM 2955 C CA . GLN A 1 364 ? 6.938 22.594 25.641 1 49.19 364 GLN A CA 1
ATOM 2956 C C . GLN A 1 364 ? 7.508 21.266 25.141 1 49.19 364 GLN A C 1
ATOM 2958 O O . GLN A 1 364 ? 8.664 21.203 24.719 1 49.19 364 GLN A O 1
ATOM 2963 N N . LYS A 1 365 ? 7.227 20.156 25.547 1 43.09 365 LYS A N 1
ATOM 2964 C CA . LYS A 1 365 ? 7.711 18.844 25.109 1 43.09 365 LYS A CA 1
ATOM 2965 C C . LYS A 1 365 ? 6.559 17.859 24.953 1 43.09 365 LYS A C 1
ATOM 2967 O O . LYS A 1 365 ? 5.547 17.953 25.641 1 43.09 365 LYS A O 1
ATOM 2972 N N . MET B 1 1 ? -0.039 -17.125 -31.203 1 31.72 1 MET B N 1
ATOM 2973 C CA . MET B 1 1 ? -1.12 -16.719 -32.094 1 31.72 1 MET B CA 1
ATOM 2974 C C . MET B 1 1 ? -2.371 -16.359 -31.297 1 31.72 1 MET B C 1
ATOM 2976 O O . MET B 1 1 ? -3.033 -17.234 -30.75 1 31.72 1 MET B O 1
ATOM 2980 N N . THR B 1 2 ? -2.395 -15.203 -30.656 1 44.09 2 THR B N 1
ATOM 2981 C CA . THR B 1 2 ? -3.574 -14.781 -29.922 1 44.09 2 THR B CA 1
ATOM 2982 C C . THR B 1 2 ? -4.82 -14.844 -30.797 1 44.09 2 THR B C 1
ATOM 2984 O O . THR B 1 2 ? -4.801 -14.391 -31.938 1 44.09 2 THR B O 1
ATOM 2987 N N . SER B 1 3 ? -5.621 -15.719 -30.516 1 49.81 3 SER B N 1
ATOM 2988 C CA . SER B 1 3 ? -6.883 -15.805 -31.25 1 49.81 3 SER B CA 1
ATOM 2989 C C . SER B 1 3 ? -7.41 -14.422 -31.609 1 49.81 3 SER B C 1
ATOM 2991 O O . SER B 1 3 ? -7.195 -13.461 -30.859 1 49.81 3 SER B O 1
ATOM 2993 N N . PRO B 1 4 ? -7.637 -14.148 -32.938 1 50.31 4 PRO B N 1
ATOM 2994 C CA . PRO B 1 4 ? -8.219 -12.883 -33.406 1 50.31 4 PRO B CA 1
ATOM 2995 C C . PRO B 1 4 ? -9.188 -12.273 -32.375 1 50.31 4 PRO B C 1
ATOM 2997 O O . PRO B 1 4 ? -9.25 -11.047 -32.25 1 50.31 4 PRO B O 1
ATOM 3000 N N . ASN B 1 5 ? -9.883 -13.117 -31.688 1 59.72 5 ASN B N 1
ATOM 3001 C CA . ASN B 1 5 ? -10.844 -12.633 -30.703 1 59.72 5 ASN B CA 1
ATOM 3002 C C . ASN B 1 5 ? -10.141 -12.047 -29.469 1 59.72 5 ASN B C 1
ATOM 3004 O O . ASN B 1 5 ? -10.586 -11.039 -28.922 1 59.72 5 ASN B O 1
ATOM 3008 N N . PHE B 1 6 ? -8.969 -12.594 -29.281 1 63.5 6 PHE B N 1
ATOM 3009 C CA . PHE B 1 6 ? -8.211 -12.094 -28.141 1 63.5 6 PHE B CA 1
ATOM 3010 C C . PHE B 1 6 ? -7.645 -10.711 -28.438 1 63.5 6 PHE B C 1
ATOM 3012 O O . PHE B 1 6 ? -7.684 -9.82 -27.594 1 63.5 6 PHE B O 1
ATOM 3019 N N . THR B 1 7 ? -7.211 -10.547 -29.656 1 72.12 7 THR B N 1
ATOM 3020 C CA . THR B 1 7 ? -6.637 -9.266 -30.062 1 72.12 7 THR B CA 1
ATOM 3021 C C . THR B 1 7 ? -7.703 -8.172 -30.062 1 72.12 7 THR B C 1
ATOM 3023 O O . THR B 1 7 ? -7.434 -7.035 -29.672 1 72.12 7 THR B O 1
ATOM 3026 N N . LEU B 1 8 ? -8.875 -8.602 -30.344 1 81.44 8 LEU B N 1
ATOM 3027 C CA . LEU B 1 8 ? -9.961 -7.629 -30.406 1 81.44 8 LEU B CA 1
ATOM 3028 C C . LEU B 1 8 ? -10.352 -7.16 -29.016 1 81.44 8 LEU B C 1
ATOM 3030 O O . LEU B 1 8 ? -10.547 -5.965 -28.781 1 81.44 8 LEU B O 1
ATOM 3034 N N . VAL B 1 9 ? -10.391 -8.094 -28.109 1 88.44 9 VAL B N 1
ATOM 3035 C CA . VAL B 1 9 ? -10.773 -7.742 -26.75 1 88.44 9 VAL B CA 1
ATOM 3036 C C . VAL B 1 9 ? -9.688 -6.859 -26.125 1 88.44 9 VAL B C 1
ATOM 3038 O O . VAL B 1 9 ? -10 -5.879 -25.438 1 88.44 9 VAL B O 1
ATOM 3041 N N . ARG B 1 10 ? -8.484 -7.156 -26.422 1 92.31 10 ARG B N 1
ATOM 3042 C CA . ARG B 1 10 ? -7.355 -6.391 -25.891 1 92.31 10 ARG B CA 1
ATOM 3043 C C . ARG B 1 10 ? -7.391 -4.953 -26.406 1 92.31 10 ARG B C 1
ATOM 3045 O O . ARG B 1 10 ? -7.199 -4.012 -25.625 1 92.31 10 ARG B O 1
ATOM 3052 N N . ASP B 1 11 ? -7.621 -4.824 -27.688 1 94.25 11 ASP B N 1
ATOM 3053 C CA . ASP B 1 11 ? -7.664 -3.486 -28.281 1 94.25 11 ASP B CA 1
ATOM 3054 C C . ASP B 1 11 ? -8.82 -2.672 -27.703 1 94.25 11 ASP B C 1
ATOM 3056 O O . ASP B 1 11 ? -8.664 -1.486 -27.406 1 94.25 11 ASP B O 1
ATOM 3060 N N . LYS B 1 12 ? -9.953 -3.338 -27.656 1 95.12 12 LYS B N 1
ATOM 3061 C CA . LYS B 1 12 ? -11.109 -2.666 -27.062 1 95.12 12 LYS B CA 1
ATOM 3062 C C . LYS B 1 12 ? -10.836 -2.273 -25.609 1 95.12 12 LYS B C 1
ATOM 3064 O O . LYS B 1 12 ? -11.203 -1.181 -25.172 1 95.12 12 LYS B O 1
ATOM 3069 N N . PHE B 1 13 ? -10.227 -3.16 -24.938 1 97.38 13 PHE B N 1
ATOM 3070 C CA . PHE B 1 13 ? -9.867 -2.904 -23.547 1 97.38 13 PHE B CA 1
ATOM 3071 C C . PHE B 1 13 ? -8.914 -1.715 -23.453 1 97.38 13 PHE B C 1
ATOM 3073 O O . PHE B 1 13 ? -9.148 -0.792 -22.672 1 97.38 13 PHE B O 1
ATOM 3080 N N . LEU B 1 14 ? -7.898 -1.644 -24.281 1 97.44 14 LEU B N 1
ATOM 3081 C CA . LEU B 1 14 ? -6.918 -0.563 -24.281 1 97.44 14 LEU B CA 1
ATOM 3082 C C . LEU B 1 14 ? -7.582 0.775 -24.578 1 97.44 14 LEU B C 1
ATOM 3084 O O . LEU B 1 14 ? -7.156 1.814 -24.062 1 97.44 14 LEU B O 1
ATOM 3088 N N . GLY B 1 15 ? -8.578 0.682 -25.328 1 97.06 15 GLY B N 1
ATOM 3089 C CA . GLY B 1 15 ? -9.305 1.885 -25.703 1 97.06 15 GLY B CA 1
ATOM 3090 C C . GLY B 1 15 ? -9.984 2.561 -24.531 1 97.06 15 GLY B C 1
ATOM 3091 O O . GLY B 1 15 ? -10.336 3.738 -24.594 1 97.06 15 GLY B O 1
ATOM 3092 N N . THR B 1 16 ? -10.156 1.876 -23.375 1 98.19 16 THR B N 1
ATOM 3093 C CA . THR B 1 16 ? -10.844 2.436 -22.219 1 98.19 16 THR B CA 1
ATOM 3094 C C . THR B 1 16 ? -9.852 3.109 -21.281 1 98.19 16 THR B C 1
ATOM 3096 O O . THR B 1 16 ? -10.25 3.801 -20.344 1 98.19 16 THR B O 1
ATOM 3099 N N . TRP B 1 17 ? -8.586 3.055 -21.531 1 98.44 17 TRP B N 1
ATOM 3100 C CA . TRP B 1 17 ? -7.547 3.504 -20.609 1 98.44 17 TRP B CA 1
ATOM 3101 C C . TRP B 1 17 ? -7.613 5.016 -20.406 1 98.44 17 TRP B C 1
ATOM 3103 O O . TRP B 1 17 ? -7.484 5.508 -19.281 1 98.44 17 TRP B O 1
ATOM 3113 N N . SER B 1 18 ? -7.789 5.68 -21.484 1 98.25 18 SER B N 1
ATOM 3114 C CA . SER B 1 18 ? -7.77 7.137 -21.406 1 98.25 18 SER B CA 1
ATOM 3115 C C . SER B 1 18 ? -8.805 7.648 -20.406 1 98.25 18 SER B C 1
ATOM 3117 O O . SER B 1 18 ? -8.5 8.523 -19.594 1 98.25 18 SER B O 1
ATOM 3119 N N . GLN B 1 19 ? -9.977 7.113 -20.516 1 98.44 19 GLN B N 1
ATOM 3120 C CA . GLN B 1 19 ? -11.039 7.539 -19.609 1 98.44 19 GLN B CA 1
ATOM 3121 C C . GLN B 1 19 ? -10.727 7.125 -18.172 1 98.44 19 GLN B C 1
ATOM 3123 O O . GLN B 1 19 ? -10.93 7.906 -17.234 1 98.44 19 GLN B O 1
ATOM 3128 N N . VAL B 1 20 ? -10.25 5.938 -18 1 98.69 20 VAL B N 1
ATOM 3129 C CA . VAL B 1 20 ? -9.93 5.426 -16.672 1 98.69 20 VAL B CA 1
ATOM 3130 C C . VAL B 1 20 ? -8.812 6.27 -16.047 1 98.69 20 VAL B C 1
ATOM 3132 O O . VAL B 1 20 ? -8.906 6.676 -14.891 1 98.69 20 VAL B O 1
ATOM 3135 N N . LYS B 1 21 ? -7.781 6.574 -16.812 1 98.62 21 LYS B N 1
ATOM 3136 C CA . LYS B 1 21 ? -6.684 7.418 -16.344 1 98.62 21 LYS B CA 1
ATOM 3137 C C . LYS B 1 21 ? -7.184 8.805 -15.953 1 98.62 21 LYS B C 1
ATOM 3139 O O . LYS B 1 21 ? -6.805 9.328 -14.906 1 98.62 21 LYS B O 1
ATOM 3144 N N . ASN B 1 22 ? -8.016 9.367 -16.75 1 98.25 22 ASN B N 1
ATOM 3145 C CA . ASN B 1 22 ? -8.555 10.688 -16.469 1 98.25 22 ASN B CA 1
ATOM 3146 C C . ASN B 1 22 ? -9.383 10.695 -15.188 1 98.25 22 ASN B C 1
ATOM 3148 O O . ASN B 1 22 ? -9.367 11.672 -14.43 1 98.25 22 ASN B O 1
ATOM 3152 N N . ASP B 1 23 ? -10.094 9.633 -15.016 1 98.06 23 ASP B N 1
ATOM 3153 C CA . ASP B 1 23 ? -10.891 9.516 -13.805 1 98.06 23 ASP B CA 1
ATOM 3154 C C . ASP B 1 23 ? -10.008 9.477 -12.562 1 98.06 23 ASP B C 1
ATOM 3156 O O . ASP B 1 23 ? -10.336 10.07 -11.531 1 98.06 23 ASP B O 1
ATOM 3160 N N . ILE B 1 24 ? -8.898 8.789 -12.648 1 98.25 24 ILE B N 1
ATOM 3161 C CA . ILE B 1 24 ? -7.949 8.75 -11.539 1 98.25 24 ILE B CA 1
ATOM 3162 C C . ILE B 1 24 ? -7.383 10.148 -11.297 1 98.25 24 ILE B C 1
ATOM 3164 O O . ILE B 1 24 ? -7.375 10.633 -10.156 1 98.25 24 ILE B O 1
ATOM 3168 N N . LEU B 1 25 ? -7.023 10.836 -12.328 1 97.88 25 LEU B N 1
ATOM 3169 C CA . LEU B 1 25 ? -6.367 12.141 -12.219 1 97.88 25 LEU B CA 1
ATOM 3170 C C . LEU B 1 25 ? -7.348 13.195 -11.734 1 97.88 25 LEU B C 1
ATOM 3172 O O . LEU B 1 25 ? -6.961 14.133 -11.023 1 97.88 25 LEU B O 1
ATOM 3176 N N . GLU B 1 26 ? -8.57 13.023 -12.102 1 96.06 26 GLU B N 1
ATOM 3177 C CA . GLU B 1 26 ? -9.602 13.953 -11.641 1 96.06 26 GLU B CA 1
ATOM 3178 C C . GLU B 1 26 ? -9.742 13.914 -10.125 1 96.06 26 GLU B C 1
ATOM 3180 O O . GLU B 1 26 ? -10.047 14.938 -9.5 1 96.06 26 GLU B O 1
ATOM 3185 N N . SER B 1 27 ? -9.469 12.805 -9.562 1 93.38 27 SER B N 1
ATOM 3186 C CA . SER B 1 27 ? -9.602 12.648 -8.117 1 93.38 27 SER B CA 1
ATOM 3187 C C . SER B 1 27 ? -8.586 13.516 -7.379 1 93.38 27 SER B C 1
ATOM 3189 O O . SER B 1 27 ? -8.82 13.914 -6.238 1 93.38 27 SER B O 1
ATOM 3191 N N . VAL B 1 28 ? -7.445 13.875 -7.973 1 92.69 28 VAL B N 1
ATOM 3192 C CA . VAL B 1 28 ? -6.418 14.656 -7.293 1 92.69 28 VAL B CA 1
ATOM 3193 C C . VAL B 1 28 ? -6.477 16.109 -7.754 1 92.69 28 VAL B C 1
ATOM 3195 O O . VAL B 1 28 ? -6.023 17.016 -7.047 1 92.69 28 VAL B O 1
ATOM 3198 N N . ARG B 1 29 ? -6.973 16.266 -8.953 1 89.94 29 ARG B N 1
ATOM 3199 C CA . ARG B 1 29 ? -7.141 17.641 -9.43 1 89.94 29 ARG B CA 1
ATOM 3200 C C . ARG B 1 29 ? -8.07 18.438 -8.516 1 89.94 29 ARG B C 1
ATOM 3202 O O . ARG B 1 29 ? -7.859 19.625 -8.281 1 89.94 29 ARG B O 1
ATOM 3209 N N . ALA B 1 30 ? -8.93 17.734 -7.961 1 78.88 30 ALA B N 1
ATOM 3210 C CA . ALA B 1 30 ? -9.938 18.328 -7.094 1 78.88 30 ALA B CA 1
ATOM 3211 C C . ALA B 1 30 ? -9.328 18.781 -5.773 1 78.88 30 ALA B C 1
ATOM 3213 O O . ALA B 1 30 ? -9.914 19.609 -5.062 1 78.88 30 ALA B O 1
ATOM 3214 N N . GLU B 1 31 ? -8.164 18.375 -5.441 1 83.25 31 GLU B N 1
ATOM 3215 C CA . GLU B 1 31 ? -7.527 18.656 -4.16 1 83.25 31 GLU B CA 1
ATOM 3216 C C . GLU B 1 31 ? -6.441 19.719 -4.309 1 83.25 31 GLU B C 1
ATOM 3218 O O . GLU B 1 31 ? -5.543 19.812 -3.469 1 83.25 31 GLU B O 1
ATOM 3223 N N . ASN B 1 32 ? -6.402 20.547 -5.352 1 84.44 32 ASN B N 1
ATOM 3224 C CA . ASN B 1 32 ? -5.414 21.578 -5.637 1 84.44 32 ASN B CA 1
ATOM 3225 C C . ASN B 1 32 ? -4.008 21 -5.75 1 84.44 32 ASN B C 1
ATOM 3227 O O . ASN B 1 32 ? -3.047 21.578 -5.246 1 84.44 32 ASN B O 1
ATOM 3231 N N . PHE B 1 33 ? -3.873 19.828 -6.234 1 90.12 33 PHE B N 1
ATOM 3232 C CA . PHE B 1 33 ? -2.611 19.141 -6.512 1 90.12 33 PHE B CA 1
ATOM 3233 C C . PHE B 1 33 ? -1.769 19.953 -7.492 1 90.12 33 PHE B C 1
ATOM 3235 O O . PHE B 1 33 ? -2.258 20.375 -8.547 1 90.12 33 PHE B O 1
ATOM 3242 N N . PRO B 1 34 ? -0.503 20.281 -7.148 1 93.94 34 PRO B N 1
ATOM 3243 C CA . PRO B 1 34 ? 0.323 21.078 -8.062 1 93.94 34 PRO B CA 1
ATOM 3244 C C . PRO B 1 34 ? 0.517 20.406 -9.414 1 93.94 34 PRO B C 1
ATOM 3246 O O . PRO B 1 34 ? 0.568 19.172 -9.5 1 93.94 34 PRO B O 1
ATOM 3249 N N . GLN B 1 35 ? 0.738 21.203 -10.422 1 94.5 35 GLN B N 1
ATOM 3250 C CA . GLN B 1 35 ? 0.805 20.719 -11.797 1 94.5 35 GLN B CA 1
ATOM 3251 C C . GLN B 1 35 ? 1.958 19.734 -11.977 1 94.5 35 GLN B C 1
ATOM 3253 O O . GLN B 1 35 ? 1.832 18.75 -12.711 1 94.5 35 GLN B O 1
ATOM 3258 N N . ASP B 1 36 ? 3.066 20.031 -11.398 1 94.69 36 ASP B N 1
ATOM 3259 C CA . ASP B 1 36 ? 4.211 19.141 -11.547 1 94.69 36 ASP B CA 1
ATOM 3260 C C . ASP B 1 36 ? 3.939 17.781 -10.898 1 94.69 36 ASP B C 1
ATOM 3262 O O . ASP B 1 36 ? 4.32 16.734 -11.445 1 94.69 36 ASP B O 1
ATOM 3266 N N . ALA B 1 37 ? 3.281 17.781 -9.773 1 95.88 37 ALA B N 1
ATOM 3267 C CA . ALA B 1 37 ? 2.906 16.531 -9.117 1 95.88 37 ALA B CA 1
ATOM 3268 C C . ALA B 1 37 ? 1.874 15.766 -9.938 1 95.88 37 ALA B C 1
ATOM 3270 O O . ALA B 1 37 ? 1.935 14.531 -10.031 1 95.88 37 ALA B O 1
ATOM 3271 N N . LEU B 1 38 ? 0.935 16.516 -10.523 1 97.12 38 LEU B N 1
ATOM 3272 C CA . LEU B 1 38 ? -0.07 15.898 -11.383 1 97.12 38 LEU B CA 1
ATOM 3273 C C . LEU B 1 38 ? 0.58 15.25 -12.594 1 97.12 38 LEU B C 1
ATOM 3275 O O . LEU B 1 38 ? 0.228 14.125 -12.969 1 97.12 38 LEU B O 1
ATOM 3279 N N . ALA B 1 39 ? 1.479 15.938 -13.195 1 97.44 39 ALA B N 1
ATOM 3280 C CA . ALA B 1 39 ? 2.195 15.406 -14.352 1 97.44 39 ALA B CA 1
ATOM 3281 C C . ALA B 1 39 ? 3.008 14.172 -13.984 1 97.44 39 ALA B C 1
ATOM 3283 O O . ALA B 1 39 ? 3.074 13.211 -14.75 1 97.44 39 ALA B O 1
ATOM 3284 N N . TRP B 1 40 ? 3.648 14.25 -12.828 1 97.94 40 TRP B N 1
ATOM 3285 C CA . TRP B 1 40 ? 4.41 13.109 -12.336 1 97.94 40 TRP B CA 1
ATOM 3286 C C . TRP B 1 40 ? 3.51 11.891 -12.164 1 97.94 40 TRP B C 1
ATOM 3288 O O . TRP B 1 40 ? 3.854 10.789 -12.609 1 97.94 40 TRP B O 1
ATOM 3298 N N . PHE B 1 41 ? 2.371 12.109 -11.578 1 98.25 41 PHE B N 1
ATOM 3299 C CA . PHE B 1 41 ? 1.433 11.023 -11.32 1 98.25 41 PHE B CA 1
ATOM 3300 C C . PHE B 1 41 ? 0.918 10.438 -12.633 1 98.25 41 PHE B C 1
ATOM 3302 O O . PHE B 1 41 ? 0.833 9.219 -12.781 1 98.25 41 PHE B O 1
ATOM 3309 N N . GLU B 1 42 ? 0.594 11.273 -13.531 1 98.5 42 GLU B N 1
ATOM 3310 C CA . GLU B 1 42 ? 0.158 10.805 -14.852 1 98.5 42 GLU B CA 1
ATOM 3311 C C . GLU B 1 42 ? 1.24 9.969 -15.523 1 98.5 42 GLU B C 1
ATOM 3313 O O . GLU B 1 42 ? 0.949 8.922 -16.109 1 98.5 42 GLU B O 1
ATOM 3318 N N . ASN B 1 43 ? 2.432 10.445 -15.461 1 98.44 43 ASN B N 1
ATOM 3319 C CA . ASN B 1 43 ? 3.539 9.695 -16.047 1 98.44 43 ASN B CA 1
ATOM 3320 C C . ASN B 1 43 ? 3.699 8.328 -15.383 1 98.44 43 ASN B C 1
ATOM 3322 O O . ASN B 1 43 ? 3.953 7.332 -16.062 1 98.44 43 ASN B O 1
ATOM 3326 N N . ASN B 1 44 ? 3.609 8.312 -14.094 1 98.62 44 ASN B N 1
ATOM 3327 C CA . ASN B 1 44 ? 3.639 7.059 -13.352 1 98.62 44 ASN B CA 1
ATOM 3328 C C . ASN B 1 44 ? 2.572 6.086 -13.844 1 98.62 44 ASN B C 1
ATOM 3330 O O . ASN B 1 44 ? 2.869 4.922 -14.125 1 98.62 44 ASN B O 1
ATOM 3334 N N . LEU B 1 45 ? 1.353 6.566 -14.016 1 98.75 45 LEU B N 1
ATOM 3335 C CA . LEU B 1 45 ? 0.236 5.75 -14.484 1 98.75 45 LEU B CA 1
ATOM 3336 C C . LEU B 1 45 ? 0.496 5.223 -15.891 1 98.75 45 LEU B C 1
ATOM 3338 O O . LEU B 1 45 ? 0.323 4.027 -16.156 1 98.75 45 LEU B O 1
ATOM 3342 N N . VAL B 1 46 ? 0.95 6.051 -16.719 1 98.31 46 VAL B N 1
ATOM 3343 C CA . VAL B 1 46 ? 1.103 5.715 -18.141 1 98.31 46 VAL B CA 1
ATOM 3344 C C . VAL B 1 46 ? 2.285 4.766 -18.312 1 98.31 46 VAL B C 1
ATOM 3346 O O . VAL B 1 46 ? 2.211 3.809 -19.094 1 98.31 46 VAL B O 1
ATOM 3349 N N . TYR B 1 47 ? 3.371 4.992 -17.609 1 98 47 TYR B N 1
ATOM 3350 C CA . TYR B 1 47 ? 4.605 4.227 -17.734 1 98 47 TYR B CA 1
ATOM 3351 C C . TYR B 1 47 ? 4.418 2.803 -17.219 1 98 47 TYR B C 1
ATOM 3353 O O . TYR B 1 47 ? 4.988 1.858 -17.781 1 98 47 TYR B O 1
ATOM 3361 N N . ASN B 1 48 ? 3.568 2.633 -16.188 1 98 48 ASN B N 1
ATOM 3362 C CA . ASN B 1 48 ? 3.639 1.389 -15.43 1 98 48 ASN B CA 1
ATOM 3363 C C . ASN B 1 48 ? 2.383 0.544 -15.625 1 98 48 ASN B C 1
ATOM 3365 O O . ASN B 1 48 ? 2.395 -0.661 -15.367 1 98 48 ASN B O 1
ATOM 3369 N N . THR B 1 49 ? 1.293 1.104 -16.094 1 97.94 49 THR B N 1
ATOM 3370 C CA . THR B 1 49 ? 0.035 0.369 -16.016 1 97.94 49 THR B CA 1
ATOM 3371 C C . THR B 1 49 ? -0.305 -0.259 -17.359 1 97.94 49 THR B C 1
ATOM 3373 O O . THR B 1 49 ? -0.504 -1.472 -17.453 1 97.94 49 THR B O 1
ATOM 3376 N N . PRO B 1 50 ? -0.415 0.655 -18.391 1 95.69 50 PRO B N 1
ATOM 3377 C CA . PRO B 1 50 ? -0.641 -0.007 -19.672 1 95.69 50 PRO B CA 1
ATOM 3378 C C . PRO B 1 50 ? 0.613 -0.692 -20.219 1 95.69 50 PRO B C 1
ATOM 3380 O O . PRO B 1 50 ? 1.72 -0.424 -19.734 1 95.69 50 PRO B O 1
ATOM 3383 N N . GLY B 1 51 ? 0.367 -1.63 -21.078 1 84.75 51 GLY B N 1
ATOM 3384 C CA . GLY B 1 51 ? 1.475 -2.363 -21.672 1 84.75 51 GLY B CA 1
ATOM 3385 C C . GLY B 1 51 ? 1.458 -3.842 -21.328 1 84.75 51 GLY B C 1
ATOM 3386 O O . GLY B 1 51 ? 0.477 -4.348 -20.781 1 84.75 51 GLY B O 1
ATOM 3387 N N . GLY B 1 52 ? 2.467 -4.543 -21.719 1 81.19 52 GLY B N 1
ATOM 3388 C CA . GLY B 1 52 ? 2.49 -5.984 -21.531 1 81.19 52 GLY B CA 1
ATOM 3389 C C . GLY B 1 52 ? 1.4 -6.703 -22.312 1 81.19 52 GLY B C 1
ATOM 3390 O O . GLY B 1 52 ? 0.853 -6.156 -23.266 1 81.19 52 GLY B O 1
ATOM 3391 N N . LYS B 1 53 ? 1.053 -7.879 -21.891 1 83.06 53 LYS B N 1
ATOM 3392 C CA . LYS B 1 53 ? 0.119 -8.727 -22.625 1 83.06 53 LYS B CA 1
ATOM 3393 C C . LYS B 1 53 ? -1.32 -8.469 -22.188 1 83.06 53 LYS B C 1
ATOM 3395 O O . LYS B 1 53 ? -2.262 -8.781 -22.922 1 83.06 53 LYS B O 1
ATOM 3400 N N . LEU B 1 54 ? -1.532 -7.902 -20.953 1 92.88 54 LEU B N 1
ATOM 3401 C CA . LEU B 1 54 ? -2.834 -7.527 -20.406 1 92.88 54 LEU B CA 1
ATOM 3402 C C . LEU B 1 54 ? -3.736 -8.75 -20.266 1 92.88 54 LEU B C 1
ATOM 3404 O O . LEU B 1 54 ? -4.949 -8.656 -20.453 1 92.88 54 LEU B O 1
ATOM 3408 N N . ASN B 1 55 ? -3.158 -9.914 -20.016 1 91.44 55 ASN B N 1
ATOM 3409 C CA . ASN B 1 55 ? -3.912 -11.156 -19.906 1 91.44 55 ASN B CA 1
ATOM 3410 C C . ASN B 1 55 ? -4.809 -11.156 -18.672 1 91.44 55 ASN B C 1
ATOM 3412 O O . ASN B 1 55 ? -5.918 -11.688 -18.703 1 91.44 55 ASN B O 1
ATOM 3416 N N . ARG B 1 56 ? -4.352 -10.578 -17.594 1 94.88 56 ARG B N 1
ATOM 3417 C CA . ARG B 1 56 ? -5.145 -10.562 -16.375 1 94.88 56 ARG B CA 1
ATOM 3418 C C . ARG B 1 56 ? -6.43 -9.758 -16.562 1 94.88 56 ARG B C 1
ATOM 3420 O O . ARG B 1 56 ? -7.516 -10.219 -16.203 1 94.88 56 ARG B O 1
ATOM 3427 N N . ALA B 1 57 ? -6.242 -8.625 -17.188 1 96.5 57 ALA B N 1
ATOM 3428 C CA . ALA B 1 57 ? -7.387 -7.746 -17.422 1 96.5 57 ALA B CA 1
ATOM 3429 C C . ALA B 1 57 ? -8.375 -8.375 -18.391 1 96.5 57 ALA B C 1
ATOM 3431 O O . ALA B 1 57 ? -9.586 -8.352 -18.156 1 96.5 57 ALA B O 1
ATOM 3432 N N . THR B 1 58 ? -7.914 -8.906 -19.469 1 95 58 THR B N 1
ATOM 3433 C CA . THR B 1 58 ? -8.805 -9.477 -20.469 1 95 58 THR B CA 1
ATOM 3434 C C . THR B 1 58 ? -9.484 -10.734 -19.938 1 95 58 THR B C 1
ATOM 3436 O O . THR B 1 58 ? -10.602 -11.055 -20.344 1 95 58 THR B O 1
ATOM 3439 N N . SER B 1 59 ? -8.852 -11.367 -19 1 96.62 59 SER B N 1
ATOM 3440 C CA . SER B 1 59 ? -9.461 -12.539 -18.375 1 96.62 59 SER B CA 1
ATOM 3441 C C . SER B 1 59 ? -10.719 -12.172 -17.594 1 96.62 59 SER B C 1
ATOM 3443 O O . SER B 1 59 ? -11.672 -12.945 -17.531 1 96.62 59 SER B O 1
ATOM 3445 N N . VAL B 1 60 ? -10.766 -10.977 -16.984 1 98.31 60 VAL B N 1
ATOM 3446 C CA . VAL B 1 60 ? -11.977 -10.516 -16.328 1 98.31 60 VAL B CA 1
ATOM 3447 C C . VAL B 1 60 ? -13.125 -10.445 -17.328 1 98.31 60 VAL B C 1
ATOM 3449 O O . VAL B 1 60 ? -14.211 -10.961 -17.078 1 98.31 60 VAL B O 1
ATOM 3452 N N . ILE B 1 61 ? -12.82 -9.844 -18.469 1 97.88 61 ILE B N 1
ATOM 3453 C CA . ILE B 1 61 ? -13.82 -9.594 -19.5 1 97.88 61 ILE B CA 1
ATOM 3454 C C . ILE B 1 61 ? -14.281 -10.922 -20.109 1 97.88 61 ILE B C 1
ATOM 3456 O O . ILE B 1 61 ? -15.477 -11.195 -20.188 1 97.88 61 ILE B O 1
ATOM 3460 N N . ASP B 1 62 ? -13.305 -11.781 -20.484 1 96.62 62 ASP B N 1
ATOM 3461 C CA . ASP B 1 62 ? -13.617 -13.07 -21.094 1 96.62 62 ASP B CA 1
ATOM 3462 C C . ASP B 1 62 ? -14.43 -13.945 -20.141 1 96.62 62 ASP B C 1
ATOM 3464 O O . ASP B 1 62 ? -15.391 -14.594 -20.562 1 96.62 62 ASP B O 1
ATOM 3468 N N . THR B 1 63 ? -14.031 -13.961 -18.891 1 98.12 63 THR B N 1
ATOM 3469 C CA . THR B 1 63 ? -14.734 -14.773 -17.906 1 98.12 63 THR B CA 1
ATOM 3470 C C . THR B 1 63 ? -16.188 -14.312 -17.766 1 98.12 63 THR B C 1
ATOM 3472 O O . THR B 1 63 ? -17.109 -15.133 -17.734 1 98.12 63 THR B O 1
ATOM 3475 N N . LEU B 1 64 ? -16.422 -13 -17.672 1 98.31 64 LEU B N 1
ATOM 3476 C CA . LEU B 1 64 ? -17.781 -12.484 -17.547 1 98.31 64 LEU B CA 1
ATOM 3477 C C . LEU B 1 64 ? -18.609 -12.875 -18.766 1 98.31 64 LEU B C 1
ATOM 3479 O O . LEU B 1 64 ? -19.766 -13.273 -18.625 1 98.31 64 LEU B O 1
ATOM 3483 N N . GLU B 1 65 ? -18 -12.766 -19.906 1 97.31 65 GLU B N 1
ATOM 3484 C CA . GLU B 1 65 ? -18.703 -13.117 -21.141 1 97.31 65 GLU B CA 1
ATOM 3485 C C . GLU B 1 65 ? -19.109 -14.594 -21.141 1 97.31 65 GLU B C 1
ATOM 3487 O O . GLU B 1 65 ? -20.219 -14.938 -21.531 1 97.31 65 GLU B O 1
ATOM 3492 N N . ILE B 1 66 ? -18.203 -15.422 -20.75 1 97.56 66 ILE B N 1
ATOM 3493 C CA . ILE B 1 66 ? -18.469 -16.859 -20.688 1 97.56 66 ILE B CA 1
ATOM 3494 C C . ILE B 1 66 ? -19.594 -17.156 -19.703 1 97.56 66 ILE B C 1
ATOM 3496 O O . ILE B 1 66 ? -20.516 -17.906 -20 1 97.56 66 ILE B O 1
ATOM 3500 N N . LEU B 1 67 ? -19.531 -16.562 -18.516 1 97.69 67 LEU B N 1
ATOM 3501 C CA . LEU B 1 67 ? -20.531 -16.812 -17.469 1 97.69 67 LEU B CA 1
ATOM 3502 C C . LEU B 1 67 ? -21.906 -16.344 -17.922 1 97.69 67 LEU B C 1
ATOM 3504 O O . LEU B 1 67 ? -22.922 -16.984 -17.609 1 97.69 67 LEU B O 1
ATOM 3508 N N . LYS B 1 68 ? -21.922 -15.258 -18.703 1 96.69 68 LYS B N 1
ATOM 3509 C CA . LYS B 1 68 ? -23.188 -14.719 -19.156 1 96.69 68 LYS B CA 1
ATOM 3510 C C . LYS B 1 68 ? -23.734 -15.5 -20.344 1 96.69 68 LYS B C 1
ATOM 3512 O O . LYS B 1 68 ? -24.938 -15.516 -20.594 1 96.69 68 LYS B O 1
ATOM 3517 N N . GLY B 1 69 ? -22.828 -16.047 -21.094 1 95.69 69 GLY B N 1
ATOM 3518 C CA . GLY B 1 69 ? -23.234 -16.828 -22.234 1 95.69 69 GLY B CA 1
ATOM 3519 C C . GLY B 1 69 ? -23.656 -15.992 -23.422 1 95.69 69 GLY B C 1
ATOM 3520 O O . GLY B 1 69 ? -24.359 -16.469 -24.312 1 95.69 69 GLY B O 1
ATOM 3521 N N . LYS B 1 70 ? -23.359 -14.719 -23.391 1 95.56 70 LYS B N 1
ATOM 3522 C CA . LYS B 1 70 ? -23.656 -13.781 -24.453 1 95.56 70 LYS B CA 1
ATOM 3523 C C . LYS B 1 70 ? -22.656 -12.633 -24.5 1 95.56 70 LYS B C 1
ATOM 3525 O O . LYS B 1 70 ? -21.875 -12.461 -23.562 1 95.56 70 LYS B O 1
ATOM 3530 N N . GLN B 1 71 ? -22.688 -11.93 -25.578 1 95.81 71 GLN B N 1
ATOM 3531 C CA . GLN B 1 71 ? -21.828 -10.758 -25.703 1 95.81 71 GLN B CA 1
ATOM 3532 C C . GLN B 1 71 ? -22.188 -9.703 -24.656 1 95.81 71 GLN B C 1
ATOM 3534 O O . GLN B 1 71 ? -23.359 -9.461 -24.375 1 95.81 71 GLN B O 1
ATOM 3539 N N . LEU B 1 72 ? -21.188 -9.109 -24.172 1 97.44 72 LEU B N 1
ATOM 3540 C CA . LEU B 1 72 ? -21.422 -8.078 -23.156 1 97.44 72 LEU B CA 1
ATOM 3541 C C . LEU B 1 72 ? -22 -6.816 -23.781 1 97.44 72 LEU B C 1
ATOM 3543 O O . LEU B 1 72 ? -21.594 -6.418 -24.875 1 97.44 72 LEU B O 1
ATOM 3547 N N . THR B 1 73 ? -22.969 -6.215 -23.125 1 97.94 73 THR B N 1
ATOM 3548 C CA . THR B 1 73 ? -23.375 -4.867 -23.5 1 97.94 73 THR B CA 1
ATOM 3549 C C . THR B 1 73 ? -22.234 -3.873 -23.266 1 97.94 73 THR B C 1
ATOM 3551 O O . THR B 1 73 ? -21.281 -4.176 -22.562 1 97.94 73 THR B O 1
ATOM 3554 N N . PRO B 1 74 ? -22.312 -2.748 -23.859 1 97.31 74 PRO B N 1
ATOM 3555 C CA . PRO B 1 74 ? -21.281 -1.742 -23.641 1 97.31 74 PRO B CA 1
ATOM 3556 C C . PRO B 1 74 ? -21.094 -1.403 -22.156 1 97.31 74 PRO B C 1
ATOM 3558 O O . PRO B 1 74 ? -19.953 -1.226 -21.703 1 97.31 74 PRO B O 1
ATOM 3561 N N . GLU B 1 75 ? -22.156 -1.365 -21.484 1 97.69 75 GLU B N 1
ATOM 3562 C CA . GLU B 1 75 ? -22.078 -1.053 -20.047 1 97.69 75 GLU B CA 1
ATOM 3563 C C . GLU B 1 75 ? -21.406 -2.182 -19.281 1 97.69 75 GLU B C 1
ATOM 3565 O O . GLU B 1 75 ? -20.547 -1.935 -18.422 1 97.69 75 GLU B O 1
ATOM 3570 N N . GLU B 1 76 ? -21.859 -3.381 -19.578 1 98 76 GLU B N 1
ATOM 3571 C CA . GLU B 1 76 ? -21.234 -4.539 -18.938 1 98 76 GLU B CA 1
ATOM 3572 C C . GLU B 1 76 ? -19.75 -4.617 -19.25 1 98 76 GLU B C 1
ATOM 3574 O O . GLU B 1 76 ? -18.938 -4.906 -18.375 1 98 76 GLU B O 1
ATOM 3579 N N . PHE B 1 77 ? -19.438 -4.371 -20.516 1 98.25 77 PHE B N 1
ATOM 3580 C CA . PHE B 1 77 ? -18.031 -4.391 -20.953 1 98.25 77 PHE B CA 1
ATOM 3581 C C . PHE B 1 77 ? -17.219 -3.354 -20.188 1 98.25 77 PHE B C 1
ATOM 3583 O O . PHE B 1 77 ? -16.141 -3.654 -19.688 1 98.25 77 PHE B O 1
ATOM 3590 N N . TYR B 1 78 ? -17.719 -2.174 -20.062 1 98.5 78 TYR B N 1
ATOM 3591 C CA . TYR B 1 78 ? -16.953 -1.107 -19.438 1 98.5 78 TYR B CA 1
ATOM 3592 C C . TYR B 1 78 ? -16.734 -1.394 -17.953 1 98.5 78 TYR B C 1
ATOM 3594 O O . TYR B 1 78 ? -15.656 -1.153 -17.422 1 98.5 78 TYR B O 1
ATOM 3602 N N . ARG B 1 79 ? -17.75 -1.908 -17.312 1 98.56 79 ARG B N 1
ATOM 3603 C CA . ARG B 1 79 ? -17.625 -2.264 -15.898 1 98.56 79 ARG B CA 1
ATOM 3604 C C . ARG B 1 79 ? -16.547 -3.338 -15.703 1 98.56 79 ARG B C 1
ATOM 3606 O O . ARG B 1 79 ? -15.727 -3.246 -14.797 1 98.56 79 ARG B O 1
ATOM 3613 N N . ALA B 1 80 ? -16.562 -4.32 -16.578 1 98.75 80 ALA B N 1
ATOM 3614 C CA . ALA B 1 80 ? -15.539 -5.352 -16.547 1 98.75 80 ALA B CA 1
ATOM 3615 C C . ALA B 1 80 ? -14.156 -4.77 -16.844 1 98.75 80 ALA B C 1
ATOM 3617 O O . ALA B 1 80 ? -13.164 -5.156 -16.234 1 98.75 80 ALA B O 1
ATOM 3618 N N . ALA B 1 81 ? -14.156 -3.834 -17.766 1 98.75 81 ALA B N 1
ATOM 3619 C CA . ALA B 1 81 ? -12.898 -3.193 -18.156 1 98.75 81 ALA B CA 1
ATOM 3620 C C . ALA B 1 81 ? -12.312 -2.396 -17 1 98.75 81 ALA B C 1
ATOM 3622 O O . ALA B 1 81 ? -11.094 -2.412 -16.766 1 98.75 81 ALA B O 1
ATOM 3623 N N . VAL B 1 82 ? -13.148 -1.698 -16.25 1 98.88 82 VAL B N 1
ATOM 3624 C CA . VAL B 1 82 ? -12.688 -0.949 -15.086 1 98.88 82 VAL B CA 1
ATOM 3625 C C . VAL B 1 82 ? -12.031 -1.899 -14.086 1 98.88 82 VAL B C 1
ATOM 3627 O O . VAL B 1 82 ? -10.938 -1.625 -13.586 1 98.88 82 VAL B O 1
ATOM 3630 N N . LEU B 1 83 ? -12.672 -3.037 -13.852 1 98.94 83 LEU B N 1
ATOM 3631 C CA . LEU B 1 83 ? -12.078 -4.016 -12.945 1 98.94 83 LEU B CA 1
ATOM 3632 C C . LEU B 1 83 ? -10.789 -4.59 -13.531 1 98.94 83 LEU B C 1
ATOM 3634 O O . LEU B 1 83 ? -9.844 -4.863 -12.797 1 98.94 83 LEU B O 1
ATOM 3638 N N . GLY B 1 84 ? -10.797 -4.793 -14.852 1 98.69 84 GLY B N 1
ATOM 3639 C CA . GLY B 1 84 ? -9.562 -5.191 -15.516 1 98.69 84 GLY B CA 1
ATOM 3640 C C . GLY B 1 84 ? -8.422 -4.227 -15.273 1 98.69 84 GLY B C 1
ATOM 3641 O O . GLY B 1 84 ? -7.301 -4.645 -14.969 1 98.69 84 GLY B O 1
ATOM 3642 N N . TRP B 1 85 ? -8.695 -2.943 -15.367 1 98.88 85 TRP B N 1
ATOM 3643 C CA . TRP B 1 85 ? -7.668 -1.938 -15.125 1 98.88 85 TRP B CA 1
ATOM 3644 C C . TRP B 1 85 ? -7.246 -1.937 -13.664 1 98.88 85 TRP B C 1
ATOM 3646 O O . TRP B 1 85 ? -6.082 -1.688 -13.344 1 98.88 85 TRP B O 1
ATOM 3656 N N . CYS B 1 86 ? -8.18 -2.215 -12.758 1 98.94 86 CYS B N 1
ATOM 3657 C CA . CYS B 1 86 ? -7.805 -2.35 -11.352 1 98.94 86 CYS B CA 1
ATOM 3658 C C . CYS B 1 86 ? -6.797 -3.479 -11.164 1 98.94 86 CYS B C 1
ATOM 3660 O O . CYS B 1 86 ? -5.855 -3.35 -10.383 1 98.94 86 CYS B O 1
ATOM 3662 N N . VAL B 1 87 ? -6.973 -4.574 -11.883 1 98.75 87 VAL B N 1
ATOM 3663 C CA . VAL B 1 87 ? -6.031 -5.688 -11.797 1 98.75 87 VAL B CA 1
ATOM 3664 C C . VAL B 1 87 ? -4.68 -5.266 -12.375 1 98.75 87 VAL B C 1
ATOM 3666 O O . VAL B 1 87 ? -3.633 -5.602 -11.812 1 98.75 87 VAL B O 1
ATOM 3669 N N . GLU B 1 88 ? -4.711 -4.527 -13.477 1 98.56 88 GLU B N 1
ATOM 3670 C CA . GLU B 1 88 ? -3.463 -4.062 -14.078 1 98.56 88 GLU B CA 1
ATOM 3671 C C . GLU B 1 88 ? -2.758 -3.057 -13.172 1 98.56 88 GLU B C 1
ATOM 3673 O O . GLU B 1 88 ? -1.526 -3.016 -13.125 1 98.56 88 GLU B O 1
ATOM 3678 N N . LEU B 1 89 ? -3.502 -2.242 -12.508 1 98.81 89 LEU B N 1
ATOM 3679 C CA . LEU B 1 89 ? -2.926 -1.33 -11.531 1 98.81 89 LEU B CA 1
ATOM 3680 C C . LEU B 1 89 ? -2.285 -2.102 -10.383 1 98.81 89 LEU B C 1
ATOM 3682 O O . LEU B 1 89 ? -1.217 -1.725 -9.891 1 98.81 89 LEU B O 1
ATOM 3686 N N . LEU B 1 90 ? -2.934 -3.137 -9.945 1 98.75 90 LEU B N 1
ATOM 3687 C CA . LEU B 1 90 ? -2.365 -3.986 -8.898 1 98.75 90 LEU B CA 1
ATOM 3688 C C . LEU B 1 90 ? -1.042 -4.59 -9.352 1 98.75 90 LEU B C 1
ATOM 3690 O O . LEU B 1 90 ? -0.068 -4.602 -8.602 1 98.75 90 LEU B O 1
ATOM 3694 N N . GLN B 1 91 ? -1.046 -5.082 -10.578 1 97.81 91 GLN B N 1
ATOM 3695 C CA . GLN B 1 91 ? 0.191 -5.621 -11.133 1 97.81 91 GLN B CA 1
ATOM 3696 C C . GLN B 1 91 ? 1.276 -4.551 -11.203 1 97.81 91 GLN B C 1
ATOM 3698 O O . GLN B 1 91 ? 2.432 -4.809 -10.852 1 97.81 91 GLN B O 1
ATOM 3703 N N . ALA B 1 92 ? 0.908 -3.387 -11.688 1 98.25 92 ALA B N 1
ATOM 3704 C CA . ALA B 1 92 ? 1.865 -2.289 -11.789 1 98.25 92 ALA B CA 1
ATOM 3705 C C . ALA B 1 92 ? 2.447 -1.938 -10.422 1 98.25 92 ALA B C 1
ATOM 3707 O O . ALA B 1 92 ? 3.654 -1.731 -10.289 1 98.25 92 ALA B O 1
ATOM 3708 N N . PHE B 1 93 ? 1.595 -1.854 -9.43 1 98.69 93 PHE B N 1
ATOM 3709 C CA . PHE B 1 93 ? 2.006 -1.645 -8.047 1 98.69 93 PHE B CA 1
ATOM 3710 C C . PHE B 1 93 ? 3.066 -2.66 -7.641 1 98.69 93 PHE B C 1
ATOM 3712 O O . PHE B 1 93 ? 4.152 -2.285 -7.199 1 98.69 93 PHE B O 1
ATOM 3719 N N . PHE B 1 94 ? 2.805 -3.906 -7.852 1 98.12 94 PHE B N 1
ATOM 3720 C CA . PHE B 1 94 ? 3.719 -4.973 -7.465 1 98.12 94 PHE B CA 1
ATOM 3721 C C . PHE B 1 94 ? 5.023 -4.883 -8.25 1 98.12 94 PHE B C 1
ATOM 3723 O O . PHE B 1 94 ? 6.105 -5.062 -7.684 1 98.12 94 PHE B O 1
ATOM 3730 N N . LEU B 1 95 ? 4.969 -4.617 -9.562 1 96.44 95 LEU B N 1
ATOM 3731 C CA . LEU B 1 95 ? 6.16 -4.59 -10.398 1 96.44 95 LEU B CA 1
ATOM 3732 C C . LEU B 1 95 ? 7.094 -3.457 -9.977 1 96.44 95 LEU B C 1
ATOM 3734 O O . LEU B 1 95 ? 8.305 -3.662 -9.844 1 96.44 95 LEU B O 1
ATOM 3738 N N . VAL B 1 96 ? 6.527 -2.279 -9.727 1 98.25 96 VAL B N 1
ATOM 3739 C CA . VAL B 1 96 ? 7.328 -1.118 -9.359 1 98.25 96 VAL B CA 1
ATOM 3740 C C . VAL B 1 96 ? 8.07 -1.398 -8.055 1 98.25 96 VAL B C 1
ATOM 3742 O O . VAL B 1 96 ? 9.273 -1.12 -7.945 1 98.25 96 VAL B O 1
ATOM 3745 N N . ALA B 1 97 ? 7.402 -1.973 -7.129 1 98.12 97 ALA B N 1
ATOM 3746 C CA . ALA B 1 97 ? 8 -2.27 -5.832 1 98.12 97 ALA B CA 1
ATOM 3747 C C . ALA B 1 97 ? 9.016 -3.406 -5.945 1 98.12 97 ALA B C 1
ATOM 3749 O O . ALA B 1 97 ? 10.133 -3.305 -5.43 1 98.12 97 ALA B O 1
ATOM 3750 N N . ASP B 1 98 ? 8.609 -4.449 -6.617 1 95.44 98 ASP B N 1
ATOM 3751 C CA . ASP B 1 98 ? 9.453 -5.633 -6.773 1 95.44 98 ASP B CA 1
ATOM 3752 C C . ASP B 1 98 ? 10.75 -5.297 -7.492 1 95.44 98 ASP B C 1
ATOM 3754 O O . ASP B 1 98 ? 11.82 -5.805 -7.133 1 95.44 98 ASP B O 1
ATOM 3758 N N . ASP B 1 99 ? 10.648 -4.496 -8.523 1 94.62 99 ASP B N 1
ATOM 3759 C CA . ASP B 1 99 ? 11.82 -4.129 -9.312 1 94.62 99 ASP B CA 1
ATOM 3760 C C . ASP B 1 99 ? 12.867 -3.422 -8.461 1 94.62 99 ASP B C 1
ATOM 3762 O O . ASP B 1 99 ? 14.07 -3.57 -8.688 1 94.62 99 ASP B O 1
ATOM 3766 N N . ILE B 1 100 ? 12.445 -2.654 -7.461 1 96.19 100 ILE B N 1
ATOM 3767 C CA . ILE B 1 100 ? 13.375 -2.004 -6.543 1 96.19 100 ILE B CA 1
ATOM 3768 C C . ILE B 1 100 ? 14.016 -3.047 -5.629 1 96.19 100 ILE B C 1
ATOM 3770 O O . ILE B 1 100 ? 15.242 -3.088 -5.484 1 96.19 100 ILE B O 1
ATOM 3774 N N . MET B 1 101 ? 13.203 -3.887 -5.086 1 94.31 101 MET B N 1
ATOM 3775 C CA . MET B 1 101 ? 13.656 -4.863 -4.102 1 94.31 101 MET B CA 1
ATOM 3776 C C . MET B 1 101 ? 14.633 -5.855 -4.727 1 94.31 101 MET B C 1
ATOM 3778 O O . MET B 1 101 ? 15.586 -6.293 -4.078 1 94.31 101 MET B O 1
ATOM 3782 N N . ASP B 1 102 ? 14.406 -6.09 -6.047 1 88.19 102 ASP B N 1
ATOM 3783 C CA . ASP B 1 102 ? 15.227 -7.066 -6.754 1 88.19 102 ASP B CA 1
ATOM 3784 C C . ASP B 1 102 ? 16.328 -6.375 -7.547 1 88.19 102 ASP B C 1
ATOM 3786 O O . ASP B 1 102 ? 17.125 -7.039 -8.219 1 88.19 102 ASP B O 1
ATOM 3790 N N . GLN B 1 103 ? 16.312 -5.148 -7.562 1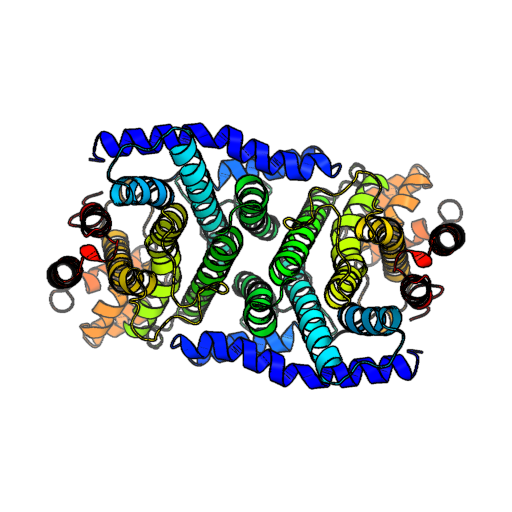 89.81 103 GLN B N 1
ATOM 3791 C CA . GLN B 1 103 ? 17.25 -4.355 -8.336 1 89.81 103 GLN B CA 1
ATOM 3792 C C . GLN B 1 103 ? 17.203 -4.723 -9.82 1 89.81 103 GLN B C 1
ATOM 3794 O O . GLN B 1 103 ? 18.234 -4.945 -10.445 1 89.81 103 GLN B O 1
ATOM 3799 N N . SER B 1 104 ? 15.984 -4.906 -10.234 1 88.06 104 SER B N 1
ATOM 3800 C CA . SER B 1 104 ? 15.789 -5.207 -11.648 1 88.06 104 SER B CA 1
ATOM 3801 C C . SER B 1 104 ? 16.172 -4.02 -12.531 1 88.06 104 SER B C 1
ATOM 3803 O O . SER B 1 104 ? 16.078 -2.869 -12.094 1 88.06 104 SER B O 1
ATOM 3805 N N . VAL B 1 105 ? 16.531 -4.309 -13.797 1 90.19 105 VAL B N 1
ATOM 3806 C CA . VAL B 1 105 ? 17.062 -3.258 -14.656 1 90.19 105 VAL B CA 1
ATOM 3807 C C . VAL B 1 105 ? 15.992 -2.816 -15.656 1 90.19 105 VAL B C 1
ATOM 3809 O O . VAL B 1 105 ? 15.789 -1.618 -15.867 1 90.19 105 VAL B O 1
ATOM 3812 N N . THR B 1 106 ? 15.281 -3.836 -16.297 1 89.06 106 THR B N 1
ATOM 3813 C CA . THR B 1 106 ? 14.273 -3.521 -17.312 1 89.06 106 THR B CA 1
ATOM 3814 C C . THR B 1 106 ? 12.969 -4.25 -17.016 1 89.06 106 THR B C 1
ATOM 3816 O O . THR B 1 106 ? 12.961 -5.281 -16.344 1 89.06 106 THR B O 1
ATOM 3819 N N . ARG B 1 107 ? 11.906 -3.67 -17.469 1 86.88 107 ARG B N 1
ATOM 3820 C CA . ARG B 1 107 ? 10.547 -4.203 -17.391 1 86.88 107 ARG B CA 1
ATOM 3821 C C . ARG B 1 107 ? 9.75 -3.818 -18.625 1 86.88 107 ARG B C 1
ATOM 3823 O O . ARG B 1 107 ? 9.656 -2.639 -18.984 1 86.88 107 ARG B O 1
ATOM 3830 N N . ARG B 1 108 ? 9.227 -4.789 -19.297 1 86.25 108 ARG B N 1
ATOM 3831 C CA . ARG B 1 108 ? 8.422 -4.566 -20.484 1 86.25 108 ARG B CA 1
ATOM 3832 C C . ARG B 1 108 ? 9.203 -3.779 -21.531 1 86.25 108 ARG B C 1
ATOM 3834 O O . ARG B 1 108 ? 8.688 -2.824 -22.125 1 86.25 108 ARG B O 1
ATOM 3841 N N . GLY B 1 109 ? 10.445 -4.074 -21.656 1 84.25 109 GLY B N 1
ATOM 3842 C CA . GLY B 1 109 ? 11.289 -3.527 -22.703 1 84.25 109 GLY B CA 1
ATOM 3843 C C . GLY B 1 109 ? 11.797 -2.133 -22.406 1 84.25 109 GLY B C 1
ATOM 3844 O O . GLY B 1 109 ? 12.406 -1.484 -23.25 1 84.25 109 GLY B O 1
ATOM 3845 N N . GLN B 1 110 ? 11.555 -1.653 -21.188 1 90.38 110 GLN B N 1
ATOM 3846 C CA . GLN B 1 110 ? 12.016 -0.333 -20.766 1 90.38 110 GLN B CA 1
ATOM 3847 C C . GLN B 1 110 ? 12.672 -0.391 -19.391 1 90.38 110 GLN B C 1
ATOM 3849 O O . GLN B 1 110 ? 12.547 -1.386 -18.672 1 90.38 110 GLN B O 1
ATOM 3854 N N . PRO B 1 111 ? 13.43 0.653 -19.047 1 94.88 111 PRO B N 1
ATOM 3855 C CA . PRO B 1 111 ? 13.984 0.664 -17.688 1 94.88 111 PRO B CA 1
ATOM 3856 C C . PRO B 1 111 ? 12.898 0.548 -16.609 1 94.88 111 PRO B C 1
ATOM 3858 O O . PRO B 1 111 ? 11.812 1.109 -16.766 1 94.88 111 PRO B O 1
ATOM 3861 N N . CYS B 1 112 ? 13.227 -0.184 -15.578 1 96.38 112 CYS B N 1
ATOM 3862 C CA . CYS B 1 112 ? 12.312 -0.187 -14.445 1 96.38 112 CYS B CA 1
ATOM 3863 C C . CYS B 1 112 ? 12.023 1.233 -13.969 1 96.38 112 CYS B C 1
ATOM 3865 O O . CYS B 1 112 ? 12.883 2.113 -14.078 1 96.38 112 CYS B O 1
ATOM 3867 N N . TRP B 1 113 ? 10.961 1.476 -13.43 1 98.06 113 TRP B N 1
ATOM 3868 C CA . TRP B 1 113 ? 10.5 2.818 -13.094 1 98.06 113 TRP B CA 1
ATOM 3869 C C . TRP B 1 113 ? 11.508 3.533 -12.203 1 98.06 113 TRP B C 1
ATOM 3871 O O . TRP B 1 113 ? 11.852 4.691 -12.445 1 98.06 113 TRP B O 1
ATOM 3881 N N . TYR B 1 114 ? 12.047 2.844 -11.195 1 98 114 TYR B N 1
ATOM 3882 C CA . TYR B 1 114 ? 12.961 3.475 -10.258 1 98 114 TYR B CA 1
ATOM 3883 C C . TYR B 1 114 ? 14.281 3.834 -10.938 1 98 114 TYR B C 1
ATOM 3885 O O . TYR B 1 114 ? 15.078 4.594 -10.391 1 98 114 TYR B O 1
ATOM 3893 N N . ARG B 1 115 ? 14.453 3.291 -12.117 1 97.44 115 ARG B N 1
ATOM 3894 C CA . ARG B 1 115 ? 15.656 3.582 -12.891 1 97.44 115 ARG B CA 1
ATOM 3895 C C . ARG B 1 115 ? 15.367 4.617 -13.977 1 97.44 115 ARG B C 1
ATOM 3897 O O . ARG B 1 115 ? 16.281 5.035 -14.695 1 97.44 115 ARG B O 1
ATOM 3904 N N . ALA B 1 116 ? 14.086 4.977 -14.164 1 96.94 116 ALA B N 1
ATOM 3905 C CA . ALA B 1 116 ? 13.781 6.094 -15.055 1 96.94 116 ALA B CA 1
ATOM 3906 C C . ALA B 1 116 ? 14.438 7.379 -14.555 1 96.94 116 ALA B C 1
ATOM 3908 O O . ALA B 1 116 ? 14.742 7.516 -13.375 1 96.94 116 ALA B O 1
ATOM 3909 N N . PRO B 1 117 ? 14.633 8.305 -15.445 1 93.56 117 PRO B N 1
ATOM 3910 C CA . PRO B 1 117 ? 15.344 9.523 -15.07 1 93.56 117 PRO B CA 1
ATOM 3911 C C . PRO B 1 117 ? 14.703 10.25 -13.891 1 93.56 117 PRO B C 1
ATOM 3913 O O . PRO B 1 117 ? 13.516 10.57 -13.938 1 93.56 117 PRO B O 1
ATOM 3916 N N . LYS B 1 118 ? 15.453 10.445 -12.844 1 92.56 118 LYS B N 1
ATOM 3917 C CA . LYS B 1 118 ? 15.133 11.305 -11.711 1 92.56 118 LYS B CA 1
ATOM 3918 C C . LYS B 1 118 ? 14.125 10.641 -10.781 1 92.56 118 LYS B C 1
ATOM 3920 O O . LYS B 1 118 ? 13.594 11.281 -9.875 1 92.56 118 LYS B O 1
ATOM 3925 N N . VAL B 1 119 ? 13.789 9.359 -11 1 96.44 119 VAL B N 1
ATOM 3926 C CA . VAL B 1 119 ? 12.734 8.75 -10.203 1 96.44 119 VAL B CA 1
ATOM 3927 C C . VAL B 1 119 ? 13.32 8.203 -8.906 1 96.44 119 VAL B C 1
ATOM 3929 O O . VAL B 1 119 ? 13.008 8.688 -7.816 1 96.44 119 VAL B O 1
ATOM 3932 N N . GLY B 1 120 ? 14.312 7.301 -9.016 1 95.06 120 GLY B N 1
ATOM 3933 C CA . GLY B 1 120 ? 14.961 6.738 -7.844 1 95.06 120 GLY B CA 1
ATOM 3934 C C . GLY B 1 120 ? 13.977 6.156 -6.844 1 95.06 120 GLY B C 1
ATOM 3935 O O . GLY B 1 120 ? 13.062 5.41 -7.223 1 95.06 120 GLY B O 1
ATOM 3936 N N . ASN B 1 121 ? 14.133 6.52 -5.555 1 95.12 121 ASN B N 1
ATOM 3937 C CA . ASN B 1 121 ? 13.352 5.93 -4.473 1 95.12 121 ASN B CA 1
ATOM 3938 C C . ASN B 1 121 ? 11.945 6.527 -4.41 1 95.12 121 ASN B C 1
ATOM 3940 O O . ASN B 1 121 ? 11.078 5.996 -3.719 1 95.12 121 ASN B O 1
ATOM 3944 N N . ILE B 1 122 ? 11.648 7.582 -5.168 1 97.25 122 ILE B N 1
ATOM 3945 C CA . ILE B 1 122 ? 10.297 8.117 -5.23 1 97.25 122 ILE B CA 1
ATOM 3946 C C . ILE B 1 122 ? 9.336 7.039 -5.734 1 97.25 122 ILE B C 1
ATOM 3948 O O . ILE B 1 122 ? 8.141 7.082 -5.449 1 97.25 122 ILE B O 1
ATOM 3952 N N . ALA B 1 123 ? 9.977 6.062 -6.465 1 98.44 123 ALA B N 1
ATOM 3953 C CA . ALA B 1 123 ? 9.203 4.957 -7.02 1 98.44 123 ALA B CA 1
ATOM 3954 C C . ALA B 1 123 ? 8.461 4.199 -5.922 1 98.44 123 ALA B C 1
ATOM 3956 O O . ALA B 1 123 ? 7.414 3.596 -6.176 1 98.44 123 ALA B O 1
ATOM 3957 N N . ILE B 1 124 ? 8.961 4.227 -4.688 1 98.62 124 ILE B N 1
ATOM 3958 C CA . ILE B 1 124 ? 8.289 3.564 -3.574 1 98.62 124 ILE B CA 1
ATOM 3959 C C . 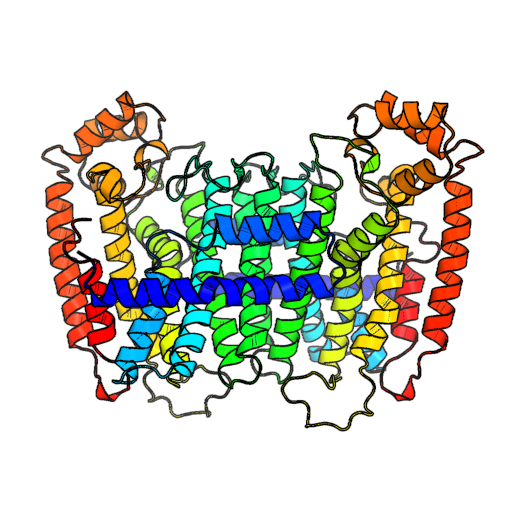ILE B 1 124 ? 6.918 4.199 -3.344 1 98.62 124 ILE B C 1
ATOM 3961 O O . ILE B 1 124 ? 5.898 3.51 -3.354 1 98.62 124 ILE B O 1
ATOM 3965 N N . ASN B 1 125 ? 6.828 5.5 -3.236 1 98.62 125 ASN B N 1
ATOM 3966 C CA . ASN B 1 125 ? 5.559 6.203 -3.098 1 98.62 125 ASN B CA 1
ATOM 3967 C C . ASN B 1 125 ? 4.676 6.016 -4.332 1 98.62 125 ASN B C 1
ATOM 3969 O O . ASN B 1 125 ? 3.457 5.895 -4.215 1 98.62 125 ASN B O 1
ATOM 3973 N N . ASP B 1 126 ? 5.363 6.047 -5.496 1 98.75 126 ASP B N 1
ATOM 3974 C CA . ASP B 1 126 ? 4.625 5.863 -6.742 1 98.75 126 ASP B CA 1
ATOM 3975 C C . ASP B 1 126 ? 3.887 4.527 -6.75 1 98.75 126 ASP B C 1
ATOM 3977 O O . ASP B 1 126 ? 2.779 4.426 -7.277 1 98.75 126 ASP B O 1
ATOM 3981 N N . SER B 1 127 ? 4.527 3.51 -6.203 1 98.81 127 SER B N 1
ATOM 3982 C CA . SER B 1 127 ? 3.867 2.211 -6.141 1 98.81 127 SER B CA 1
ATOM 3983 C C . SER B 1 127 ? 2.605 2.275 -5.285 1 98.81 127 SER B C 1
ATOM 3985 O O . SER B 1 127 ? 1.585 1.674 -5.629 1 98.81 127 SER B O 1
ATOM 3987 N N . PHE B 1 128 ? 2.592 3.062 -4.184 1 98.5 128 PHE B N 1
ATOM 3988 C CA . PHE B 1 128 ? 1.419 3.25 -3.338 1 98.5 128 PHE B CA 1
ATOM 3989 C C . PHE B 1 128 ? 0.312 3.969 -4.098 1 98.5 128 PHE B C 1
ATOM 3991 O O . PHE B 1 128 ? -0.865 3.627 -3.965 1 98.5 128 PHE B O 1
ATOM 3998 N N . MET B 1 129 ? 0.71 4.934 -4.863 1 98.44 129 MET B N 1
ATOM 3999 C CA . MET B 1 129 ? -0.263 5.719 -5.617 1 98.44 129 MET B CA 1
ATOM 4000 C C . MET B 1 129 ? -0.985 4.852 -6.641 1 98.44 129 MET B C 1
ATOM 4002 O O . MET B 1 129 ? -2.18 5.031 -6.879 1 98.44 129 MET B O 1
ATOM 4006 N N . LEU B 1 130 ? -0.225 3.938 -7.227 1 98.81 130 LEU B N 1
ATOM 4007 C CA . LEU B 1 130 ? -0.833 2.988 -8.148 1 98.81 130 LEU B CA 1
ATOM 4008 C C . LEU B 1 130 ? -1.861 2.115 -7.441 1 98.81 130 LEU B C 1
ATOM 4010 O O . LEU B 1 130 ? -2.982 1.949 -7.922 1 98.81 130 LEU B O 1
ATOM 4014 N N . GLU B 1 131 ? -1.532 1.592 -6.297 1 98.81 131 GLU B N 1
ATOM 4015 C CA . GLU B 1 131 ? -2.473 0.77 -5.539 1 98.81 131 GLU B CA 1
ATOM 4016 C C . GLU B 1 131 ? -3.707 1.572 -5.137 1 98.81 131 GLU B C 1
ATOM 4018 O O . GLU B 1 131 ? -4.836 1.1 -5.285 1 98.81 131 GLU B O 1
ATOM 4023 N N . SER B 1 132 ? -3.48 2.783 -4.633 1 98.56 132 SER B N 1
ATOM 4024 C CA . SER B 1 132 ? -4.582 3.609 -4.152 1 98.56 132 SER B CA 1
ATOM 4025 C C . SER B 1 132 ? -5.547 3.953 -5.281 1 98.56 132 SER B C 1
ATOM 4027 O O . SER B 1 132 ? -6.738 4.156 -5.047 1 98.56 132 SER B O 1
ATOM 4029 N N . SER B 1 133 ? -5.047 3.984 -6.5 1 98.81 133 SER B N 1
ATOM 4030 C CA . SER B 1 133 ? -5.883 4.289 -7.656 1 98.81 133 SER B CA 1
ATOM 4031 C C . SER B 1 133 ? -6.953 3.221 -7.859 1 98.81 133 SER B C 1
ATOM 4033 O O . SER B 1 133 ? -8.016 3.5 -8.414 1 98.81 133 SER B O 1
ATOM 4035 N N . ILE B 1 134 ? -6.691 1.975 -7.414 1 98.88 134 ILE B N 1
ATOM 4036 C CA . ILE B 1 134 ? -7.676 0.9 -7.473 1 98.88 134 ILE B CA 1
ATOM 4037 C C . ILE B 1 134 ? -8.93 1.303 -6.699 1 98.88 134 ILE B C 1
ATOM 4039 O O . ILE B 1 134 ? -10.047 1.185 -7.203 1 98.88 134 ILE B O 1
ATOM 4043 N N . TYR B 1 135 ? -8.734 1.863 -5.555 1 98.75 135 TYR B N 1
ATOM 4044 C CA . TYR B 1 135 ? -9.852 2.15 -4.668 1 98.75 135 TYR B CA 1
ATOM 4045 C C . TYR B 1 135 ? -10.562 3.436 -5.078 1 98.75 135 TYR B C 1
ATOM 4047 O O . TYR B 1 135 ? -11.758 3.596 -4.84 1 98.75 135 TYR B O 1
ATOM 4055 N N . VAL B 1 136 ? -9.82 4.352 -5.777 1 98.31 136 VAL B N 1
ATOM 4056 C CA . VAL B 1 136 ? -10.461 5.5 -6.418 1 98.31 136 VAL B CA 1
ATOM 4057 C C . VAL B 1 136 ? -11.461 5.016 -7.461 1 98.31 136 VAL B C 1
ATOM 4059 O O . VAL B 1 136 ? -12.609 5.461 -7.484 1 98.31 136 VAL B O 1
ATOM 4062 N N . LEU B 1 137 ? -11.055 4.07 -8.242 1 98.88 137 LEU B N 1
ATOM 4063 C CA . LEU B 1 137 ? -11.891 3.57 -9.328 1 98.88 137 LEU B CA 1
ATOM 4064 C C . LEU B 1 137 ? -13.062 2.758 -8.781 1 98.88 137 LEU B C 1
ATOM 4066 O O . LEU B 1 137 ? -14.195 2.904 -9.25 1 98.88 137 LEU B O 1
ATOM 4070 N N . LEU B 1 138 ? -12.797 1.864 -7.789 1 98.88 138 LEU B N 1
ATOM 4071 C CA . LEU B 1 138 ? -13.875 1.063 -7.219 1 98.88 138 LEU B CA 1
ATOM 4072 C C . LEU B 1 138 ? -14.945 1.956 -6.594 1 98.88 138 LEU B C 1
ATOM 4074 O O . LEU B 1 138 ? -16.141 1.712 -6.766 1 98.88 138 LEU B O 1
ATOM 4078 N N . LYS B 1 139 ? -14.484 2.953 -5.859 1 98 139 LYS B N 1
ATOM 4079 C CA . LYS B 1 139 ? -15.43 3.877 -5.242 1 98 139 LYS B CA 1
ATOM 4080 C C . LYS B 1 139 ? -16.266 4.602 -6.301 1 98 139 LYS B C 1
ATOM 4082 O O . LYS B 1 139 ? -17.484 4.699 -6.176 1 98 139 LYS B O 1
ATOM 4087 N N . LYS B 1 140 ? -15.648 5.039 -7.352 1 97.62 140 LYS B N 1
ATOM 4088 C CA . LYS B 1 140 ? -16.328 5.809 -8.391 1 97.62 140 LYS B CA 1
ATOM 4089 C C . LYS B 1 140 ? -17.359 4.957 -9.117 1 97.62 140 LYS B C 1
ATOM 4091 O O . LYS B 1 140 ? -18.484 5.41 -9.367 1 97.62 140 LYS B O 1
ATOM 4096 N N . TYR B 1 141 ? -17.078 3.738 -9.391 1 98.38 141 TYR B N 1
ATOM 4097 C CA . TYR B 1 141 ? -17.891 2.996 -10.352 1 98.38 141 TYR B CA 1
ATOM 4098 C C . TYR B 1 141 ? -18.766 1.967 -9.641 1 98.38 141 TYR B C 1
ATOM 4100 O O . TYR B 1 141 ? -19.766 1.515 -10.188 1 98.38 141 TYR B O 1
ATOM 4108 N N . PHE B 1 142 ? -18.406 1.604 -8.352 1 98.12 142 PHE B N 1
ATOM 4109 C CA . PHE B 1 142 ? -19.094 0.448 -7.793 1 98.12 142 PHE B CA 1
ATOM 4110 C C . PHE B 1 142 ? -19.609 0.75 -6.387 1 98.12 142 PHE B C 1
ATOM 4112 O O . PHE B 1 142 ? -20.156 -0.125 -5.723 1 98.12 142 PHE B O 1
ATOM 4119 N N . ARG B 1 143 ? -19.438 1.971 -5.902 1 97.25 143 ARG B N 1
ATOM 4120 C CA . ARG B 1 143 ? -19.75 2.309 -4.52 1 97.25 143 ARG B CA 1
ATOM 4121 C C . ARG B 1 143 ? -21.203 2.006 -4.191 1 97.25 143 ARG B C 1
ATOM 4123 O O . ARG B 1 143 ? -21.531 1.619 -3.066 1 97.25 143 ARG B O 1
ATOM 4130 N N . GLN B 1 144 ? -22.109 2.129 -5.18 1 94.75 144 GLN B N 1
ATOM 4131 C CA . GLN B 1 144 ? -23.531 1.943 -4.945 1 94.75 144 GLN B CA 1
ATOM 4132 C C . GLN B 1 144 ? -23.953 0.499 -5.207 1 94.75 144 GLN B C 1
ATOM 4134 O O . GLN B 1 144 ? -25.109 0.131 -4.98 1 94.75 144 GLN B O 1
ATOM 4139 N N . ASP B 1 145 ? -23.016 -0.294 -5.734 1 95.31 145 ASP B N 1
ATOM 4140 C CA . ASP B 1 145 ? -23.312 -1.694 -6.02 1 95.31 145 ASP B CA 1
ATOM 4141 C C . ASP B 1 145 ? -23.297 -2.529 -4.742 1 95.31 145 ASP B C 1
ATOM 4143 O O . ASP B 1 145 ? -22.484 -2.291 -3.848 1 95.31 145 ASP B O 1
ATOM 4147 N N . LYS B 1 146 ? -24.125 -3.549 -4.711 1 93.5 146 LYS B N 1
ATOM 4148 C CA . LYS B 1 146 ? -24.156 -4.477 -3.586 1 93.5 146 LYS B CA 1
ATOM 4149 C C . LYS B 1 146 ? -22.844 -5.254 -3.471 1 93.5 146 LYS B C 1
ATOM 4151 O O . LYS B 1 146 ? -22.5 -5.75 -2.395 1 93.5 146 LYS B O 1
ATOM 4156 N N . ILE B 1 147 ? -22.062 -5.301 -4.586 1 96.25 147 ILE B N 1
ATOM 4157 C CA . ILE B 1 147 ? -20.859 -6.125 -4.582 1 96.25 147 ILE B CA 1
ATOM 4158 C C . ILE B 1 147 ? -19.641 -5.273 -4.199 1 96.25 147 ILE B C 1
ATOM 4160 O O . ILE B 1 147 ? -18.516 -5.766 -4.168 1 96.25 147 ILE B O 1
ATOM 4164 N N . TYR B 1 148 ? -19.844 -3.994 -3.857 1 97.06 148 TYR B N 1
ATOM 4165 C CA . TYR B 1 148 ? -18.75 -3.061 -3.617 1 97.06 148 TYR B CA 1
ATOM 4166 C C . TYR B 1 148 ? -17.812 -3.582 -2.531 1 97.06 148 TYR B C 1
ATOM 4168 O O . TYR B 1 148 ? -16.594 -3.678 -2.74 1 97.06 148 TYR B O 1
ATOM 4176 N N . VAL B 1 149 ? -18.359 -4.043 -1.427 1 96.81 149 VAL B N 1
ATOM 4177 C CA . VAL B 1 149 ? -17.562 -4.504 -0.304 1 96.81 149 VAL B CA 1
ATOM 4178 C C . VAL B 1 149 ? -16.828 -5.789 -0.688 1 96.81 149 VAL B C 1
ATOM 4180 O O . VAL B 1 149 ? -15.672 -5.992 -0.3 1 96.81 149 VAL B O 1
ATOM 4183 N N . ASN B 1 150 ? -17.484 -6.629 -1.492 1 97.44 150 ASN B N 1
ATOM 4184 C CA . ASN B 1 150 ? -16.844 -7.855 -1.961 1 97.44 150 ASN B CA 1
ATOM 4185 C C . ASN B 1 150 ? -15.648 -7.555 -2.854 1 97.44 150 ASN B C 1
ATOM 4187 O O . ASN B 1 150 ? -14.625 -8.242 -2.779 1 97.44 150 ASN B O 1
ATOM 4191 N N . LEU B 1 151 ? -15.828 -6.523 -3.709 1 98.56 151 LEU B N 1
ATOM 4192 C CA . LEU B 1 151 ? -14.719 -6.129 -4.574 1 98.56 151 LEU B CA 1
ATOM 4193 C C . LEU B 1 151 ? -13.547 -5.598 -3.75 1 98.56 151 LEU B C 1
ATOM 4195 O O . LEU B 1 151 ? -12.398 -5.957 -3.996 1 98.56 151 LEU B O 1
ATOM 4199 N N . LEU B 1 152 ? -13.867 -4.762 -2.732 1 98.62 152 LEU B N 1
ATOM 4200 C CA . LEU B 1 152 ? -12.828 -4.242 -1.85 1 98.62 152 LEU B CA 1
ATOM 4201 C C . LEU B 1 152 ? -12.086 -5.383 -1.154 1 98.62 152 LEU B C 1
ATOM 4203 O O . LEU B 1 152 ? -10.852 -5.41 -1.14 1 98.62 152 LEU B O 1
ATOM 4207 N N . GLU B 1 153 ? -12.812 -6.336 -0.67 1 98.19 153 GLU B N 1
ATOM 4208 C CA . GLU B 1 153 ? -12.211 -7.438 0.075 1 98.19 153 GLU B CA 1
ATOM 4209 C C . GLU B 1 153 ? -11.367 -8.328 -0.838 1 98.19 153 GLU B C 1
ATOM 4211 O O . GLU B 1 153 ? -10.32 -8.828 -0.431 1 98.19 153 GLU B O 1
ATOM 4216 N N . LEU B 1 154 ? -11.82 -8.539 -2.068 1 98.44 154 LEU B N 1
ATOM 4217 C CA . LEU B 1 154 ? -11.039 -9.336 -3.01 1 98.44 154 LEU B CA 1
ATOM 4218 C C . LEU B 1 154 ? -9.68 -8.703 -3.258 1 98.44 154 LEU B C 1
ATOM 4220 O O . LEU B 1 154 ? -8.656 -9.391 -3.242 1 98.44 154 LEU B O 1
ATOM 4224 N N . PHE B 1 155 ? -9.68 -7.398 -3.441 1 98.88 155 PHE B N 1
ATOM 4225 C CA . PHE B 1 155 ? -8.414 -6.723 -3.688 1 98.88 155 PHE B CA 1
ATOM 4226 C C . PHE B 1 155 ? -7.559 -6.703 -2.43 1 98.88 155 PHE B C 1
ATOM 4228 O O . PHE B 1 155 ? -6.34 -6.891 -2.5 1 98.88 155 PHE B O 1
ATOM 4235 N N . HIS B 1 156 ? -8.156 -6.523 -1.255 1 98.62 156 HIS B N 1
ATOM 4236 C CA . HIS B 1 156 ? -7.391 -6.559 -0.012 1 98.62 156 HIS B CA 1
ATOM 4237 C C . HIS B 1 156 ? -6.762 -7.93 0.209 1 98.62 156 HIS B C 1
ATOM 4239 O O . HIS B 1 156 ? -5.566 -8.031 0.488 1 98.62 156 HIS B O 1
ATOM 4245 N N . ASP B 1 157 ? -7.57 -8.969 0.054 1 97.25 157 ASP B N 1
ATOM 4246 C CA . ASP B 1 157 ? -7.102 -10.328 0.309 1 97.25 157 ASP B CA 1
ATOM 4247 C C . ASP B 1 157 ? -5.992 -10.719 -0.667 1 97.25 157 ASP B C 1
ATOM 4249 O O . ASP B 1 157 ? -4.961 -11.25 -0.259 1 97.25 157 ASP B O 1
ATOM 4253 N N . THR B 1 158 ? -6.234 -10.438 -1.901 1 98.38 158 THR B N 1
ATOM 4254 C CA . THR B 1 158 ? -5.273 -10.82 -2.93 1 98.38 158 THR B CA 1
ATOM 4255 C C . THR B 1 158 ? -3.967 -10.055 -2.768 1 98.38 158 THR B C 1
ATOM 4257 O O . THR B 1 158 ? -2.883 -10.609 -2.943 1 98.38 158 THR B O 1
ATOM 4260 N N . THR B 1 159 ? -4.059 -8.719 -2.467 1 98.56 159 THR B N 1
ATOM 4261 C CA . THR B 1 159 ? -2.863 -7.922 -2.225 1 98.56 159 THR B CA 1
ATOM 4262 C C . THR B 1 159 ? -2.061 -8.492 -1.059 1 98.56 159 THR B C 1
ATOM 4264 O O . THR B 1 159 ? -0.851 -8.695 -1.175 1 98.56 159 THR B O 1
ATOM 4267 N N . TYR B 1 160 ? -2.723 -8.812 0.005 1 97.56 160 TYR B N 1
ATOM 4268 C CA . TYR B 1 160 ? -2.088 -9.352 1.202 1 97.56 160 TYR B CA 1
ATOM 4269 C C . TYR B 1 160 ? -1.43 -10.695 0.913 1 97.56 160 TYR B C 1
ATOM 4271 O O . TYR B 1 160 ? -0.286 -10.93 1.309 1 97.56 160 TYR B O 1
ATOM 4279 N N . GLN B 1 161 ? -2.123 -11.547 0.218 1 97.19 161 GLN B N 1
ATOM 4280 C CA . GLN B 1 161 ? -1.598 -12.859 -0.163 1 97.19 161 GLN B CA 1
ATOM 4281 C C . GLN B 1 161 ? -0.337 -12.719 -1.011 1 97.19 161 GLN B C 1
ATOM 4283 O O . GLN B 1 161 ? 0.65 -13.422 -0.786 1 97.19 161 GLN B O 1
ATOM 4288 N N . THR B 1 162 ? -0.403 -11.812 -1.93 1 98.12 162 THR B N 1
ATOM 4289 C CA . THR B 1 162 ? 0.73 -11.602 -2.824 1 98.12 162 THR B CA 1
ATOM 4290 C C . THR B 1 162 ? 1.932 -11.055 -2.055 1 98.12 162 THR B C 1
ATOM 4292 O O . THR B 1 162 ? 3.068 -11.461 -2.307 1 98.12 162 THR B O 1
ATOM 4295 N N . GLU B 1 163 ? 1.693 -10.164 -1.083 1 97.94 163 GLU B N 1
ATOM 4296 C CA . GLU B 1 163 ? 2.756 -9.641 -0.231 1 97.94 163 GLU B CA 1
ATOM 4297 C C . GLU B 1 163 ? 3.393 -10.75 0.604 1 97.94 163 GLU B C 1
ATOM 4299 O O . GLU B 1 163 ? 4.605 -10.742 0.827 1 97.94 163 GLU B O 1
ATOM 4304 N N . MET B 1 164 ? 2.586 -11.672 1.062 1 97 164 MET B N 1
ATOM 4305 C CA . MET B 1 164 ? 3.094 -12.82 1.799 1 97 164 MET B CA 1
ATOM 4306 C C . MET B 1 164 ? 4.023 -13.664 0.925 1 97 164 MET B C 1
ATOM 4308 O O . MET B 1 164 ? 5.113 -14.039 1.354 1 97 164 MET B O 1
ATOM 4312 N N . GLY B 1 165 ? 3.541 -13.953 -0.278 1 97 165 GLY B N 1
ATOM 4313 C CA . GLY B 1 165 ? 4.387 -14.688 -1.205 1 97 165 GLY B CA 1
ATOM 4314 C C . GLY B 1 165 ? 5.703 -13.984 -1.494 1 97 165 GLY B C 1
ATOM 4315 O O . GLY B 1 165 ? 6.75 -14.625 -1.576 1 97 165 GLY B O 1
ATOM 4316 N N . GLN B 1 166 ? 5.648 -12.656 -1.679 1 97.19 166 GLN B N 1
ATOM 4317 C CA . GLN B 1 166 ? 6.852 -11.859 -1.911 1 97.19 166 GLN B CA 1
ATOM 4318 C C . GLN B 1 166 ? 7.809 -11.953 -0.727 1 97.19 166 GLN B C 1
ATOM 4320 O O . GLN B 1 166 ? 9.023 -12.031 -0.909 1 97.19 166 GLN B O 1
ATOM 4325 N N . LEU B 1 167 ? 7.273 -11.891 0.498 1 97.19 167 LEU B N 1
ATOM 4326 C CA . LEU B 1 167 ? 8.117 -12.008 1.683 1 97.19 167 LEU B CA 1
ATOM 4327 C C . LEU B 1 167 ? 8.852 -13.344 1.698 1 97.19 167 LEU B C 1
ATOM 4329 O O . LEU B 1 167 ? 10.062 -13.383 1.95 1 97.19 167 LEU B O 1
ATOM 4333 N N . ILE B 1 168 ? 8.133 -14.453 1.441 1 96.75 168 ILE B N 1
ATOM 4334 C CA . ILE B 1 168 ? 8.75 -15.773 1.408 1 96.75 168 ILE B CA 1
ATOM 4335 C C . ILE B 1 168 ? 9.859 -15.797 0.355 1 96.75 168 ILE B C 1
ATOM 4337 O O . ILE B 1 168 ? 10.945 -16.312 0.604 1 96.75 168 ILE B O 1
ATOM 4341 N N . ASP B 1 169 ? 9.578 -15.219 -0.793 1 96.56 169 ASP B N 1
ATOM 4342 C CA . ASP B 1 169 ? 10.547 -15.156 -1.881 1 96.56 169 ASP B CA 1
ATOM 4343 C C . ASP B 1 169 ? 11.82 -14.43 -1.441 1 96.56 169 ASP B C 1
ATOM 4345 O O . ASP B 1 169 ? 12.93 -14.945 -1.614 1 96.56 169 ASP B O 1
ATOM 4349 N N . LEU B 1 170 ? 11.703 -13.289 -0.794 1 96 170 LEU B N 1
ATOM 4350 C CA . LEU B 1 170 ? 12.82 -12.438 -0.402 1 96 170 LEU B CA 1
ATOM 4351 C C . LEU B 1 170 ? 13.648 -13.109 0.69 1 96 170 LEU B C 1
ATOM 4353 O O . LEU B 1 170 ? 14.875 -12.969 0.719 1 96 170 LEU B O 1
ATOM 4357 N N . LEU B 1 171 ? 12.992 -13.836 1.577 1 95.5 171 LEU B N 1
ATOM 4358 C CA . LEU B 1 171 ? 13.695 -14.477 2.684 1 95.5 171 LEU B CA 1
ATOM 4359 C C . LEU B 1 171 ? 14.375 -15.758 2.227 1 95.5 171 LEU B C 1
ATOM 4361 O O . LEU B 1 171 ? 15.398 -16.156 2.785 1 95.5 171 LEU B O 1
ATOM 4365 N N . THR B 1 172 ? 13.805 -16.375 1.224 1 95.75 172 THR B N 1
ATOM 4366 C CA . THR B 1 172 ? 14.352 -17.609 0.698 1 95.75 172 THR B CA 1
ATOM 4367 C C . THR B 1 172 ? 15.586 -17.344 -0.156 1 95.75 172 THR B C 1
ATOM 4369 O O . THR B 1 172 ? 16.562 -18.094 -0.103 1 95.75 172 THR B O 1
ATOM 4372 N N . ALA B 1 173 ? 15.578 -16.281 -0.854 1 93.69 173 ALA B N 1
ATOM 4373 C CA . ALA B 1 173 ? 16.625 -15.992 -1.829 1 93.69 173 ALA B CA 1
ATOM 4374 C C . ALA B 1 173 ? 17.094 -14.539 -1.723 1 93.69 173 ALA B C 1
ATOM 4376 O O . ALA B 1 173 ? 16.953 -13.766 -2.676 1 93.69 173 ALA B O 1
ATOM 4377 N N . PRO B 1 174 ? 17.734 -14.227 -0.62 1 90.75 174 PRO B N 1
ATOM 4378 C CA . PRO B 1 174 ? 18.234 -12.852 -0.511 1 90.75 174 PRO B CA 1
ATOM 4379 C C . PRO B 1 174 ? 19.281 -12.523 -1.571 1 90.75 174 PRO B C 1
ATOM 4381 O O . PRO B 1 174 ? 20 -13.422 -2.041 1 90.75 174 PRO B O 1
ATOM 4384 N N . GLU B 1 175 ? 19.406 -11.312 -1.881 1 82.12 175 GLU B N 1
ATOM 4385 C CA . GLU B 1 175 ? 20.297 -10.867 -2.955 1 82.12 175 GLU B CA 1
ATOM 4386 C C . GLU B 1 175 ? 21.766 -11.039 -2.572 1 82.12 175 GLU B C 1
ATOM 4388 O O . GLU B 1 175 ? 22.594 -11.312 -3.428 1 82.12 175 GLU B O 1
ATOM 4393 N N . ASP B 1 176 ? 22.016 -10.961 -1.289 1 85.56 176 ASP B N 1
ATOM 4394 C CA . ASP B 1 176 ? 23.422 -10.852 -0.884 1 85.56 176 ASP B CA 1
ATOM 4395 C C . ASP B 1 176 ? 23.906 -12.156 -0.254 1 85.56 176 ASP B C 1
ATOM 4397 O O . ASP B 1 176 ? 25.047 -12.234 0.208 1 85.56 176 ASP B O 1
ATOM 4401 N N . LEU B 1 177 ? 23.047 -13.133 -0.243 1 90.56 177 LEU B N 1
ATOM 4402 C CA . LEU B 1 177 ? 23.438 -14.398 0.367 1 90.56 177 LEU B CA 1
ATOM 4403 C C . LEU B 1 177 ? 22.797 -15.578 -0.36 1 90.56 177 LEU B C 1
ATOM 4405 O O . LEU B 1 177 ? 21.578 -15.75 -0.313 1 90.56 177 LEU B O 1
ATOM 4409 N N . VAL B 1 178 ? 23.641 -16.422 -0.948 1 94.88 178 VAL B N 1
ATOM 4410 C CA . VAL B 1 178 ? 23.141 -17.594 -1.641 1 94.88 178 VAL B CA 1
ATOM 4411 C C . VAL B 1 178 ? 23.266 -18.828 -0.734 1 94.88 178 VAL B C 1
ATOM 4413 O O . VAL B 1 178 ? 24.344 -19.125 -0.242 1 94.88 178 VAL B O 1
ATOM 4416 N N . ASP B 1 179 ? 22.219 -19.391 -0.413 1 96.81 179 ASP B N 1
ATOM 4417 C CA . ASP B 1 179 ? 22.156 -20.625 0.364 1 96.81 179 ASP B CA 1
ATOM 4418 C C . ASP B 1 179 ? 21.125 -21.594 -0.22 1 96.81 179 ASP B C 1
ATOM 4420 O O . ASP B 1 179 ? 19.953 -21.578 0.164 1 96.81 179 ASP B O 1
ATOM 4424 N N . LEU B 1 180 ? 21.609 -22.5 -1.03 1 97.69 180 LEU B N 1
ATOM 4425 C CA . LEU B 1 180 ? 20.719 -23.391 -1.766 1 97.69 180 LEU B CA 1
ATOM 4426 C C . LEU B 1 180 ? 20.016 -24.375 -0.821 1 97.69 180 LEU B C 1
ATOM 4428 O O . LEU B 1 180 ? 19.047 -25.016 -1.199 1 97.69 180 LEU B O 1
ATOM 4432 N N . GLU B 1 181 ? 20.484 -24.438 0.425 1 96.19 181 GLU B N 1
ATOM 4433 C CA . GLU B 1 181 ? 19.828 -25.297 1.41 1 96.19 181 GLU B CA 1
ATOM 4434 C C . GLU B 1 181 ? 18.453 -24.75 1.789 1 96.19 181 GLU B C 1
ATOM 4436 O O . GLU B 1 181 ? 17.625 -25.469 2.344 1 96.19 181 GLU B O 1
ATOM 4441 N N . LYS B 1 182 ? 18.234 -23.531 1.462 1 95.38 182 LYS B N 1
ATOM 4442 C CA . LYS B 1 182 ? 16.969 -22.891 1.801 1 95.38 182 LYS B CA 1
ATOM 4443 C C . LYS B 1 182 ? 15.922 -23.156 0.729 1 95.38 182 LYS B C 1
ATOM 4445 O O . LYS B 1 182 ? 14.742 -22.859 0.926 1 95.38 182 LYS B O 1
ATOM 4450 N N . PHE B 1 183 ? 16.359 -23.734 -0.352 1 97.56 183 PHE B N 1
ATOM 4451 C CA . PHE B 1 183 ? 15.445 -23.938 -1.472 1 97.56 183 PHE B CA 1
ATOM 4452 C C . PHE B 1 183 ? 14.75 -25.281 -1.362 1 97.56 183 PHE B C 1
ATOM 4454 O O . PHE B 1 183 ? 15.336 -26.25 -0.894 1 97.56 183 PHE B O 1
ATOM 4461 N N . SER B 1 184 ? 13.547 -25.312 -1.712 1 96.88 184 SER B N 1
ATOM 4462 C CA . SER B 1 184 ? 12.773 -26.547 -1.842 1 96.88 184 SER B CA 1
ATOM 4463 C C . SER B 1 184 ? 11.562 -26.344 -2.752 1 96.88 184 SER B C 1
ATOM 4465 O O . SER B 1 184 ? 11.117 -25.219 -2.959 1 96.88 184 SER B O 1
ATOM 4467 N N . LEU B 1 185 ? 11.062 -27.406 -3.27 1 96.81 185 LEU B N 1
ATOM 4468 C CA . LEU B 1 185 ? 9.859 -27.344 -4.094 1 96.81 185 LEU B CA 1
ATOM 4469 C C . LEU B 1 185 ? 8.656 -26.891 -3.266 1 96.81 185 LEU B C 1
ATOM 4471 O O . LEU B 1 185 ? 7.742 -26.25 -3.787 1 96.81 185 LEU B O 1
ATOM 4475 N N . GLU B 1 186 ? 8.695 -27.172 -1.97 1 95.19 186 GLU B N 1
ATOM 4476 C CA . GLU B 1 186 ? 7.633 -26.719 -1.075 1 95.19 186 GLU B CA 1
ATOM 4477 C C . GLU B 1 186 ? 7.625 -25.188 -0.958 1 95.19 186 GLU B C 1
ATOM 4479 O O . GLU B 1 186 ? 6.57 -24.562 -1.057 1 95.19 186 GLU B O 1
ATOM 4484 N N . LYS B 1 187 ? 8.797 -24.641 -0.761 1 95.19 187 LYS B N 1
ATOM 4485 C CA . LYS B 1 187 ? 8.898 -23.188 -0.701 1 95.19 187 LYS B CA 1
ATOM 4486 C C . LYS B 1 187 ? 8.547 -22.547 -2.043 1 95.19 187 LYS B C 1
ATOM 4488 O O . LYS B 1 187 ? 7.859 -21.531 -2.092 1 95.19 187 LYS B O 1
ATOM 4493 N N . HIS B 1 188 ? 9.062 -23.219 -3.076 1 97.44 188 HIS B N 1
ATOM 4494 C CA . HIS B 1 188 ? 8.719 -22.75 -4.414 1 97.44 188 HIS B CA 1
ATOM 4495 C C . HIS B 1 188 ? 7.211 -22.719 -4.625 1 97.44 188 HIS B C 1
ATOM 4497 O O . HIS B 1 188 ? 6.668 -21.75 -5.148 1 97.44 188 HIS B O 1
ATOM 4503 N N . HIS B 1 189 ? 6.539 -23.75 -4.207 1 97 189 HIS B N 1
ATOM 4504 C CA . HIS B 1 189 ? 5.09 -23.844 -4.32 1 97 189 HIS B CA 1
ATOM 4505 C C . HIS B 1 189 ? 4.402 -22.703 -3.592 1 97 189 HIS B C 1
ATOM 4507 O O . HIS B 1 189 ? 3.49 -22.078 -4.133 1 97 189 HIS B O 1
ATOM 4513 N N . LEU B 1 190 ? 4.836 -22.391 -2.383 1 96.25 190 LEU B N 1
ATOM 4514 C CA . LEU B 1 190 ? 4.254 -21.312 -1.601 1 96.25 190 LEU B CA 1
ATOM 4515 C C . LEU B 1 190 ? 4.473 -19.969 -2.287 1 96.25 190 LEU B C 1
ATOM 4517 O O . LEU B 1 190 ? 3.541 -19.172 -2.414 1 96.25 190 LEU B O 1
ATOM 4521 N N . ILE B 1 191 ? 5.668 -19.75 -2.746 1 97.25 191 ILE B N 1
ATOM 4522 C CA . ILE B 1 191 ? 6.004 -18.5 -3.416 1 97.25 191 ILE B CA 1
ATOM 4523 C C . ILE B 1 191 ? 5.113 -18.328 -4.641 1 97.25 191 ILE B C 1
ATOM 4525 O O . ILE B 1 191 ? 4.469 -17.281 -4.797 1 97.25 191 ILE B O 1
ATOM 4529 N N . VAL B 1 192 ? 4.977 -19.344 -5.445 1 97.44 192 VAL B N 1
ATOM 4530 C CA . VAL B 1 192 ? 4.281 -19.234 -6.723 1 97.44 192 VAL B CA 1
ATOM 4531 C C . VAL B 1 192 ? 2.779 -19.094 -6.488 1 97.44 192 VAL B C 1
ATOM 4533 O O . VAL B 1 192 ? 2.102 -18.344 -7.18 1 97.44 192 VAL B O 1
ATOM 4536 N N . THR B 1 193 ? 2.273 -19.797 -5.535 1 97.25 193 THR B N 1
ATOM 4537 C CA . THR B 1 193 ? 0.85 -19.75 -5.223 1 97.25 193 THR B CA 1
ATOM 4538 C C . THR B 1 193 ? 0.448 -18.344 -4.773 1 97.25 193 THR B C 1
ATOM 4540 O O . THR B 1 193 ? -0.503 -17.766 -5.305 1 97.25 193 THR B O 1
ATOM 4543 N N . TYR B 1 194 ? 1.222 -17.766 -3.887 1 96.88 194 TYR B N 1
ATOM 4544 C CA . TYR B 1 194 ? 0.826 -16.5 -3.258 1 96.88 194 TYR B CA 1
ATOM 4545 C C . TYR B 1 194 ? 1.301 -15.312 -4.078 1 96.88 194 TYR B C 1
ATOM 4547 O O . TYR B 1 194 ? 0.575 -14.328 -4.227 1 96.88 194 TYR B O 1
ATOM 4555 N N . LYS B 1 195 ? 2.414 -15.422 -4.637 1 96.19 195 LYS B N 1
ATOM 4556 C CA . LYS B 1 195 ? 2.998 -14.281 -5.344 1 96.19 195 LYS B CA 1
ATOM 4557 C C . LYS B 1 195 ? 2.455 -14.188 -6.77 1 96.19 195 LYS B C 1
ATOM 4559 O O . LYS B 1 195 ? 2.42 -13.102 -7.352 1 96.19 195 LYS B O 1
ATOM 4564 N N . THR B 1 196 ? 1.921 -15.328 -7.332 1 95.69 196 THR B N 1
ATOM 4565 C CA . THR B 1 196 ? 1.55 -15.32 -8.742 1 95.69 196 THR B CA 1
ATOM 4566 C C . THR B 1 196 ? 0.11 -15.789 -8.922 1 95.69 196 THR B C 1
ATOM 4568 O O . THR B 1 196 ? -0.714 -15.078 -9.5 1 95.69 196 THR B O 1
ATOM 4571 N N . ALA B 1 197 ? -0.271 -16.906 -8.406 1 97.69 197 ALA B N 1
ATOM 4572 C CA . ALA B 1 197 ? -1.507 -17.578 -8.773 1 97.69 197 ALA B CA 1
ATOM 4573 C C . ALA B 1 197 ? -2.73 -16.797 -8.32 1 97.69 197 ALA B C 1
ATOM 4575 O O . ALA B 1 197 ? -3.711 -16.672 -9.055 1 97.69 197 ALA B O 1
ATOM 4576 N N . PHE B 1 198 ? -2.664 -16.188 -7.133 1 97.62 198 PHE B N 1
ATOM 4577 C CA . PHE B 1 198 ? -3.832 -15.508 -6.594 1 97.62 198 PHE B CA 1
ATOM 4578 C C . PHE B 1 198 ? -4.184 -14.289 -7.434 1 97.62 198 PHE B C 1
ATOM 4580 O O . PHE B 1 198 ? -5.309 -14.172 -7.926 1 97.62 198 PHE B O 1
ATOM 4587 N N . TYR B 1 199 ? -3.225 -13.367 -7.641 1 96.31 199 TYR B N 1
ATOM 4588 C CA . TYR B 1 199 ? -3.617 -12.102 -8.258 1 96.31 199 TYR B CA 1
ATOM 4589 C C . TYR B 1 199 ? -3.707 -12.234 -9.773 1 96.31 199 TYR B C 1
ATOM 4591 O O . TYR B 1 199 ? -4.457 -11.508 -10.422 1 96.31 199 TYR B O 1
ATOM 4599 N N . SER B 1 200 ? -3.029 -13.273 -10.359 1 97.19 200 SER B N 1
ATOM 4600 C CA . SER B 1 200 ? -2.984 -13.359 -11.82 1 97.19 200 SER B CA 1
ATOM 4601 C C . SER B 1 200 ? -4.082 -14.266 -12.352 1 97.19 200 SER B C 1
ATOM 4603 O O . SER B 1 200 ? -4.523 -14.117 -13.492 1 97.19 200 SER B O 1
ATOM 4605 N N . PHE B 1 201 ? -4.527 -15.234 -11.555 1 98 201 PHE B N 1
ATOM 4606 C CA . PHE B 1 201 ? -5.457 -16.219 -12.086 1 98 201 PHE B CA 1
ATOM 4607 C C . PHE B 1 201 ? -6.762 -16.219 -11.297 1 98 201 PHE B C 1
ATOM 4609 O O . PHE B 1 201 ? -7.844 -16.156 -11.875 1 98 201 PHE B O 1
ATOM 4616 N N . TYR B 1 202 ? -6.672 -16.234 -10.023 1 98.62 202 TYR B N 1
ATOM 4617 C CA . TYR B 1 202 ? -7.891 -16.297 -9.219 1 98.62 202 TYR B CA 1
ATOM 4618 C C . TYR B 1 202 ? -8.625 -14.961 -9.25 1 98.62 202 TYR B C 1
ATOM 4620 O O . TYR B 1 202 ? -9.828 -14.914 -9.523 1 98.62 202 TYR B O 1
ATOM 4628 N N . LEU B 1 203 ? -7.969 -13.867 -9.016 1 98.81 203 LEU B N 1
ATOM 4629 C CA . LEU B 1 203 ? -8.594 -12.555 -8.828 1 98.81 203 LEU B CA 1
ATOM 4630 C C . LEU B 1 203 ? -9.414 -12.172 -10.047 1 98.81 203 LEU B C 1
ATOM 4632 O O . LEU B 1 203 ? -10.594 -11.82 -9.922 1 98.81 203 LEU B O 1
ATOM 4636 N N . PRO B 1 204 ? -8.883 -12.273 -11.273 1 98.62 204 PRO B N 1
ATOM 4637 C CA . PRO B 1 204 ? -9.68 -11.859 -12.43 1 98.62 204 PRO B CA 1
ATOM 4638 C C . PRO B 1 204 ? -10.984 -12.641 -12.555 1 98.62 204 PRO B C 1
ATOM 4640 O O . PRO B 1 204 ? -12.039 -12.055 -12.82 1 98.62 204 PRO B O 1
ATOM 4643 N N . VAL B 1 205 ? -10.93 -13.914 -12.281 1 98.75 205 VAL B N 1
ATOM 4644 C CA . VAL B 1 205 ? -12.117 -14.758 -12.398 1 98.75 205 VAL B CA 1
ATOM 4645 C C . VAL B 1 205 ? -13.102 -14.406 -11.289 1 98.75 205 VAL B C 1
ATOM 4647 O O . VAL B 1 205 ? -14.305 -14.266 -11.539 1 98.75 205 VAL B O 1
ATOM 4650 N N . ALA B 1 206 ? -12.578 -14.258 -10.07 1 98.75 206 ALA B N 1
ATOM 4651 C CA . ALA B 1 206 ? -13.43 -13.93 -8.93 1 98.75 206 ALA B CA 1
ATOM 4652 C C . ALA B 1 206 ? -14.148 -12.602 -9.148 1 98.75 206 ALA B C 1
ATOM 4654 O O . ALA B 1 206 ? -15.312 -12.453 -8.773 1 98.75 206 ALA B O 1
ATOM 4655 N N . LEU B 1 207 ? -13.469 -11.641 -9.734 1 98.88 207 LEU B N 1
ATOM 4656 C CA . LEU B 1 207 ? -14.086 -10.352 -10.031 1 98.88 207 LEU B CA 1
ATOM 4657 C C . LEU B 1 207 ? -15.234 -10.5 -11.023 1 98.88 207 LEU B C 1
ATOM 4659 O O . LEU B 1 207 ? -16.297 -9.922 -10.828 1 98.88 207 LEU B O 1
ATOM 4663 N N . ALA B 1 208 ? -14.984 -11.266 -12.055 1 98.81 208 ALA B N 1
ATOM 4664 C CA . ALA B 1 208 ? -16.031 -11.516 -13.031 1 98.81 208 ALA B CA 1
ATOM 4665 C C . ALA B 1 208 ? -17.219 -12.242 -12.398 1 98.81 208 ALA B C 1
ATOM 4667 O O . ALA B 1 208 ? -18.375 -11.961 -12.727 1 98.81 208 ALA B O 1
ATOM 4668 N N . MET B 1 209 ? -16.953 -13.203 -11.516 1 98.56 209 MET B N 1
ATOM 4669 C CA . MET B 1 209 ? -18 -13.914 -10.797 1 98.56 209 MET B CA 1
ATOM 4670 C C . MET B 1 209 ? -18.859 -12.945 -9.992 1 98.56 209 MET B C 1
ATOM 4672 O O . MET B 1 209 ? -20.094 -13.047 -9.992 1 98.56 209 MET B O 1
ATOM 4676 N N . ARG B 1 210 ? -18.219 -12.016 -9.328 1 98.31 210 ARG B N 1
ATOM 4677 C CA . ARG B 1 210 ? -18.969 -11.008 -8.586 1 98.31 210 ARG B CA 1
ATOM 4678 C C . ARG B 1 210 ? -19.844 -10.172 -9.523 1 98.31 210 ARG B C 1
ATOM 4680 O O . ARG B 1 210 ? -21.016 -9.922 -9.227 1 98.31 210 ARG B O 1
ATOM 4687 N N . LEU B 1 211 ? -19.328 -9.75 -10.672 1 98.25 211 LEU B N 1
ATOM 4688 C CA . LEU B 1 211 ? -20.078 -8.969 -11.648 1 98.25 211 LEU B CA 1
ATOM 4689 C C . LEU B 1 211 ? -21.297 -9.75 -12.141 1 98.25 211 LEU B C 1
ATOM 4691 O O . LEU B 1 211 ? -22.344 -9.164 -12.438 1 98.25 211 LEU B O 1
ATOM 4695 N N . GLN B 1 212 ? -21.109 -11.047 -12.234 1 97.62 212 GLN B N 1
ATOM 4696 C CA . GLN B 1 212 ? -22.188 -11.922 -12.719 1 97.62 212 GLN B CA 1
ATOM 4697 C C . GLN B 1 212 ? -23.25 -12.109 -11.648 1 97.62 212 GLN B C 1
ATOM 4699 O O . GLN B 1 212 ? -24.344 -12.594 -11.945 1 97.62 212 GLN B O 1
ATOM 4704 N N . GLY B 1 213 ? -22.938 -11.758 -10.422 1 95.44 213 GLY B N 1
ATOM 4705 C CA . GLY B 1 213 ? -23.906 -11.852 -9.352 1 95.44 213 GLY B CA 1
ATOM 4706 C C . GLY B 1 213 ? -23.766 -13.109 -8.523 1 95.44 213 GLY B C 1
ATOM 4707 O O . GLY B 1 213 ? -24.656 -13.445 -7.738 1 95.44 213 GLY B O 1
ATOM 4708 N N . ILE B 1 214 ? -22.625 -13.789 -8.711 1 95.12 214 ILE B N 1
ATOM 4709 C CA . ILE B 1 214 ? -22.391 -14.992 -7.918 1 95.12 214 ILE B CA 1
ATOM 4710 C C . ILE B 1 214 ? -22.062 -14.602 -6.477 1 95.12 214 ILE B C 1
ATOM 4712 O O . ILE B 1 214 ? -21.281 -13.672 -6.238 1 95.12 214 ILE B O 1
ATOM 4716 N N . LYS B 1 215 ? -22.625 -15.359 -5.562 1 93.62 215 LYS B N 1
ATOM 4717 C CA . LYS B 1 215 ? -22.438 -15.078 -4.141 1 93.62 215 LYS B CA 1
ATOM 4718 C C . LYS B 1 215 ? -21.703 -16.219 -3.443 1 93.62 215 LYS B C 1
ATOM 4720 O O . LYS B 1 215 ? -21.562 -17.312 -3.998 1 93.62 215 LYS B O 1
ATOM 4725 N N . SER B 1 216 ? -21.125 -15.891 -2.402 1 94.38 216 SER B N 1
ATOM 4726 C CA . SER B 1 216 ? -20.5 -16.859 -1.513 1 94.38 216 SER B CA 1
ATOM 4727 C C . SER B 1 216 ? -21.297 -17.016 -0.221 1 94.38 216 SER B C 1
ATOM 4729 O O . SER B 1 216 ? -21.797 -16.031 0.323 1 94.38 216 SER B O 1
ATOM 4731 N N . PRO B 1 217 ? -21.375 -18.266 0.352 1 92 217 PRO B N 1
ATOM 4732 C CA . PRO B 1 217 ? -22 -18.422 1.667 1 92 217 PRO B CA 1
ATOM 4733 C C . PRO B 1 217 ? -21.266 -17.656 2.766 1 92 217 PRO B C 1
ATOM 4735 O O . PRO B 1 217 ? -21.812 -17.453 3.852 1 92 217 PRO B O 1
ATOM 4738 N N . LEU B 1 218 ? -20.047 -17.172 2.439 1 88.88 218 LEU B N 1
ATOM 4739 C CA . LEU B 1 218 ? -19.25 -16.469 3.428 1 88.88 218 LEU B CA 1
ATOM 4740 C C . LEU B 1 218 ? -19.422 -14.961 3.301 1 88.88 218 LEU B C 1
ATOM 4742 O O . LEU B 1 218 ? -18.859 -14.195 4.086 1 88.88 218 LEU B O 1
ATOM 4746 N N . ASP B 1 219 ? -20.25 -14.539 2.412 1 91.38 219 ASP B N 1
ATOM 4747 C CA . ASP B 1 219 ? -20.484 -13.109 2.242 1 91.38 219 ASP B CA 1
ATOM 4748 C C . ASP B 1 219 ? -21.172 -12.516 3.477 1 91.38 219 ASP B C 1
ATOM 4750 O O . ASP B 1 219 ? -21.938 -13.203 4.16 1 91.38 219 ASP B O 1
ATOM 4754 N N . PRO B 1 220 ? -20.859 -11.289 3.82 1 81.06 220 PRO B N 1
ATOM 4755 C CA . PRO B 1 220 ? -21.438 -10.703 5.035 1 81.06 220 PRO B CA 1
ATOM 4756 C C . PRO B 1 220 ? -22.969 -10.664 5.008 1 81.06 220 PRO B C 1
ATOM 4758 O O . PRO B 1 220 ? -23.609 -10.75 6.059 1 81.06 220 PRO B O 1
ATOM 4761 N N . ASP B 1 221 ? -23.562 -10.523 3.873 1 78.88 221 ASP B N 1
ATOM 4762 C CA . ASP B 1 221 ? -25.016 -10.406 3.775 1 78.88 221 ASP B CA 1
ATOM 4763 C C . ASP B 1 221 ? -25.656 -11.75 3.428 1 78.88 221 ASP B C 1
ATOM 4765 O O . ASP B 1 221 ? -26.844 -11.812 3.08 1 78.88 221 ASP B O 1
ATOM 4769 N N . ALA B 1 222 ? -24.781 -12.742 3.467 1 79.5 222 ALA B N 1
ATOM 4770 C CA . ALA B 1 222 ? -25.328 -14.055 3.15 1 79.5 222 ALA B CA 1
ATOM 4771 C C . ALA B 1 222 ? -26.328 -14.5 4.207 1 79.5 222 ALA B C 1
ATOM 4773 O O . ALA B 1 222 ? -26.125 -14.266 5.402 1 79.5 222 ALA B O 1
ATOM 4774 N N . PRO B 1 223 ? -27.562 -14.75 3.709 1 67.56 223 PRO B N 1
ATOM 4775 C CA . PRO B 1 223 ? -28.516 -15.273 4.699 1 67.56 223 PRO B CA 1
ATOM 4776 C C . PRO B 1 223 ? -27.938 -16.422 5.516 1 67.56 223 PRO B C 1
ATOM 4778 O O . PRO B 1 223 ? -27 -17.109 5.062 1 67.56 223 PRO B O 1
ATOM 4781 N N . GLU B 1 224 ? -28.141 -16.344 6.828 1 57 224 GLU B N 1
ATOM 4782 C CA . GLU B 1 224 ? -27.688 -17.453 7.66 1 57 224 GLU B CA 1
ATOM 4783 C C . GLU B 1 224 ? -27.875 -18.781 6.941 1 57 224 GLU B C 1
ATOM 4785 O O . GLU B 1 224 ? -29 -19.25 6.758 1 57 224 GLU B O 1
ATOM 4790 N N . ILE B 1 225 ? -27.641 -18.703 5.793 1 49.88 225 ILE B N 1
ATOM 4791 C CA . ILE B 1 225 ? -28.031 -19.828 4.941 1 49.88 225 ILE B CA 1
ATOM 4792 C C . ILE B 1 225 ? -27.469 -21.125 5.512 1 49.88 225 ILE B C 1
ATOM 4794 O O . ILE B 1 225 ? -26.453 -21.125 6.203 1 49.88 225 ILE B O 1
ATOM 4798 N N . GLN B 1 226 ? -28.078 -22.156 5.004 1 46.53 226 GLN B N 1
ATOM 4799 C CA . GLN B 1 226 ? -28.031 -23.609 5.125 1 46.53 226 GLN B CA 1
ATOM 4800 C C . GLN B 1 226 ? -26.672 -24.141 4.656 1 46.53 226 GLN B C 1
ATOM 4802 O O . GLN B 1 226 ? -26.125 -23.672 3.668 1 46.53 226 GLN B O 1
ATOM 4807 N N . SER B 1 227 ? -25.938 -24.797 5.426 1 51.03 227 SER B N 1
ATOM 4808 C CA . SER B 1 227 ? -24.719 -25.594 5.445 1 51.03 227 SER B CA 1
ATOM 4809 C C . SER B 1 227 ? -24.391 -26.125 4.055 1 51.03 227 SER B C 1
ATOM 4811 O O . SER B 1 227 ? -23.234 -26.469 3.775 1 51.03 227 SER B O 1
ATOM 4813 N N . SER B 1 228 ? -25.438 -26.234 3.115 1 54.72 228 SER B N 1
ATOM 4814 C CA . SER B 1 228 ? -25.25 -27.156 2 1 54.72 228 SER B CA 1
ATOM 4815 C C . SER B 1 228 ? -24.922 -26.422 0.712 1 54.72 228 SER B C 1
ATOM 4817 O O . SER B 1 228 ? -24.719 -27.031 -0.333 1 54.72 228 SER B O 1
ATOM 4819 N N . GLU B 1 229 ? -24.672 -24.938 0.852 1 72.25 229 GLU B N 1
ATOM 4820 C CA . GLU B 1 229 ? -24.469 -24.297 -0.445 1 72.25 229 GLU B CA 1
ATOM 4821 C C . GLU B 1 229 ? -22.984 -24.266 -0.823 1 72.25 229 GLU B C 1
ATOM 4823 O O . GLU B 1 229 ? -22.141 -23.922 0.002 1 72.25 229 GLU B O 1
ATOM 4828 N N . THR B 1 230 ? -22.656 -24.906 -1.982 1 87.94 230 THR B N 1
ATOM 4829 C CA . THR B 1 230 ? -21.312 -24.938 -2.537 1 87.94 230 THR B CA 1
ATOM 4830 C C . THR B 1 230 ? -20.766 -23.516 -2.721 1 87.94 230 THR B C 1
ATOM 4832 O O . THR B 1 230 ? -21.469 -22.656 -3.244 1 87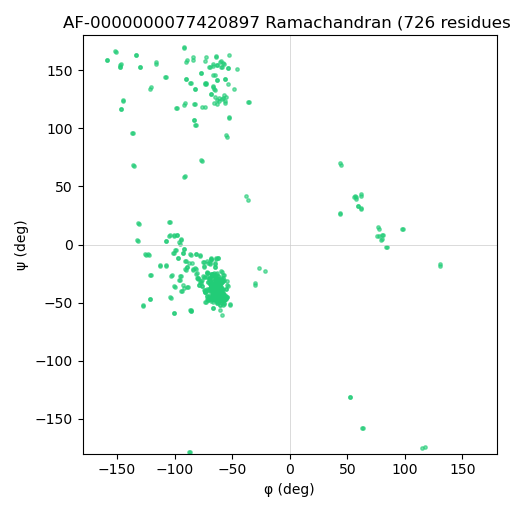.94 230 THR B O 1
ATOM 4835 N N . ASP B 1 231 ? -19.594 -23.266 -2.18 1 94.75 231 ASP B N 1
ATOM 4836 C CA . ASP B 1 231 ? -18.922 -22 -2.42 1 94.75 231 ASP B CA 1
ATOM 4837 C C . ASP B 1 231 ? -18.188 -22.016 -3.758 1 94.75 231 ASP B C 1
ATOM 4839 O O . ASP B 1 231 ? -17.109 -22.609 -3.871 1 94.75 231 ASP B O 1
ATOM 4843 N N . LEU B 1 232 ? -18.719 -21.422 -4.695 1 96.5 232 LEU B N 1
ATOM 4844 C CA . LEU B 1 232 ? -18.172 -21.453 -6.051 1 96.5 232 LEU B CA 1
ATOM 4845 C C . LEU B 1 232 ? -16.844 -20.719 -6.117 1 96.5 232 LEU B C 1
ATOM 4847 O O . LEU B 1 232 ? -16.047 -20.969 -7.027 1 96.5 232 LEU B O 1
ATOM 4851 N N . PHE B 1 233 ? -16.594 -19.797 -5.246 1 97.38 233 PHE B N 1
ATOM 4852 C CA . PHE B 1 233 ? -15.289 -19.125 -5.199 1 97.38 233 PHE B CA 1
ATOM 4853 C C . PHE B 1 233 ? -14.203 -20.094 -4.746 1 97.38 233 PHE B C 1
ATOM 4855 O O . PHE B 1 233 ? -13.078 -20.047 -5.25 1 97.38 233 PHE B O 1
ATOM 4862 N N . LEU B 1 234 ? -14.531 -20.969 -3.812 1 96.5 234 LEU B N 1
ATOM 4863 C CA . LEU B 1 234 ? -13.586 -21.984 -3.377 1 96.5 234 LEU B CA 1
ATOM 4864 C C . LEU B 1 234 ? -13.305 -22.984 -4.496 1 96.5 234 LEU B C 1
ATOM 4866 O O . LEU B 1 234 ? -12.172 -23.422 -4.68 1 96.5 234 LEU B O 1
ATOM 4870 N N . LYS B 1 235 ? -14.328 -23.328 -5.227 1 96.31 235 LYS B N 1
ATOM 4871 C CA . LYS B 1 235 ? -14.164 -24.25 -6.355 1 96.31 235 LYS B CA 1
ATOM 4872 C C . LYS B 1 235 ? -13.273 -23.641 -7.434 1 96.31 235 LYS B C 1
ATOM 4874 O O . LYS B 1 235 ? -12.406 -24.328 -7.984 1 96.31 235 LYS B O 1
ATOM 4879 N N . ALA B 1 236 ? -13.555 -22.359 -7.723 1 97.88 236 ALA B N 1
ATOM 4880 C CA . ALA B 1 236 ? -12.711 -21.672 -8.695 1 97.88 236 ALA B CA 1
ATOM 4881 C C . ALA B 1 236 ? -11.258 -21.625 -8.234 1 97.88 236 ALA B C 1
ATOM 4883 O O . ALA B 1 236 ? -10.344 -21.875 -9.023 1 97.88 236 ALA B O 1
ATOM 4884 N N . LYS B 1 237 ? -11.07 -21.328 -7.012 1 97.38 237 LYS B N 1
ATOM 4885 C CA . LYS B 1 237 ? -9.734 -21.281 -6.422 1 97.38 237 LYS B CA 1
ATOM 4886 C C . LYS B 1 237 ? -9.016 -22.609 -6.562 1 97.38 237 LYS B C 1
ATOM 4888 O O . LYS B 1 237 ? -7.832 -22.656 -6.914 1 97.38 237 LYS B O 1
ATOM 4893 N N . GLU B 1 238 ? -9.641 -23.703 -6.328 1 97.25 238 GLU B N 1
ATOM 4894 C CA . GLU B 1 238 ? -9.086 -25.047 -6.371 1 97.25 238 GLU B CA 1
ATOM 4895 C C . GLU B 1 238 ? -8.547 -25.375 -7.762 1 97.25 238 GLU B C 1
ATOM 4897 O O . GLU B 1 238 ? -7.578 -26.125 -7.895 1 97.25 238 GLU B O 1
ATOM 4902 N N . ILE B 1 239 ? -9.141 -24.812 -8.711 1 98.06 239 ILE B N 1
ATOM 4903 C CA . ILE B 1 239 ? -8.758 -25.109 -10.086 1 98.06 239 ILE B CA 1
ATOM 4904 C C . ILE B 1 239 ? -7.73 -24.078 -10.57 1 98.06 239 ILE B C 1
ATOM 4906 O O . ILE B 1 239 ? -6.746 -24.438 -11.219 1 98.06 239 ILE B O 1
ATOM 4910 N N . LEU B 1 240 ? -7.922 -22.844 -10.211 1 98.5 240 LEU B N 1
ATOM 4911 C CA . LEU B 1 240 ? -7.137 -21.75 -10.789 1 98.5 240 LEU B CA 1
ATOM 4912 C C . LEU B 1 240 ? -5.75 -21.703 -10.156 1 98.5 240 LEU B C 1
ATOM 4914 O O . LEU B 1 240 ? -4.777 -21.312 -10.82 1 98.5 240 LEU B O 1
ATOM 4918 N N . LEU B 1 241 ? -5.59 -22.062 -8.883 1 98.06 241 LEU B N 1
ATOM 4919 C CA . LEU B 1 241 ? -4.285 -21.984 -8.234 1 98.06 241 LEU B CA 1
ATOM 4920 C C . LEU B 1 241 ? -3.312 -22.984 -8.859 1 98.06 241 LEU B C 1
ATOM 4922 O O . LEU B 1 241 ? -2.182 -22.609 -9.195 1 98.06 241 LEU B O 1
ATOM 4926 N N . PRO B 1 242 ? -3.771 -24.234 -9.148 1 97.75 242 PRO B N 1
ATOM 4927 C CA . PRO B 1 242 ? -2.881 -25.141 -9.883 1 97.75 242 PRO B CA 1
ATOM 4928 C C . PRO B 1 242 ? -2.543 -24.641 -11.281 1 97.75 242 PRO B C 1
ATOM 4930 O O . PRO B 1 242 ? -1.419 -24.828 -11.758 1 97.75 242 PRO B O 1
ATOM 4933 N N . ILE B 1 243 ? -3.465 -24.016 -11.945 1 97.62 243 ILE B N 1
ATOM 4934 C CA . ILE B 1 243 ? -3.186 -23.438 -13.258 1 97.62 243 ILE B CA 1
ATOM 4935 C C . ILE B 1 243 ? -2.117 -22.359 -13.133 1 97.62 243 ILE B C 1
ATOM 4937 O O . ILE B 1 243 ? -1.185 -22.297 -13.938 1 97.62 243 ILE B O 1
ATOM 4941 N N . GLY B 1 244 ? -2.281 -21.516 -12.156 1 97.25 244 GLY B N 1
ATOM 4942 C CA . GLY B 1 244 ? -1.293 -20.469 -11.914 1 97.25 244 GLY B CA 1
ATOM 4943 C C . GLY B 1 244 ? 0.09 -21.031 -11.617 1 97.25 244 GLY B C 1
ATOM 4944 O O . GLY B 1 244 ? 1.093 -20.484 -12.078 1 97.25 244 GLY B O 1
ATOM 4945 N N . GLU B 1 245 ? 0.135 -22.078 -10.82 1 97.19 245 GLU B N 1
ATOM 4946 C CA . GLU B 1 245 ? 1.421 -22.703 -10.531 1 97.19 245 GLU B CA 1
ATOM 4947 C C . GLU B 1 245 ? 2.047 -23.281 -11.797 1 97.19 245 GLU B C 1
ATOM 4949 O O . GLU B 1 245 ? 3.25 -23.141 -12.031 1 97.19 245 GLU B O 1
ATOM 4954 N N . TYR B 1 246 ? 1.218 -23.984 -12.594 1 96.94 246 TYR B N 1
ATOM 4955 C CA . TYR B 1 246 ? 1.674 -24.516 -13.867 1 96.94 246 TYR B CA 1
ATOM 4956 C C . TYR B 1 246 ? 2.271 -23.406 -14.742 1 96.94 246 TYR B C 1
ATOM 4958 O O . TYR B 1 246 ? 3.354 -23.578 -15.305 1 96.94 246 TYR B O 1
ATOM 4966 N N . PHE B 1 247 ? 1.621 -22.359 -14.789 1 95.31 247 PHE B N 1
ATOM 4967 C CA . PHE B 1 247 ? 2.078 -21.188 -15.547 1 95.31 247 PHE B CA 1
ATOM 4968 C C . PHE B 1 247 ? 3.457 -20.75 -15.07 1 95.31 247 PHE B C 1
ATOM 4970 O O . PHE B 1 247 ? 4.344 -20.484 -15.891 1 95.31 247 PHE B O 1
ATOM 4977 N N . GLN B 1 248 ? 3.658 -20.641 -13.781 1 95.19 248 GLN B N 1
ATOM 4978 C CA . GLN B 1 248 ? 4.922 -20.125 -13.258 1 95.19 248 GLN B CA 1
ATOM 4979 C C . GLN B 1 248 ? 6.055 -21.125 -13.5 1 95.19 248 GLN B C 1
ATOM 4981 O O . GLN B 1 248 ? 7.188 -20.734 -13.773 1 95.19 248 GLN B O 1
ATOM 4986 N N . VAL B 1 249 ? 5.762 -22.375 -13.344 1 96.25 249 VAL B N 1
ATOM 4987 C CA . VAL B 1 249 ? 6.773 -23.391 -13.617 1 96.25 249 VAL B CA 1
ATOM 4988 C C . VAL B 1 249 ? 7.215 -23.281 -15.078 1 96.25 249 VAL B C 1
ATOM 4990 O O . VAL B 1 249 ? 8.406 -23.375 -15.375 1 96.25 249 VAL B O 1
ATOM 4993 N N . GLN B 1 250 ? 6.27 -23.109 -15.914 1 94.12 250 GLN B N 1
ATOM 4994 C CA . GLN B 1 250 ? 6.586 -22.906 -17.328 1 94.12 250 GLN B CA 1
ATOM 4995 C C . GLN B 1 250 ? 7.465 -21.672 -17.516 1 94.12 250 GLN B C 1
ATOM 4997 O O . GLN B 1 250 ? 8.438 -21.703 -18.266 1 94.12 250 GLN B O 1
ATOM 5002 N N . ASP B 1 251 ? 7.082 -20.641 -16.828 1 91.5 251 ASP B N 1
ATOM 5003 C CA . ASP B 1 251 ? 7.871 -19.406 -16.906 1 91.5 251 ASP B CA 1
ATOM 5004 C C . ASP B 1 251 ? 9.297 -19.641 -16.406 1 91.5 251 ASP B C 1
ATOM 5006 O O . ASP B 1 251 ? 10.25 -19.094 -16.969 1 91.5 251 ASP B O 1
ATOM 5010 N N . ASP B 1 252 ? 9.461 -20.391 -15.352 1 94.75 252 ASP B N 1
ATOM 5011 C CA . ASP B 1 252 ? 10.781 -20.734 -14.844 1 94.75 252 ASP B CA 1
ATOM 5012 C C . ASP B 1 252 ? 11.602 -21.484 -15.891 1 94.75 252 ASP B C 1
ATOM 5014 O O . ASP B 1 252 ? 12.773 -21.156 -16.109 1 94.75 252 ASP B O 1
ATOM 5018 N N . TYR B 1 253 ? 10.969 -22.438 -16.469 1 95.19 253 TYR B N 1
ATOM 5019 C CA . TYR B 1 253 ? 11.656 -23.219 -17.484 1 95.19 253 TYR B CA 1
ATOM 5020 C C . TYR B 1 253 ? 12.078 -22.344 -18.656 1 95.19 253 TYR B C 1
ATOM 5022 O O . TYR B 1 253 ? 13.219 -22.422 -19.125 1 95.19 253 TYR B O 1
ATOM 5030 N N . LEU B 1 254 ? 11.172 -21.5 -19.078 1 91.31 254 LEU B N 1
ATOM 5031 C CA . LEU B 1 254 ? 11.406 -20.656 -20.25 1 91.31 254 LEU B CA 1
ATOM 5032 C C . LEU B 1 254 ? 12.43 -19.562 -19.938 1 91.31 254 LEU B C 1
ATOM 5034 O O . LEU B 1 254 ? 13.078 -19.047 -20.844 1 91.31 254 LEU B O 1
ATOM 5038 N N . ASP B 1 255 ? 12.523 -19.25 -18.688 1 90.19 255 ASP B N 1
ATOM 5039 C CA . ASP B 1 255 ? 13.547 -18.297 -18.281 1 90.19 255 ASP B CA 1
ATOM 5040 C C . ASP B 1 255 ? 14.945 -18.781 -18.641 1 90.19 255 ASP B C 1
ATOM 5042 O O . ASP B 1 255 ? 15.82 -17.984 -18.984 1 90.19 255 ASP B O 1
ATOM 5046 N N . CYS B 1 256 ? 15.172 -20.031 -18.625 1 89.69 256 CYS B N 1
ATOM 5047 C CA . CYS B 1 256 ? 16.484 -20.625 -18.891 1 89.69 256 CYS B CA 1
ATOM 5048 C C . CYS B 1 256 ? 16.578 -21.047 -20.359 1 89.69 256 CYS B C 1
ATOM 5050 O O . CYS B 1 256 ? 17.656 -20.984 -20.953 1 89.69 256 CYS B O 1
ATOM 5052 N N . PHE B 1 257 ? 15.438 -21.406 -20.938 1 88.69 257 PHE B N 1
ATOM 5053 C CA . PHE B 1 257 ? 15.562 -22.125 -22.203 1 88.69 257 PHE B CA 1
ATOM 5054 C C . PHE B 1 257 ? 14.75 -21.438 -23.297 1 88.69 257 PHE B C 1
ATOM 5056 O O . PHE B 1 257 ? 14.836 -21.812 -24.453 1 88.69 257 PHE B O 1
ATOM 5063 N N . GLY B 1 258 ? 14 -20.484 -22.859 1 84.12 258 GLY B N 1
ATOM 5064 C CA . GLY B 1 258 ? 13.172 -19.781 -23.844 1 84.12 258 GLY B CA 1
ATOM 5065 C C . GLY B 1 258 ? 13.898 -18.672 -24.562 1 84.12 258 GLY B C 1
ATOM 5066 O O . GLY B 1 258 ? 14.953 -18.219 -24.094 1 84.12 258 GLY B O 1
ATOM 5067 N N . ASP B 1 259 ? 13.367 -18.281 -25.672 1 81.94 259 ASP B N 1
ATOM 5068 C CA . ASP B 1 259 ? 13.852 -17.125 -26.422 1 81.94 259 ASP B CA 1
ATOM 5069 C C . ASP B 1 259 ? 13.406 -15.828 -25.766 1 81.94 259 ASP B C 1
ATOM 5071 O O . ASP B 1 259 ? 12.203 -15.555 -25.672 1 81.94 259 ASP B O 1
ATOM 5075 N N . PRO B 1 260 ? 14.43 -15.047 -25.359 1 76.56 260 PRO B N 1
ATOM 5076 C CA . PRO B 1 260 ? 14.07 -13.789 -24.703 1 76.56 260 PRO B CA 1
ATOM 5077 C C . PRO B 1 260 ? 13.125 -12.93 -25.531 1 76.56 260 PRO B C 1
ATOM 5079 O O . PRO B 1 260 ? 12.258 -12.25 -24.969 1 76.56 260 PRO B O 1
ATOM 5082 N N . ALA B 1 261 ? 13.273 -12.93 -26.828 1 73.75 261 ALA B N 1
ATOM 5083 C CA . ALA B 1 261 ? 12.422 -12.133 -27.719 1 73.75 261 ALA B CA 1
ATOM 5084 C C . ALA B 1 261 ? 10.969 -12.586 -27.641 1 73.75 261 ALA B C 1
ATOM 5086 O O . ALA B 1 261 ? 10.055 -11.781 -27.812 1 73.75 261 ALA B O 1
ATOM 5087 N N . LEU B 1 262 ? 10.805 -13.828 -27.25 1 71.75 262 LEU B N 1
ATOM 5088 C CA . LEU B 1 262 ? 9.469 -14.398 -27.188 1 71.75 262 LEU B CA 1
ATOM 5089 C C . LEU B 1 262 ? 8.875 -14.227 -25.781 1 71.75 262 LEU B C 1
ATOM 5091 O O . LEU B 1 262 ? 7.68 -13.945 -25.641 1 71.75 262 LEU B O 1
ATOM 5095 N N . ILE B 1 263 ? 9.758 -14.328 -24.875 1 69.88 263 ILE B N 1
ATOM 5096 C CA . ILE B 1 263 ? 9.258 -14.312 -23.516 1 69.88 263 ILE B CA 1
ATOM 5097 C C . ILE B 1 263 ? 9.141 -12.867 -23.016 1 69.88 263 ILE B C 1
ATOM 5099 O O . ILE B 1 263 ? 8.445 -12.594 -22.047 1 69.88 263 ILE B O 1
ATOM 5103 N N . GLY B 1 264 ? 9.812 -11.938 -23.75 1 66.12 264 GLY B N 1
ATOM 5104 C CA . GLY B 1 264 ? 9.695 -10.523 -23.422 1 66.12 264 GLY B CA 1
ATOM 5105 C C . GLY B 1 264 ? 10.555 -10.094 -22.25 1 66.12 264 G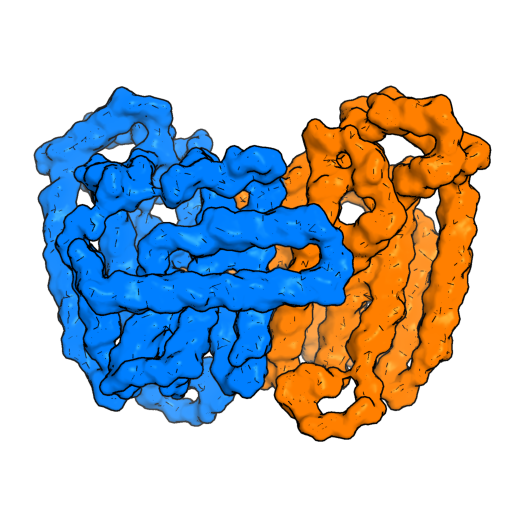LY B C 1
ATOM 5106 O O . GLY B 1 264 ? 10.344 -9.023 -21.688 1 66.12 264 GLY B O 1
ATOM 5107 N N . LYS B 1 265 ? 11.367 -11.031 -21.719 1 69.31 265 LYS B N 1
ATOM 5108 C CA . LYS B 1 265 ? 12.297 -10.688 -20.656 1 69.31 265 LYS B CA 1
ATOM 5109 C C . LYS B 1 265 ? 13.57 -11.531 -20.75 1 69.31 265 LYS B C 1
ATOM 5111 O O . LYS B 1 265 ? 13.562 -12.617 -21.344 1 69.31 265 LYS B O 1
ATOM 5116 N N . ILE B 1 266 ? 14.633 -10.898 -20.219 1 75.69 266 ILE B N 1
ATOM 5117 C CA . ILE B 1 266 ? 15.875 -11.664 -20.078 1 75.69 266 ILE B CA 1
ATOM 5118 C C . ILE B 1 266 ? 15.828 -12.5 -18.812 1 75.69 266 ILE B C 1
ATOM 5120 O O . ILE B 1 266 ? 15.562 -11.977 -17.719 1 75.69 266 ILE B O 1
ATOM 5124 N N . GLY B 1 267 ? 15.945 -13.742 -18.969 1 80.5 267 GLY B N 1
ATOM 5125 C CA . GLY B 1 267 ? 15.945 -14.625 -17.812 1 80.5 267 GLY B CA 1
ATOM 5126 C C . GLY B 1 267 ? 17.109 -14.375 -16.875 1 80.5 267 GLY B C 1
ATOM 5127 O O . GLY B 1 267 ? 18.266 -14.289 -17.312 1 80.5 267 GLY B O 1
ATOM 5128 N N . THR B 1 268 ? 16.859 -14.109 -15.617 1 87.88 268 THR B N 1
ATOM 5129 C CA . THR B 1 268 ? 17.922 -13.797 -14.672 1 87.88 268 THR B CA 1
ATOM 5130 C C . THR B 1 268 ? 17.781 -14.633 -13.406 1 87.88 268 THR B C 1
ATOM 5132 O O . THR B 1 268 ? 18.406 -14.336 -12.383 1 87.88 268 THR B O 1
ATOM 5135 N N . ASP B 1 269 ? 17.031 -15.703 -13.461 1 93.12 269 ASP B N 1
ATOM 5136 C CA . ASP B 1 269 ? 16.734 -16.469 -12.25 1 93.12 269 ASP B CA 1
ATOM 5137 C C . ASP B 1 269 ? 18.016 -17.031 -11.641 1 93.12 269 ASP B C 1
ATOM 5139 O O . ASP B 1 269 ? 18.203 -17 -10.422 1 93.12 269 ASP B O 1
ATOM 5143 N N . ILE B 1 270 ? 18.875 -17.516 -12.539 1 95.44 270 ILE B N 1
ATOM 5144 C CA . ILE B 1 270 ? 20.125 -18.094 -12.07 1 95.44 270 ILE B CA 1
ATOM 5145 C C . ILE B 1 270 ? 21.016 -17.016 -11.461 1 95.44 270 ILE B C 1
ATOM 5147 O O . ILE B 1 270 ? 21.5 -17.156 -10.336 1 95.44 270 ILE B O 1
ATOM 5151 N N . LEU B 1 271 ? 21.109 -15.875 -12.125 1 93.56 271 LEU B N 1
ATOM 5152 C CA . LEU B 1 271 ? 21.953 -14.773 -11.695 1 93.56 271 LEU B CA 1
ATOM 5153 C C . LEU B 1 271 ? 21.406 -14.133 -10.422 1 93.56 271 LEU B C 1
ATOM 5155 O O . LEU B 1 271 ? 22.172 -13.688 -9.562 1 93.56 271 LEU B O 1
ATOM 5159 N N . ASP B 1 272 ? 20.156 -14.203 -10.266 1 91.88 272 ASP B N 1
ATOM 5160 C CA . ASP B 1 272 ? 19.516 -13.438 -9.211 1 91.88 272 ASP B CA 1
ATOM 5161 C C . ASP B 1 272 ? 19.203 -14.32 -7.996 1 91.88 272 ASP B C 1
ATOM 5163 O O . ASP B 1 272 ? 18.469 -13.906 -7.094 1 91.88 272 ASP B O 1
ATOM 5167 N N . ASN B 1 273 ? 19.688 -15.516 -8.008 1 95.81 273 ASN B N 1
ATOM 5168 C CA . ASN B 1 273 ? 19.5 -16.406 -6.859 1 95.81 273 ASN B CA 1
ATOM 5169 C C . ASN B 1 273 ? 18.031 -16.688 -6.598 1 95.81 273 ASN B C 1
ATOM 5171 O O . ASN B 1 273 ? 17.594 -16.703 -5.445 1 95.81 273 ASN B O 1
ATOM 5175 N N . LYS B 1 274 ? 17.25 -16.922 -7.656 1 95.31 274 LYS B N 1
ATOM 5176 C CA . LYS B 1 274 ? 15.812 -17.141 -7.469 1 95.31 274 LYS B CA 1
ATOM 5177 C C . LYS B 1 274 ? 15.516 -18.594 -7.152 1 95.31 274 LYS B C 1
ATOM 5179 O O . LYS B 1 274 ? 16.125 -19.5 -7.734 1 95.31 274 LYS B O 1
ATOM 5184 N N . CYS B 1 275 ? 14.609 -18.812 -6.227 1 97.5 275 CYS B N 1
ATOM 5185 C CA . CYS B 1 275 ? 14.109 -20.156 -5.922 1 97.5 275 CYS B CA 1
ATOM 5186 C C . CYS B 1 275 ? 13.117 -20.625 -6.98 1 97.5 275 CYS B C 1
ATOM 5188 O O . CYS B 1 275 ? 11.922 -20.734 -6.711 1 97.5 275 CYS B O 1
ATOM 5190 N N . SER B 1 276 ? 13.609 -20.953 -8.141 1 97.56 276 SER B N 1
ATOM 5191 C CA . SER B 1 276 ? 12.781 -21.359 -9.266 1 97.56 276 SER B CA 1
ATOM 5192 C C . SER B 1 276 ? 12.594 -22.875 -9.305 1 97.56 276 SER B C 1
ATOM 5194 O O . SER B 1 276 ? 13.266 -23.594 -8.57 1 97.56 276 SER B O 1
ATOM 5196 N N . TRP B 1 277 ? 11.688 -23.266 -10.156 1 98.31 277 TRP B N 1
ATOM 5197 C CA . TRP B 1 277 ? 11.453 -24.688 -10.352 1 98.31 277 TRP B CA 1
ATOM 5198 C C . TRP B 1 277 ? 12.711 -25.391 -10.859 1 98.31 277 TRP B C 1
ATOM 5200 O O . TRP B 1 277 ? 13.062 -26.469 -10.391 1 98.31 277 TRP B O 1
ATOM 5210 N N . ASN B 1 278 ? 13.477 -24.766 -11.734 1 98.31 278 ASN B N 1
ATOM 5211 C CA . ASN B 1 278 ? 14.664 -25.344 -12.359 1 98.31 278 ASN B CA 1
ATOM 5212 C C . ASN B 1 278 ? 15.719 -25.719 -11.328 1 98.31 278 ASN B C 1
ATOM 5214 O O . ASN B 1 278 ? 16.188 -26.859 -11.305 1 98.31 278 ASN B O 1
ATOM 5218 N N . ILE B 1 279 ? 16.094 -24.828 -10.469 1 98.62 279 ILE B N 1
ATOM 5219 C CA . ILE B 1 279 ? 17.141 -25.078 -9.492 1 98.62 279 ILE B CA 1
ATOM 5220 C C . ILE B 1 279 ? 16.688 -26.125 -8.492 1 98.62 279 ILE B C 1
ATOM 5222 O O . ILE B 1 279 ? 17.484 -26.969 -8.062 1 98.62 279 ILE B O 1
ATOM 5226 N N . ASN B 1 280 ? 15.445 -26.109 -8.109 1 98.56 280 ASN B N 1
ATOM 5227 C CA . ASN B 1 280 ? 14.961 -27.078 -7.145 1 98.56 280 ASN B CA 1
ATOM 5228 C C . ASN B 1 280 ? 14.969 -28.5 -7.723 1 98.56 280 ASN B C 1
ATOM 5230 O O . ASN B 1 280 ? 15.273 -29.453 -7.016 1 98.56 280 ASN B O 1
ATOM 5234 N N . VAL B 1 281 ? 14.602 -28.672 -9 1 98.5 281 VAL B N 1
ATOM 5235 C CA . VAL B 1 281 ? 14.672 -29.969 -9.664 1 98.5 281 VAL B CA 1
ATOM 5236 C C . VAL B 1 281 ? 16.125 -30.406 -9.766 1 98.5 281 VAL B C 1
ATOM 5238 O O . VAL B 1 281 ? 16.453 -31.578 -9.516 1 98.5 281 VAL B O 1
ATOM 5241 N N . ALA B 1 282 ? 17 -29.484 -10.125 1 98.69 282 ALA B N 1
ATOM 5242 C CA . ALA B 1 282 ? 18.422 -29.797 -10.203 1 98.69 282 ALA B CA 1
ATOM 5243 C C . ALA B 1 282 ? 18.969 -30.281 -8.859 1 98.69 282 ALA B C 1
ATOM 5245 O O . ALA B 1 282 ? 19.734 -31.234 -8.797 1 98.69 282 ALA B O 1
ATOM 5246 N N . LEU B 1 283 ? 18.562 -29.609 -7.793 1 98.56 283 LEU B N 1
ATOM 5247 C CA . LEU B 1 283 ? 19.016 -29.953 -6.453 1 98.56 283 LEU B CA 1
ATOM 5248 C C . LEU B 1 283 ? 18.531 -31.344 -6.059 1 98.56 283 LEU B C 1
ATOM 5250 O O . LEU B 1 283 ? 19.219 -32.062 -5.316 1 98.56 283 LEU B O 1
ATOM 5254 N N . LYS B 1 284 ? 17.438 -31.75 -6.551 1 97.88 284 LYS B N 1
ATOM 5255 C CA . LYS B 1 284 ? 16.859 -33.062 -6.234 1 97.88 284 LYS B CA 1
ATOM 5256 C C . LYS B 1 284 ? 17.609 -34.188 -6.949 1 97.88 284 LYS B C 1
ATOM 5258 O O . LYS B 1 284 ? 17.734 -35.281 -6.426 1 97.88 284 LYS B O 1
ATOM 5263 N N . PHE B 1 285 ? 18.25 -33.938 -8.117 1 98.25 285 PHE B N 1
ATOM 5264 C CA . PHE B 1 285 ? 18.703 -35.031 -8.961 1 98.25 285 PHE B CA 1
ATOM 5265 C C . PHE B 1 285 ? 20.203 -34.938 -9.219 1 98.25 285 PHE B C 1
ATOM 5267 O O . PHE B 1 285 ? 20.797 -35.844 -9.797 1 98.25 285 PHE B O 1
ATOM 5274 N N . CYS B 1 286 ? 20.797 -33.812 -8.781 1 98.31 286 CYS B N 1
ATOM 5275 C CA . CYS B 1 286 ? 22.219 -33.625 -9.016 1 98.31 286 CYS B CA 1
ATOM 5276 C C . CYS B 1 286 ? 23.031 -34.594 -8.156 1 98.31 286 CYS B C 1
ATOM 5278 O O . CYS B 1 286 ? 22.562 -35.062 -7.121 1 98.31 286 CYS B O 1
ATOM 5280 N N . ASN B 1 287 ? 24.25 -34.938 -8.656 1 98.38 287 ASN B N 1
ATOM 5281 C CA . ASN B 1 287 ? 25.188 -35.688 -7.824 1 98.38 287 ASN B CA 1
ATOM 5282 C C . ASN B 1 287 ? 26.031 -34.75 -6.973 1 98.38 287 ASN B C 1
ATOM 5284 O O . ASN B 1 287 ? 25.875 -33.531 -7.031 1 98.38 287 ASN B O 1
ATOM 5288 N N . GLU B 1 288 ? 26.938 -35.312 -6.203 1 98.12 288 GLU B N 1
ATOM 5289 C CA . GLU B 1 288 ? 27.719 -34.562 -5.234 1 98.12 288 GLU B CA 1
ATOM 5290 C C . GLU B 1 288 ? 28.594 -33.5 -5.93 1 98.12 288 GLU B C 1
ATOM 5292 O O . GLU B 1 288 ? 28.734 -32.375 -5.453 1 98.12 288 GLU B O 1
ATOM 5297 N N . GLU B 1 289 ? 29.203 -33.938 -6.98 1 98.44 289 GLU B N 1
ATOM 5298 C CA . GLU B 1 289 ? 30.062 -33.031 -7.719 1 98.44 289 GLU B CA 1
ATOM 5299 C C . GLU B 1 289 ? 29.25 -31.875 -8.32 1 98.44 289 GLU B C 1
ATOM 5301 O O . GLU B 1 289 ? 29.672 -30.719 -8.273 1 98.44 289 GLU B O 1
ATOM 5306 N N . GLN B 1 290 ? 28.156 -32.219 -8.828 1 98.62 290 GLN B N 1
ATOM 5307 C CA . GLN B 1 290 ? 27.266 -31.219 -9.414 1 98.62 290 GLN B CA 1
ATOM 5308 C C . GLN B 1 290 ? 26.734 -30.266 -8.352 1 98.62 290 GLN B C 1
ATOM 5310 O O . GLN B 1 290 ? 26.594 -29.062 -8.602 1 98.62 290 GLN B O 1
ATOM 5315 N N . ARG B 1 291 ? 26.422 -30.797 -7.164 1 98.5 291 ARG B N 1
ATOM 5316 C CA . ARG B 1 291 ? 25.953 -29.969 -6.059 1 98.5 291 ARG B CA 1
ATOM 5317 C C . ARG B 1 291 ? 26.969 -28.906 -5.688 1 98.5 291 ARG B C 1
ATOM 5319 O O . ARG B 1 291 ? 26.625 -27.75 -5.449 1 98.5 291 ARG B O 1
ATOM 5326 N N . LYS B 1 292 ? 28.188 -29.281 -5.715 1 98.5 292 LYS B N 1
ATOM 5327 C CA . LYS B 1 292 ? 29.266 -28.328 -5.414 1 98.5 292 LYS B CA 1
ATOM 5328 C C . LYS B 1 292 ? 29.312 -27.219 -6.457 1 98.5 292 LYS B C 1
ATOM 5330 O O . LYS B 1 292 ? 29.5 -26.047 -6.113 1 98.5 292 LYS B O 1
ATOM 5335 N N . ILE B 1 293 ? 29.156 -27.609 -7.688 1 98.56 293 ILE B N 1
ATOM 5336 C CA . ILE B 1 293 ? 29.188 -26.641 -8.773 1 98.56 293 ILE B CA 1
ATOM 5337 C C . ILE B 1 293 ? 28.016 -25.672 -8.625 1 98.56 293 ILE B C 1
ATOM 5339 O O . ILE B 1 293 ? 28.172 -24.453 -8.812 1 98.56 293 ILE B O 1
ATOM 5343 N N . LEU B 1 294 ? 26.859 -26.203 -8.312 1 98.75 294 LEU B N 1
ATOM 5344 C CA . LEU B 1 294 ? 25.703 -25.344 -8.109 1 98.75 294 LEU B CA 1
ATOM 5345 C C . LEU B 1 294 ? 25.938 -24.375 -6.957 1 98.75 294 LEU B C 1
ATOM 5347 O O . LEU B 1 294 ? 25.672 -23.172 -7.086 1 98.75 294 LEU B O 1
ATOM 5351 N N . ASP B 1 295 ? 26.469 -24.859 -5.867 1 98.38 295 ASP B N 1
ATOM 5352 C CA . ASP B 1 295 ? 26.734 -24.016 -4.699 1 98.38 295 ASP B CA 1
ATOM 5353 C C . ASP B 1 295 ? 27.703 -22.891 -5.031 1 98.38 295 ASP B C 1
ATOM 5355 O O . ASP B 1 295 ? 27.594 -21.781 -4.508 1 98.38 295 ASP B O 1
ATOM 5359 N N . GLU B 1 296 ? 28.578 -23.156 -5.922 1 98 296 GLU B N 1
ATOM 5360 C CA . GLU B 1 296 ? 29.656 -22.219 -6.207 1 98 296 GLU B CA 1
ATOM 5361 C C . GLU B 1 296 ? 29.25 -21.219 -7.281 1 98 296 GLU B C 1
ATOM 5363 O O . GLU B 1 296 ? 29.859 -20.156 -7.414 1 98 296 GLU B O 1
ATOM 5368 N N . ASN B 1 297 ? 28.203 -21.609 -8.023 1 98.19 297 ASN B N 1
ATOM 5369 C CA . ASN B 1 297 ? 28 -20.812 -9.234 1 98.19 297 ASN B CA 1
ATOM 5370 C C . ASN B 1 297 ? 26.609 -20.172 -9.242 1 98.19 297 ASN B C 1
ATOM 5372 O O . ASN B 1 297 ? 26.391 -19.172 -9.938 1 98.19 297 ASN B O 1
ATOM 5376 N N . TYR B 1 298 ? 25.625 -20.734 -8.578 1 98.19 298 TYR B N 1
ATOM 5377 C CA . TYR B 1 298 ? 24.281 -20.156 -8.578 1 98.19 298 TYR B CA 1
ATOM 5378 C C . TYR B 1 298 ? 24.266 -18.812 -7.863 1 98.19 298 TYR B C 1
ATOM 5380 O O . TYR B 1 298 ? 24.922 -18.656 -6.828 1 98.19 298 TYR B O 1
ATOM 5388 N N . GLY B 1 299 ? 23.594 -17.797 -8.438 1 96.44 299 GLY B N 1
ATOM 5389 C CA . GLY B 1 299 ? 23.484 -16.484 -7.836 1 96.44 299 GLY B CA 1
ATOM 5390 C C . GLY B 1 299 ? 24.672 -15.594 -8.148 1 96.44 299 GLY B C 1
ATOM 5391 O O . GLY B 1 299 ? 24.734 -14.453 -7.676 1 96.44 299 GLY B O 1
ATOM 5392 N N . LYS B 1 300 ? 25.641 -16.156 -8.883 1 96.12 300 LYS B N 1
ATOM 5393 C CA . LYS B 1 300 ? 26.75 -15.336 -9.352 1 96.12 300 LYS B CA 1
ATOM 5394 C C . LYS B 1 300 ? 26.391 -14.57 -10.617 1 96.12 300 LYS B C 1
ATOM 5396 O O . LYS B 1 300 ? 25.844 -15.141 -11.555 1 96.12 300 LYS B O 1
ATOM 5401 N N . LYS B 1 301 ? 26.719 -13.344 -10.617 1 91.75 301 LYS B N 1
ATOM 5402 C CA . LYS B 1 301 ? 26.297 -12.469 -11.711 1 91.75 301 LYS B CA 1
ATOM 5403 C C . LYS B 1 301 ? 27.344 -12.438 -12.82 1 91.75 301 LYS B C 1
ATOM 5405 O O . LYS B 1 301 ? 27.844 -11.375 -13.18 1 91.75 301 LYS B O 1
ATOM 5410 N N . ASP B 1 302 ? 27.641 -13.547 -13.359 1 94.5 302 ASP B N 1
ATOM 5411 C CA . ASP B 1 302 ? 28.562 -13.633 -14.5 1 94.5 302 ASP B CA 1
ATOM 5412 C C . ASP B 1 302 ? 28.172 -14.789 -15.422 1 94.5 302 ASP B C 1
ATOM 5414 O O . ASP B 1 302 ? 27.656 -15.805 -14.969 1 94.5 302 ASP B O 1
ATOM 5418 N N . ALA B 1 303 ? 28.516 -14.695 -16.641 1 94.56 303 ALA B N 1
ATOM 5419 C CA . ALA B 1 303 ? 28.078 -15.594 -17.719 1 94.56 303 ALA B CA 1
ATOM 5420 C C . ALA B 1 303 ? 28.703 -16.984 -17.547 1 94.56 303 ALA B C 1
ATOM 5422 O O . ALA B 1 303 ? 28.062 -17.984 -17.875 1 94.56 303 ALA B O 1
ATOM 5423 N N . ALA B 1 304 ? 29.891 -17 -17.047 1 97.5 304 ALA B N 1
ATOM 5424 C CA . ALA B 1 304 ? 30.578 -18.281 -16.891 1 97.5 304 ALA B CA 1
ATOM 5425 C C . ALA B 1 304 ? 29.875 -19.156 -15.859 1 97.5 304 ALA B C 1
ATOM 5427 O O . ALA B 1 304 ? 29.672 -20.359 -16.078 1 97.5 304 ALA B O 1
ATOM 5428 N N . SER B 1 305 ? 29.547 -18.562 -14.789 1 97.69 305 SER B N 1
ATOM 5429 C CA . SER B 1 305 ? 28.828 -19.281 -13.742 1 97.69 305 SER B CA 1
ATOM 5430 C C . SER B 1 305 ? 27.453 -19.734 -14.219 1 97.69 305 SER B C 1
ATOM 5432 O O . SER B 1 305 ? 27.016 -20.844 -13.922 1 97.69 305 SER B O 1
ATOM 5434 N N . GLU B 1 306 ? 26.766 -18.859 -14.93 1 96.62 306 GLU B N 1
ATOM 5435 C CA . GLU B 1 306 ? 25.469 -19.203 -15.477 1 96.62 306 GLU B CA 1
ATOM 5436 C C . GLU B 1 306 ? 25.547 -20.438 -16.391 1 96.62 306 GLU B C 1
ATOM 5438 O O . GLU B 1 306 ? 24.703 -21.312 -16.328 1 96.62 306 GLU B O 1
ATOM 5443 N N . LEU B 1 307 ? 26.547 -20.438 -17.188 1 97.06 307 LEU B N 1
ATOM 5444 C CA . LEU B 1 307 ? 26.75 -21.547 -18.109 1 97.06 307 LEU B CA 1
ATOM 5445 C C . LEU B 1 307 ? 26.969 -22.859 -17.359 1 97.06 307 LEU B C 1
ATOM 5447 O O . LEU B 1 307 ? 26.453 -23.906 -17.766 1 97.06 307 LEU B O 1
ATOM 5451 N N . ARG B 1 308 ? 27.734 -22.781 -16.312 1 98.25 308 ARG B N 1
ATOM 5452 C CA . ARG B 1 308 ? 28 -23.969 -15.5 1 98.25 308 ARG B CA 1
ATOM 5453 C C . ARG B 1 308 ? 26.719 -24.516 -14.898 1 98.25 308 ARG B C 1
ATOM 5455 O O . ARG B 1 308 ? 26.516 -25.734 -14.859 1 98.25 308 ARG B O 1
ATOM 5462 N N . VAL B 1 309 ? 25.922 -23.656 -14.445 1 98.5 309 VAL B N 1
ATOM 5463 C CA . VAL B 1 309 ? 24.641 -24.062 -13.867 1 98.5 309 VAL B CA 1
ATOM 5464 C C . VAL B 1 309 ? 23.766 -24.703 -14.945 1 98.5 309 VAL B C 1
ATOM 5466 O O . VAL B 1 309 ? 23.188 -25.766 -14.734 1 98.5 309 VAL B O 1
ATOM 5469 N N . LYS B 1 310 ? 23.734 -24.109 -16.125 1 97.56 310 LYS B N 1
ATOM 5470 C CA . LYS B 1 310 ? 22.906 -24.609 -17.219 1 97.56 310 LYS B CA 1
ATOM 5471 C C . LYS B 1 310 ? 23.406 -25.984 -17.688 1 97.56 310 LYS B C 1
ATOM 5473 O O . LYS B 1 310 ? 22.609 -26.828 -18.094 1 97.56 310 LYS B O 1
ATOM 5478 N N . GLN B 1 311 ? 24.703 -26.141 -17.609 1 98.25 311 GLN B N 1
ATOM 5479 C CA . GLN B 1 311 ? 25.25 -27.438 -17.953 1 98.25 311 GLN B CA 1
ATOM 5480 C C . GLN B 1 311 ? 24.719 -28.531 -17.031 1 98.25 311 GLN B C 1
ATOM 5482 O O . GLN B 1 311 ? 24.406 -29.641 -17.484 1 98.25 311 GLN B O 1
ATOM 5487 N N . ILE B 1 312 ? 24.625 -28.172 -15.781 1 98.56 312 ILE B N 1
ATOM 5488 C CA . ILE B 1 312 ? 24.078 -29.141 -14.836 1 98.56 312 ILE B CA 1
ATOM 5489 C C . ILE B 1 312 ? 22.594 -29.344 -15.133 1 98.56 312 ILE B C 1
ATOM 5491 O O . ILE B 1 312 ? 22.109 -30.484 -15.109 1 98.56 312 ILE B O 1
ATOM 5495 N N . PHE B 1 313 ? 21.859 -28.281 -15.43 1 98.5 313 PHE B N 1
ATOM 5496 C CA . PHE B 1 313 ? 20.453 -28.359 -15.773 1 98.5 313 PHE B CA 1
ATOM 5497 C C . PHE B 1 313 ? 20.234 -29.328 -16.938 1 98.5 313 PHE B C 1
ATOM 5499 O O . PHE B 1 313 ? 19.234 -30.047 -16.969 1 98.5 313 PHE B O 1
ATOM 5506 N N . ASN B 1 314 ? 21.188 -29.438 -17.828 1 97.94 314 ASN B N 1
ATOM 5507 C CA . ASN B 1 314 ? 21.062 -30.203 -19.062 1 97.94 314 ASN B CA 1
ATOM 5508 C C . ASN B 1 314 ? 21.672 -31.594 -18.906 1 97.94 314 ASN B C 1
ATOM 5510 O O . ASN B 1 314 ? 21.484 -32.469 -19.781 1 97.94 314 ASN B O 1
ATOM 5514 N N . SER B 1 315 ? 22.391 -31.797 -17.844 1 98.44 315 SER B N 1
ATOM 5515 C CA . SER B 1 315 ? 23.078 -33.062 -17.672 1 98.44 315 SER B CA 1
ATOM 5516 C C . SER B 1 315 ? 22.078 -34.25 -17.703 1 98.44 315 SER B C 1
ATOM 5518 O O . SER B 1 315 ? 20.906 -34.062 -17.391 1 98.44 315 SER B O 1
ATOM 5520 N N . PRO B 1 316 ? 22.547 -35.375 -18.031 1 98.06 316 PRO B N 1
ATOM 5521 C CA . PRO B 1 316 ? 21.656 -36.531 -18.234 1 98.06 316 PRO B CA 1
ATOM 5522 C C . PRO B 1 316 ? 20.875 -36.875 -16.953 1 98.06 316 PRO B C 1
ATOM 5524 O O . PRO B 1 316 ? 19.719 -37.281 -17.031 1 98.06 316 PRO B O 1
ATOM 5527 N N . ASN B 1 317 ? 21.531 -36.781 -15.781 1 97.88 317 ASN B N 1
ATOM 5528 C CA . ASN B 1 317 ? 20.859 -37.188 -14.547 1 97.88 317 ASN B CA 1
ATOM 5529 C C . ASN B 1 317 ? 19.844 -36.125 -14.094 1 97.88 317 ASN B C 1
ATOM 5531 O O . ASN B 1 317 ? 18.844 -36.469 -13.461 1 97.88 317 ASN B O 1
ATOM 5535 N N . VAL B 1 318 ? 20.031 -34.906 -14.352 1 98.06 318 VAL B N 1
ATOM 5536 C CA . VAL B 1 318 ? 19.094 -33.844 -14.016 1 98.06 318 VAL B CA 1
ATOM 5537 C C . VAL B 1 318 ? 18.062 -33.688 -15.141 1 98.06 318 VAL B C 1
ATOM 5539 O O . VAL B 1 318 ? 16.859 -33.844 -14.914 1 98.06 318 VAL B O 1
ATOM 5542 N N . ASN B 1 319 ? 18.562 -33.438 -16.406 1 98.12 319 ASN B N 1
ATOM 5543 C CA . ASN B 1 319 ? 17.766 -33.375 -17.625 1 98.12 319 ASN B CA 1
ATOM 5544 C C . ASN B 1 319 ? 16.484 -32.594 -17.438 1 98.12 319 ASN B C 1
ATOM 5546 O O . ASN B 1 319 ? 15.383 -33.125 -17.547 1 98.12 319 ASN B O 1
ATOM 5550 N N . LEU B 1 320 ? 16.531 -31.297 -17.266 1 97.69 320 LEU B N 1
ATOM 5551 C CA . LEU B 1 320 ? 15.406 -30.422 -16.969 1 97.69 320 LEU B CA 1
ATOM 5552 C C . LEU B 1 320 ? 14.352 -30.5 -18.078 1 97.69 320 LEU B C 1
ATOM 5554 O O . LEU B 1 320 ? 13.148 -30.391 -17.797 1 97.69 320 LEU B O 1
ATOM 5558 N N . LYS B 1 321 ? 14.805 -30.625 -19.297 1 96.88 321 LYS B N 1
ATOM 5559 C CA . LYS B 1 321 ? 13.859 -30.703 -20.406 1 96.88 321 LYS B CA 1
ATOM 5560 C C . LYS B 1 321 ? 12.898 -31.875 -20.219 1 96.88 321 LYS B C 1
ATOM 5562 O O . LYS B 1 321 ? 11.68 -31.703 -20.312 1 96.88 321 LYS B O 1
ATOM 5567 N N . ARG B 1 322 ? 13.461 -33.031 -19.984 1 97.75 322 ARG B N 1
ATOM 5568 C CA . ARG B 1 322 ? 12.641 -34.219 -19.797 1 97.75 322 ARG B CA 1
ATOM 5569 C C . ARG B 1 322 ? 11.727 -34.062 -18.578 1 97.75 322 ARG B C 1
ATOM 5571 O O . ARG B 1 322 ? 10.547 -34.438 -18.625 1 97.75 322 ARG B O 1
ATOM 5578 N N . ARG B 1 323 ? 12.32 -33.594 -17.469 1 97.88 323 ARG B N 1
ATOM 5579 C CA . ARG B 1 323 ? 11.555 -33.406 -16.25 1 97.88 323 ARG B CA 1
ATOM 5580 C C . ARG B 1 323 ? 10.398 -32.438 -16.469 1 97.88 323 ARG B C 1
ATOM 5582 O O . ARG B 1 323 ? 9.297 -32.656 -15.945 1 97.88 323 ARG B O 1
ATOM 5589 N N . PHE B 1 324 ? 10.633 -31.359 -17.172 1 97.12 324 PHE B N 1
ATOM 5590 C CA . PHE B 1 324 ? 9.586 -30.375 -17.438 1 97.12 324 PHE B CA 1
ATOM 5591 C C . PHE B 1 324 ? 8.484 -30.984 -18.297 1 97.12 324 PHE B C 1
ATOM 5593 O O . PHE B 1 324 ? 7.297 -30.766 -18.047 1 97.12 324 PHE B O 1
ATOM 5600 N N . GLU B 1 325 ? 8.836 -31.75 -19.312 1 96.5 325 GLU B N 1
ATOM 5601 C CA . GLU B 1 325 ? 7.848 -32.406 -20.172 1 96.5 325 GLU B CA 1
ATOM 5602 C C . GLU B 1 325 ? 6.957 -33.344 -19.375 1 96.5 325 GLU B C 1
ATOM 5604 O O . GLU B 1 325 ? 5.738 -33.375 -19.562 1 96.5 325 GLU B O 1
ATOM 5609 N N . GLU B 1 326 ? 7.582 -34.094 -18.484 1 97.62 326 GLU B N 1
ATOM 5610 C CA . GLU B 1 326 ? 6.828 -35 -17.609 1 97.62 326 GLU B CA 1
ATOM 5611 C C . GLU B 1 326 ? 5.898 -34.219 -16.688 1 97.62 326 GLU B C 1
ATOM 5613 O O . GLU B 1 326 ? 4.73 -34.594 -16.516 1 97.62 326 GLU B O 1
ATOM 5618 N N . TYR B 1 327 ? 6.457 -33.188 -16.094 1 97.12 327 TYR B N 1
ATOM 5619 C CA . TYR B 1 327 ? 5.668 -32.312 -15.234 1 97.12 327 TYR B CA 1
ATOM 5620 C C . TYR B 1 327 ? 4.48 -31.719 -15.984 1 97.12 327 TYR B C 1
ATOM 5622 O O . TYR B 1 327 ? 3.355 -31.719 -15.477 1 97.12 327 TYR B O 1
ATOM 5630 N N . GLU B 1 328 ? 4.719 -31.156 -17.141 1 95.75 328 GLU B N 1
ATOM 5631 C CA . GLU B 1 328 ? 3.695 -30.516 -17.953 1 95.75 328 GLU B CA 1
ATOM 5632 C C . GLU B 1 328 ? 2.576 -31.484 -18.312 1 95.75 328 GLU B C 1
ATOM 5634 O O . GLU B 1 328 ? 1.396 -31.156 -18.203 1 95.75 328 GLU B O 1
ATOM 5639 N N . ASP B 1 329 ? 2.957 -32.719 -18.734 1 95.75 329 ASP B N 1
ATOM 5640 C CA . ASP B 1 329 ? 1.972 -33.719 -19.109 1 95.75 329 ASP B CA 1
ATOM 5641 C C . ASP B 1 329 ? 1.098 -34.125 -17.922 1 95.75 329 ASP B C 1
ATOM 5643 O O . ASP B 1 329 ? -0.129 -34.156 -18.047 1 95.75 329 ASP B O 1
ATOM 5647 N N . GLN B 1 330 ? 1.764 -34.344 -16.859 1 97.31 330 GLN B N 1
ATOM 5648 C CA . GLN B 1 330 ? 1.04 -34.781 -15.664 1 97.31 330 GLN B CA 1
ATOM 5649 C C . GLN B 1 330 ? 0.13 -33.656 -15.148 1 97.31 330 GLN B C 1
ATOM 5651 O O . GLN B 1 330 ? -1.021 -33.906 -14.789 1 97.31 330 GLN B O 1
ATOM 5656 N N . THR B 1 331 ? 0.671 -32.469 -15.07 1 96.81 331 THR B N 1
ATOM 5657 C CA . THR B 1 331 ? -0.077 -31.328 -14.57 1 96.81 331 THR B CA 1
ATOM 5658 C C . THR B 1 331 ? -1.266 -31.016 -15.477 1 96.81 331 THR B C 1
ATOM 5660 O O . THR B 1 331 ? -2.367 -30.75 -14.992 1 96.81 331 THR B O 1
ATOM 5663 N N . TYR B 1 332 ? -1.021 -31 -16.781 1 95.75 332 TYR B N 1
ATOM 5664 C CA . TYR B 1 332 ? -2.09 -30.75 -17.734 1 95.75 332 TYR B CA 1
ATOM 5665 C C . TYR B 1 332 ? -3.229 -31.75 -17.562 1 95.75 332 TYR B C 1
ATOM 5667 O O . TYR B 1 332 ? -4.402 -31.359 -17.547 1 95.75 332 TYR B O 1
ATOM 5675 N N . SER B 1 333 ? -2.889 -33.031 -17.422 1 96.62 333 SER B N 1
ATOM 5676 C CA . SER B 1 333 ? -3.885 -34.094 -17.219 1 96.62 333 SER B CA 1
ATOM 5677 C C . SER B 1 333 ? -4.66 -33.875 -15.922 1 96.62 333 SER B C 1
ATOM 5679 O O . SER B 1 333 ? -5.891 -33.969 -15.906 1 96.62 333 SER B O 1
ATOM 5681 N N . THR B 1 334 ? -3.967 -33.594 -14.867 1 97.81 334 THR B N 1
ATOM 5682 C CA . THR B 1 334 ? -4.578 -33.406 -13.562 1 97.81 334 THR B CA 1
ATOM 5683 C C . THR B 1 334 ? -5.535 -32.219 -13.578 1 97.81 334 THR B C 1
ATOM 5685 O O . THR B 1 334 ? -6.656 -32.281 -13.078 1 97.81 334 THR B O 1
ATOM 5688 N N . ILE B 1 335 ? -5.133 -31.078 -14.141 1 97.69 335 ILE B N 1
ATOM 5689 C CA . ILE B 1 335 ? -5.957 -29.875 -14.203 1 97.69 335 ILE B CA 1
ATOM 5690 C C . ILE B 1 335 ? -7.199 -30.156 -15.047 1 97.69 335 ILE B C 1
ATOM 5692 O O . ILE B 1 335 ? -8.305 -29.734 -14.695 1 97.69 335 ILE B O 1
ATOM 5696 N N . ASN B 1 336 ? -6.996 -30.875 -16.156 1 96.81 336 ASN B N 1
ATOM 5697 C CA . ASN B 1 336 ? -8.141 -31.219 -17 1 96.81 336 ASN B CA 1
ATOM 5698 C C . ASN B 1 336 ? -9.156 -32.062 -16.25 1 96.81 336 ASN B C 1
ATOM 5700 O O . ASN B 1 336 ? -10.367 -31.891 -16.422 1 96.81 336 ASN B O 1
ATOM 5704 N N . GLU B 1 337 ? -8.656 -33 -15.531 1 98 337 GLU B N 1
ATOM 5705 C CA . GLU B 1 337 ? -9.547 -33.812 -14.719 1 98 337 GLU B CA 1
ATOM 5706 C C . GLU B 1 337 ? -10.32 -32.969 -13.711 1 98 337 GLU B C 1
ATOM 5708 O O . GLU B 1 337 ? -11.508 -33.188 -13.492 1 98 337 GLU B O 1
ATOM 5713 N N . MET B 1 338 ? -9.68 -32 -13.055 1 97.81 338 MET B N 1
ATOM 5714 C CA . MET B 1 338 ? -10.336 -31.094 -12.117 1 97.81 338 MET B CA 1
ATOM 5715 C C . MET B 1 338 ? -11.43 -30.297 -12.82 1 97.81 338 MET B C 1
ATOM 5717 O O . MET B 1 338 ? -12.539 -30.156 -12.297 1 97.81 338 MET B O 1
ATOM 5721 N N . ILE B 1 339 ? -11.117 -29.781 -13.984 1 97.94 339 ILE B N 1
ATOM 5722 C CA . ILE B 1 339 ? -12.062 -28.984 -14.75 1 97.94 339 ILE B CA 1
ATOM 5723 C C . ILE B 1 339 ? -13.273 -29.828 -15.125 1 97.94 339 ILE B C 1
ATOM 5725 O O . ILE B 1 339 ? -14.414 -29.406 -14.945 1 97.94 339 ILE B O 1
ATOM 5729 N N . GLU B 1 340 ? -13.047 -31.062 -15.594 1 97.31 340 GLU B N 1
ATOM 5730 C CA . GLU B 1 340 ? -14.109 -31.938 -16.062 1 97.31 340 GLU B CA 1
ATOM 5731 C C . GLU B 1 340 ? -15.016 -32.375 -14.906 1 97.31 340 GLU B C 1
ATOM 5733 O O . GLU B 1 340 ? -16.188 -32.656 -15.109 1 97.31 340 GLU B O 1
ATOM 5738 N N . SER B 1 341 ? -14.523 -32.375 -13.734 1 96.56 341 SER B N 1
ATOM 5739 C CA . SER B 1 341 ? -15.281 -32.781 -12.555 1 96.56 341 SER B CA 1
ATOM 5740 C C . SER B 1 341 ? -16.172 -31.641 -12.055 1 96.56 341 SER B C 1
ATOM 5742 O O . SER B 1 341 ? -17.016 -31.859 -11.18 1 96.56 341 SER B O 1
ATOM 5744 N N . LEU B 1 342 ? -16.016 -30.484 -12.602 1 96.19 342 LEU B N 1
ATOM 5745 C CA . LEU B 1 342 ? -16.812 -29.344 -12.18 1 96.19 342 LEU B CA 1
ATOM 5746 C C . LEU B 1 342 ? -18.281 -29.516 -12.57 1 96.19 342 LEU B C 1
ATOM 5748 O O . LEU B 1 342 ? -18.578 -29.859 -13.711 1 96.19 342 LEU B O 1
ATOM 5752 N N . ASP B 1 343 ? -19.203 -29.328 -11.617 1 94.69 343 ASP B N 1
ATOM 5753 C CA . ASP B 1 343 ? -20.641 -29.312 -11.875 1 94.69 343 ASP B CA 1
ATOM 5754 C C . ASP B 1 343 ? -21.094 -27.938 -12.359 1 94.69 343 ASP B C 1
ATOM 5756 O O . ASP B 1 343 ? -21.281 -27.016 -11.555 1 94.69 343 ASP B O 1
ATOM 5760 N N . GLU B 1 344 ? -21.406 -27.781 -13.562 1 94.75 344 GLU B N 1
ATOM 5761 C CA . GLU B 1 344 ? -21.719 -26.484 -14.172 1 94.75 344 GLU B CA 1
ATOM 5762 C C . GLU B 1 344 ? -23.094 -26 -13.758 1 94.75 344 GLU B C 1
ATOM 5764 O O . GLU B 1 344 ? -23.422 -24.812 -13.93 1 94.75 344 GLU B O 1
ATOM 5769 N N . SER B 1 345 ? -23.891 -26.891 -13.305 1 92.75 345 SER B N 1
ATOM 5770 C CA . SER B 1 345 ? -25.25 -26.516 -12.938 1 92.75 345 SER B CA 1
ATOM 5771 C C . SER B 1 345 ? -25.25 -25.531 -11.773 1 92.75 345 SER B C 1
ATOM 5773 O O . SER B 1 345 ? -26.266 -24.875 -11.508 1 92.75 345 SER B O 1
ATOM 5775 N N . GLN B 1 346 ? -24.125 -25.375 -11.148 1 89.62 346 GLN B N 1
ATOM 5776 C CA . GLN B 1 346 ? -24.062 -24.516 -9.969 1 89.62 346 GLN B CA 1
ATOM 5777 C C . GLN B 1 346 ? -23.719 -23.078 -10.359 1 89.62 346 GLN B C 1
ATOM 5779 O O . GLN B 1 346 ? -23.766 -22.172 -9.523 1 89.62 346 GLN B O 1
ATOM 5784 N N . GLY B 1 347 ? -23.266 -22.875 -11.578 1 91.62 347 GLY B N 1
ATOM 5785 C CA . GLY B 1 347 ? -23.125 -21.5 -11.992 1 91.62 347 GLY B CA 1
ATOM 5786 C C . GLY B 1 347 ? -21.766 -21.188 -12.602 1 91.62 347 GLY B C 1
ATOM 5787 O O . GLY B 1 347 ? -21.594 -20.172 -13.273 1 91.62 347 GLY B O 1
ATOM 5788 N N . LEU B 1 348 ? -20.781 -22.078 -12.375 1 95.69 348 LEU B N 1
ATOM 5789 C CA . LEU B 1 348 ? -19.5 -21.953 -13.047 1 95.69 348 LEU B CA 1
ATOM 5790 C C . LEU B 1 348 ? -19.5 -22.703 -14.367 1 95.69 348 LEU B C 1
ATOM 5792 O O . LEU B 1 348 ? -20.359 -23.547 -14.609 1 95.69 348 LEU B O 1
ATOM 5796 N N . LYS B 1 349 ? -18.641 -22.297 -15.211 1 97.38 349 LYS B N 1
ATOM 5797 C CA . LYS B 1 349 ? -18.516 -22.938 -16.516 1 97.38 349 LYS B CA 1
ATOM 5798 C C . LYS B 1 349 ? -17.109 -23.5 -16.719 1 97.38 349 LYS B C 1
ATOM 5800 O O . LYS B 1 349 ? -16.109 -22.828 -16.453 1 97.38 349 LYS B O 1
ATOM 5805 N N . LYS B 1 350 ? -17.047 -24.703 -17.219 1 98.06 350 LYS B N 1
ATOM 5806 C CA . LYS B 1 350 ? -15.766 -25.359 -17.484 1 98.06 350 LYS B CA 1
ATOM 5807 C C . LYS B 1 350 ? -14.93 -24.547 -18.469 1 98.06 350 LYS B C 1
ATOM 5809 O O . LYS B 1 350 ? -13.703 -24.516 -18.375 1 98.06 350 LYS B O 1
ATOM 5814 N N . SER B 1 351 ? -15.617 -23.828 -19.312 1 97.06 351 SER B N 1
ATOM 5815 C CA . SER B 1 351 ? -14.953 -23.094 -20.391 1 97.06 351 SER B CA 1
ATOM 5816 C C . SER B 1 351 ? -14.094 -21.953 -19.828 1 97.06 351 SER B C 1
ATOM 5818 O O . SER B 1 351 ? -13.117 -21.547 -20.453 1 97.06 351 SER B O 1
ATOM 5820 N N . VAL B 1 352 ? -14.445 -21.438 -18.656 1 97.19 352 VAL B N 1
ATOM 5821 C CA . VAL B 1 352 ? -13.633 -20.422 -18.016 1 97.19 352 VAL B CA 1
ATOM 5822 C C . VAL B 1 352 ? -12.227 -20.953 -17.781 1 97.19 352 VAL B C 1
ATOM 5824 O O . VAL B 1 352 ? -11.234 -20.328 -18.156 1 97.19 352 VAL B O 1
ATOM 5827 N N . PHE B 1 353 ? -12.156 -22.125 -17.266 1 97.88 353 PHE B N 1
ATOM 5828 C CA . PHE B 1 353 ? -10.891 -22.734 -16.859 1 97.88 353 PHE B CA 1
ATOM 5829 C C . PHE B 1 353 ? -10.148 -23.281 -18.062 1 97.88 353 PHE B C 1
ATOM 5831 O O . PHE B 1 353 ? -8.922 -23.203 -18.125 1 97.88 353 PHE B O 1
ATOM 5838 N N . LYS B 1 354 ? -10.891 -23.797 -19.031 1 96 354 LYS B N 1
ATOM 5839 C CA . LYS B 1 354 ? -10.281 -24.297 -20.25 1 96 354 LYS B CA 1
ATOM 5840 C C . LYS B 1 354 ? -9.609 -23.188 -21.047 1 96 354 LYS B C 1
ATOM 5842 O O . LYS B 1 354 ? -8.586 -23.406 -21.688 1 96 354 LYS B O 1
ATOM 5847 N N . THR B 1 355 ? -10.227 -22.031 -20.969 1 91.94 355 THR B N 1
ATOM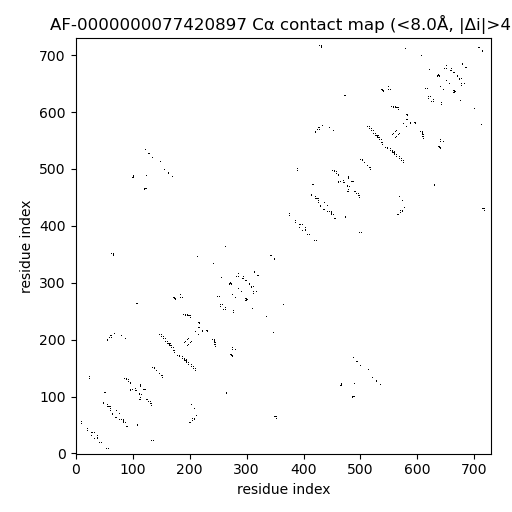 5848 C CA . THR B 1 355 ? -9.641 -20.891 -21.656 1 91.94 355 THR B CA 1
ATOM 5849 C C . THR B 1 355 ? -8.289 -20.531 -21.047 1 91.94 355 THR B C 1
ATOM 5851 O O . THR B 1 355 ? -7.324 -20.281 -21.781 1 91.94 355 THR B O 1
ATOM 5854 N N . PHE B 1 356 ? -8.188 -20.547 -19.75 1 91.62 356 PHE B N 1
ATOM 5855 C CA . PHE B 1 356 ? -6.918 -20.266 -19.078 1 91.62 356 PHE B CA 1
ATOM 5856 C C . PHE B 1 356 ? -5.883 -21.328 -19.438 1 91.62 356 PHE B C 1
ATOM 5858 O O . PHE B 1 356 ? -4.738 -21.016 -19.75 1 91.62 356 PHE B O 1
ATOM 5865 N N . LEU B 1 357 ? -6.324 -22.562 -19.344 1 92.5 357 LEU B N 1
ATOM 5866 C CA . LEU B 1 357 ? -5.41 -23.672 -19.578 1 92.5 357 LEU B CA 1
ATOM 5867 C C . LEU B 1 357 ? -4.91 -23.672 -21.031 1 92.5 357 LEU B C 1
ATOM 5869 O O . LEU B 1 357 ? -3.738 -23.953 -21.281 1 92.5 357 LEU B O 1
ATOM 5873 N N . ALA B 1 358 ? -5.742 -23.266 -21.922 1 88.25 358 ALA B N 1
ATOM 5874 C CA . ALA B 1 358 ? -5.387 -23.219 -23.344 1 88.25 358 ALA B CA 1
ATOM 5875 C C . ALA B 1 358 ? -4.344 -22.141 -23.625 1 88.25 358 ALA B C 1
ATOM 5877 O O . ALA B 1 358 ? -3.49 -22.312 -24.5 1 88.25 358 ALA B O 1
ATOM 5878 N N . LYS B 1 359 ? -4.414 -21.109 -22.859 1 82.81 359 LYS B N 1
ATOM 5879 C CA . LYS B 1 359 ? -3.461 -20.016 -23.031 1 82.81 359 LYS B CA 1
ATOM 5880 C C . LYS B 1 359 ? -2.07 -20.406 -22.547 1 82.81 359 LYS B C 1
ATOM 5882 O O . LYS B 1 359 ? -1.064 -19.875 -23 1 82.81 359 LYS B O 1
ATOM 5887 N N . ILE B 1 360 ? -2.016 -21.359 -21.672 1 83.25 360 ILE B N 1
ATOM 5888 C CA . ILE B 1 360 ? -0.751 -21.719 -21.031 1 83.25 360 ILE B CA 1
ATOM 5889 C C . ILE B 1 360 ? -0.167 -22.953 -21.703 1 83.25 360 ILE B C 1
ATOM 5891 O O . ILE B 1 360 ? 1.054 -23.094 -21.828 1 83.25 360 ILE B O 1
ATOM 5895 N N . HIS B 1 361 ? -1.146 -23.891 -22.109 1 73.12 361 HIS B N 1
ATOM 5896 C CA . HIS B 1 361 ? -0.684 -25.188 -22.578 1 73.12 361 HIS B CA 1
ATOM 5897 C C . HIS B 1 361 ? 0.107 -25.047 -23.875 1 73.12 361 HIS B C 1
ATOM 5899 O O . HIS B 1 361 ? -0.401 -24.516 -24.875 1 73.12 361 HIS B O 1
ATOM 5905 N N . LYS B 1 362 ? 1.182 -25.672 -23.922 1 65.19 362 LYS B N 1
ATOM 5906 C CA . LYS B 1 362 ? 2.168 -25.719 -25 1 65.19 362 LYS B CA 1
ATOM 5907 C C . LYS B 1 362 ? 2.418 -24.328 -25.578 1 65.19 362 LYS B C 1
ATOM 5909 O O . LYS B 1 362 ? 2.455 -24.172 -26.812 1 65.19 362 LYS B O 1
ATOM 5914 N N . ARG B 1 363 ? 2.186 -23.359 -24.75 1 61.75 363 ARG B N 1
ATOM 5915 C CA . ARG B 1 363 ? 2.484 -21.969 -25.109 1 61.75 363 ARG B CA 1
ATOM 5916 C C . ARG B 1 363 ? 3.936 -21.812 -25.547 1 61.75 363 ARG B C 1
ATOM 5918 O O . ARG B 1 363 ? 4.84 -22.391 -24.938 1 61.75 363 ARG B O 1
ATOM 5925 N N . GLN B 1 364 ? 4.047 -21.953 -26.969 1 49.5 364 GLN B N 1
ATOM 5926 C CA . GLN B 1 364 ? 5.398 -21.641 -27.406 1 49.5 364 GLN B CA 1
ATOM 5927 C C . GLN B 1 364 ? 5.785 -20.203 -27.016 1 49.5 364 GLN B C 1
ATOM 5929 O O . GLN B 1 364 ? 6.969 -19.906 -26.844 1 49.5 364 GLN B O 1
ATOM 5934 N N . LYS B 1 365 ? 5.164 -19.172 -27.422 1 42.94 365 LYS B N 1
ATOM 5935 C CA . LYS B 1 365 ? 5.465 -17.781 -27.109 1 42.94 365 LYS B CA 1
ATOM 5936 C C . LYS B 1 365 ? 4.254 -17.078 -26.5 1 42.94 365 LYS B C 1
ATOM 5938 O O . LYS B 1 365 ? 3.111 -17.422 -26.812 1 42.94 365 LYS B O 1
#

Secondary structure (DSSP, 8-state):
---HHHHHHHHHHHTTHHHHHHHHHHHHHTTT--HHHHHHHHHHHHHHSS-S--HHHHHHHHHHHHHHTSPPPHHHHHHHHHHHHHHHHHHHHHHHHHHHHTT--EETTEE-GGGSTTTTTHHHHHHHHHHHHHHHHHHHHHTTSTTHHHHHHHHHHHHHHHHHHHHHHHHHS-TT---GGG--HHHHHHHHIIIIIIIIIIHHHHHHHHHHT---TTSTT--S--TT---HHHHHHHHHHHHHHHHHHHHHHHHHHS-HHHHTS---TTTTT---HHHHHHHHH--HHHHHHHHHHTT--SHHHHHHHHHHHHSTTT-HHHHHHHHHHHHHHHHHHHHHT--GGGS--HHHHHHHHHHHTT---/---HHHHHHHHHHHTTHHHHHHHHHHHHHTTT--HHHHHHHHHHHHHHSS-S--HHHHHHHHHHHHHHTSPPPHHHHHHHHHHHHHHHHHHHHHHHHHHHHTT--EETTEE-GGGSTTTTTHHHHHHHHHHHHHHHHHHHHHTTSTTHHHHHHHHHHHHHHHHHHHHHHHHHS-TT---GGG--HHHHHHHHIIIIIIIIIIHHHHHHHHHHT---TTSTT--S--TT---HHHHHHHHHHHHHHHHHHHHHHHHHHS-HHHHTS---TTTTT---HHHHHHHHH--HHHHHHHHHHTT--SHHHHHHHHHHHHSTTT-HHHHHHHHHHHHHHHHHHHHHT--GGGS--HHHHHHHHHHHTT---

Sequence (730 aa):
MTSPNFTLVRDKFLGTWSQVKNDILESVRAENFPQDALAWFENNLVYNTPGGKLNRATSVIDTLEILKGKQLTPEEFYRAAVLGWCVELLQAFFLVADDIMDQSVTRRGQPCWYRAPKVGNIAINDSFMLESSIYVLLKKYFRQDKIYVNLLELFHDTTYQTEMGQLIDLLTAPEDLVDLEKFSLEKHHLIVTYKTAFYSFYLPVALAMRLQGIKSPLDPDAPEIQSSETDLFLKAKEILLPIGEYFQVQDDYLDCFGDPALIGKIGTDILDNKCSWNINVALKFCNEEQRKILDENYGKKDAASELRVKQIFNSPNVNLKRRFEEYEDQTYSTINEMIESLDESQGLKKSVFKTFLAKIHKRQKMTSPNFTLVRDKFLGTWSQVKNDILESVRAENFPQDALAWFENNLVYNTPGGKLNRATSVIDTLEILKGKQLTPEEFYRAAVLGWCVELLQAFFLVADDIMDQSVTRRGQPCWYRAPKVGNIAINDSFMLESSIYVLLKKYFRQDKIYVNLLELFHDTTYQTEMGQLIDLLTAPEDLVDLEKFSLEKHHLIVTYKTAFYSFYLPVALAMRLQGIKSPLDPDAPEIQSSETDLFLKAKEILLPIGEYFQVQDDYLDCFGDPALIGKIGTDILDNKCSWNINVALKFCNEEQRKILDENYGKKDAASELRVKQIFNSPNVNLKRRFEEYEDQTYSTINEMIESLDESQGLKKSVFKTFLAKIHKRQK

pLDDT: mean 93.19, std 10.42, range [31.38, 98.94]

Organism: Phakopsora pachyrhizi (NCBI:txid170000)

Solvent-accessible surface area (backbone atoms only — not comparable to full-atom values): 39016 Å² total; per-residue (Å²): 127,72,50,73,68,51,54,49,51,49,53,58,49,59,66,48,44,65,61,54,53,48,55,53,51,49,67,44,58,74,68,72,55,52,67,69,53,50,52,51,50,50,47,53,49,58,70,49,38,62,64,83,86,52,58,46,25,48,40,15,41,52,34,35,30,59,69,67,70,45,83,67,50,72,65,56,44,48,56,32,43,53,53,13,48,35,51,35,25,46,49,26,18,50,48,47,46,46,34,62,60,67,64,49,63,65,48,82,88,35,62,24,63,44,69,36,89,92,38,42,58,55,33,56,59,50,21,49,53,36,43,45,44,36,56,56,50,45,50,72,75,28,55,83,43,91,54,32,66,57,53,52,47,51,53,52,51,35,52,45,39,25,50,51,12,48,48,46,45,48,72,51,26,33,88,88,50,81,50,75,84,61,54,39,64,66,56,35,50,50,25,37,37,25,52,41,4,37,61,55,40,33,43,26,44,52,52,18,38,46,74,71,64,58,70,43,77,80,42,82,81,38,60,93,59,67,92,80,64,78,43,57,65,58,55,48,41,68,53,28,36,57,50,27,36,51,48,50,45,49,49,39,50,36,39,76,72,44,56,42,87,55,70,59,48,79,55,47,49,57,39,54,31,50,69,40,56,58,59,39,52,32,67,72,43,47,53,71,71,52,46,51,50,39,70,74,20,55,37,37,87,45,69,69,32,46,50,54,46,50,50,51,38,59,29,85,73,37,23,46,68,62,50,48,53,52,48,51,53,51,48,52,51,52,52,49,51,55,46,69,68,55,67,48,90,78,63,54,56,56,63,55,56,50,53,55,48,57,66,53,55,86,52,82,97,125,73,52,73,67,50,54,49,51,49,52,57,50,58,66,48,44,64,61,55,52,48,55,53,50,51,67,44,56,74,69,73,55,52,67,69,53,50,51,49,51,51,48,52,49,59,70,49,38,64,65,82,85,52,58,45,26,47,38,14,42,52,35,34,29,60,68,66,71,46,83,67,49,71,66,57,43,49,56,30,42,54,53,14,49,35,50,34,24,46,49,27,19,49,48,46,44,48,32,60,60,66,63,49,64,65,51,80,88,35,60,25,62,43,69,36,89,92,36,42,57,54,33,56,58,50,21,50,53,35,44,46,45,36,56,54,51,45,50,73,76,27,54,86,43,91,54,33,66,59,54,53,48,52,52,52,51,36,50,43,40,24,51,50,12,47,50,47,46,48,72,51,27,35,85,89,49,82,52,75,84,60,54,40,64,68,57,34,48,50,25,36,36,25,50,41,3,37,61,56,40,32,44,26,45,52,52,20,39,47,74,72,64,58,72,43,76,80,41,82,82,38,63,92,60,68,92,81,63,79,43,57,64,59,55,50,41,67,52,28,36,56,51,28,36,52,49,49,44,50,49,38,49,37,41,77,72,45,56,42,87,56,69,57,48,81,56,47,49,56,40,52,32,49,70,41,58,58,58,38,52,32,68,72,43,47,52,73,70,52,47,52,51,40,71,73,20,55,38,38,85,44,70,68,32,46,50,54,45,49,50,50,38,59,29,84,73,35,22,46,68,61,52,47,51,52,48,50,53,51,49,53,52,52,52,49,51,55,44,70,67,55,67,48,91,78,66,55,56,57,63,55,56,49,52,56,48,58,66,54,55,84,51,82,101

InterPro domains:
  IPR000092 Polyprenyl synthetase-like [PF00348] (40-314)
  IPR000092 Polyprenyl synthetase-like [cd00685] (50-284)
  IPR008949 Isoprenoid synthase domain superfamily [G3DSA:1.10.600.10] (4-363)
  IPR008949 Isoprenoid synthase domain superfamily [SSF48576] (10-364)
  IPR033749 Polyprenyl synthetase, conserved site [PS00444] (243-255)
  IPR033749 Polyprenyl synthetase, conserved site [PS00723] (95-109)
  IPR039702 Farnesyl pyrophosphate synthase-like [PTHR11525] (10-365)